Protein AF-A0A1I5FYL3-F1 (afdb_monomer_lite)

Sequence (377 aa):
MKKADVKELYLEPIEEGISIECQRRNRFESIYKVNLKQYLILEREYEYHKEDVSKGIDNWEIHYEKVAQSNKKNFIVDMNGIDNFISAKDIVFSDSIIRNIIQTHVGLKKTYNRFGVSGSRKCENHDGGEVIELQKLDFKKNKGSSYSVSGAMSLPEREYSVAEMLSEDGVILRDERTVYSHTAWVENINNDPIKIKVESKRDNQSVLDFLYSYCKNNNINATAIKLSARGNGSLIINGRVLKHIPEKPFKKLQEATDIAIEKQYILNNGEEIAVYGTLYKRYEPQWKLFTKGHQYEKRGHYHGVVFKDKKHNAHEVFHVRDLIANERTVLHLEIYPINKVYRIYPLEEKNNHLYISSFKDDISNFIENFYKFNVDI

Secondary structure (DSSP, 8-state):
--TT----EE-----TT--EEEEE-SSSEEEEEETTEEEEEEEEE----GGG-----TTEEEEEEE-----TT-EEEEE-HHHHHHH-S-----HHHHHHHHHHHHT--SEEEEEEEEEE--BTTB--EEEEEEEEEETTTTEEEE--EEEEE-TTT-SSEEEEETTSSSSB--S-EEEEEEEEEEESSS-PPEEEEEEESSSSEEHHHHHHHHHHHTT--EEEEEEEEE--S-EEEEEEEES---SS--SSHHHHHHTEEEEEEEE-TTEEEEEEEEEE----HHHHHHTTSPPTTTT-EEEEEEEETTTTEEEEEEEEEEEEEPTT-EEEEEEEE-SEEEEEEEEEEETTEEEETTT--BHHHHHHHHHHS----

pLDDT: mean 81.54, std 13.46, range [38.81, 97.5]

Radius of gyration: 20.05 Å; chains: 1; bounding box: 55×46×55 Å

Structure (mmCIF, N/CA/C/O backbone):
data_AF-A0A1I5FYL3-F1
#
_entry.id   AF-A0A1I5FYL3-F1
#
loop_
_atom_site.group_PDB
_atom_site.id
_atom_site.type_symbol
_atom_site.label_atom_id
_atom_site.label_alt_id
_atom_site.label_comp_id
_atom_site.label_asym_id
_atom_site.label_entity_id
_atom_site.label_seq_id
_atom_site.pdbx_PDB_ins_code
_atom_site.Cartn_x
_atom_site.Cartn_y
_atom_site.Cartn_z
_atom_site.occupancy
_atom_site.B_iso_or_equiv
_atom_site.auth_seq_id
_atom_site.auth_comp_id
_atom_site.auth_asym_id
_atom_site.auth_atom_id
_atom_site.pdbx_PDB_model_num
ATOM 1 N N . MET A 1 1 ? 9.114 1.627 22.453 1.00 46.66 1 MET A N 1
ATOM 2 C CA . MET A 1 1 ? 9.901 2.851 22.694 1.00 46.66 1 MET A CA 1
ATOM 3 C C . MET A 1 1 ? 9.051 4.088 22.456 1.00 46.66 1 MET A C 1
ATOM 5 O O . MET A 1 1 ? 8.041 3.985 21.777 1.00 46.66 1 MET A O 1
ATOM 9 N N . LYS A 1 2 ? 9.442 5.248 23.003 1.00 38.81 2 LYS A N 1
ATOM 10 C CA . LYS A 1 2 ? 8.664 6.493 22.902 1.00 38.81 2 LYS A CA 1
ATOM 11 C C . LYS A 1 2 ? 8.837 7.141 21.523 1.00 38.81 2 LYS A C 1
ATOM 13 O O . LYS A 1 2 ? 9.934 7.195 20.989 1.00 38.81 2 LYS A O 1
ATOM 18 N N . LYS A 1 3 ? 7.778 7.782 21.022 1.00 39.72 3 LYS A N 1
ATOM 19 C CA . LYS A 1 3 ? 7.750 8.640 19.812 1.00 39.72 3 LYS A CA 1
ATOM 20 C C . LYS A 1 3 ? 8.779 9.799 19.811 1.00 39.72 3 LYS A C 1
ATOM 22 O O . LYS A 1 3 ? 8.861 10.530 18.834 1.00 39.72 3 LYS A O 1
ATOM 27 N N . ALA A 1 4 ? 9.512 10.000 20.911 1.00 39.56 4 ALA A N 1
ATOM 28 C CA . ALA A 1 4 ? 10.433 11.112 21.141 1.00 39.56 4 ALA A CA 1
ATOM 29 C C . ALA A 1 4 ? 11.879 10.855 20.667 1.00 39.56 4 ALA A C 1
ATOM 31 O O . ALA A 1 4 ? 12.658 11.800 20.636 1.00 39.56 4 ALA A O 1
ATOM 32 N N . ASP A 1 5 ? 12.226 9.635 20.247 1.00 47.16 5 ASP A N 1
ATOM 33 C CA . ASP A 1 5 ? 13.604 9.273 19.858 1.00 47.16 5 ASP A CA 1
ATOM 34 C C . ASP A 1 5 ? 13.871 9.419 18.345 1.00 47.16 5 ASP A C 1
ATOM 36 O O . ASP A 1 5 ? 14.763 8.790 17.777 1.00 47.16 5 ASP A O 1
ATOM 40 N N . VAL A 1 6 ? 13.074 10.240 17.658 1.00 49.41 6 VAL A N 1
ATOM 41 C CA . VAL A 1 6 ? 13.105 10.361 16.195 1.00 49.41 6 VAL A CA 1
ATOM 42 C C . VAL A 1 6 ? 14.261 11.254 15.789 1.00 49.41 6 VAL A C 1
ATOM 44 O O . VAL A 1 6 ? 14.179 12.480 15.877 1.00 49.41 6 VAL A O 1
ATOM 47 N N . LYS A 1 7 ? 15.334 10.631 15.318 1.00 52.91 7 LYS A N 1
ATOM 48 C CA . LYS A 1 7 ? 16.490 11.352 14.800 1.00 52.91 7 LYS A CA 1
ATOM 49 C C . LYS A 1 7 ? 16.269 11.742 13.336 1.00 52.91 7 LYS A C 1
ATOM 51 O O . LYS A 1 7 ? 15.547 11.078 12.590 1.00 52.91 7 LYS A O 1
ATOM 56 N N . GLU A 1 8 ? 16.855 12.869 12.950 1.00 52.97 8 GLU A N 1
ATOM 57 C CA . GLU A 1 8 ? 16.892 13.326 11.563 1.00 52.97 8 GLU A CA 1
ATOM 58 C C . GLU A 1 8 ? 17.779 12.378 10.747 1.00 52.97 8 GLU A C 1
ATOM 60 O O . GLU A 1 8 ? 18.911 12.105 11.131 1.00 52.97 8 GLU A O 1
ATOM 65 N N . LEU A 1 9 ? 17.251 11.869 9.638 1.00 58.03 9 LEU A N 1
ATOM 66 C CA . LEU A 1 9 ? 17.930 10.940 8.743 1.00 58.03 9 LEU A CA 1
ATOM 67 C C . LEU A 1 9 ? 18.288 11.668 7.453 1.00 58.03 9 LEU A C 1
ATOM 69 O O . LEU A 1 9 ? 17.524 12.509 6.976 1.00 58.03 9 LEU A O 1
ATOM 73 N N . TYR A 1 10 ? 19.409 11.313 6.842 1.00 58.34 10 TYR A N 1
ATOM 74 C CA . TYR A 1 10 ? 19.690 11.732 5.475 1.00 58.34 10 TYR A CA 1
ATOM 75 C C . TYR A 1 10 ? 19.025 10.746 4.513 1.00 58.34 10 TYR A C 1
ATOM 77 O O . TYR A 1 10 ? 19.045 9.533 4.735 1.00 58.34 10 TYR A O 1
ATOM 85 N N . LEU A 1 11 ? 18.400 11.264 3.453 1.00 59.06 11 LEU A N 1
ATOM 86 C CA . LEU A 1 11 ? 18.163 10.435 2.273 1.00 59.06 11 LEU A CA 1
ATOM 87 C C . LEU A 1 11 ? 19.579 10.262 1.720 1.00 59.06 11 LEU A C 1
ATOM 89 O O . LEU A 1 11 ? 20.172 11.277 1.368 1.00 59.06 11 LEU A O 1
ATOM 93 N N . GLU A 1 12 ? 20.180 9.076 1.833 1.00 55.97 12 GLU A N 1
ATOM 94 C CA . GLU A 1 12 ? 21.605 8.853 1.529 1.00 55.97 12 GLU A CA 1
ATOM 95 C C . GLU A 1 12 ? 22.095 9.683 0.330 1.00 55.97 12 GLU A C 1
ATOM 97 O O . GLU A 1 12 ? 21.349 9.823 -0.650 1.00 55.97 12 GLU A O 1
ATOM 102 N N . PRO A 1 13 ? 23.316 10.253 0.373 1.00 45.22 13 PRO A N 1
ATOM 103 C CA . PRO A 1 13 ? 23.917 10.731 -0.861 1.00 45.22 13 PRO A CA 1
ATOM 104 C C . PRO A 1 13 ? 23.879 9.571 -1.857 1.00 45.22 13 PRO A C 1
ATOM 106 O O . PRO A 1 13 ? 24.124 8.427 -1.478 1.00 45.22 13 PRO A O 1
ATOM 109 N N . ILE A 1 14 ? 23.526 9.869 -3.109 1.00 47.97 14 ILE A N 1
ATOM 110 C CA . ILE A 1 14 ? 23.793 8.971 -4.233 1.00 47.97 14 ILE A CA 1
ATOM 111 C C . ILE A 1 14 ? 25.198 8.414 -3.991 1.00 47.97 14 ILE A C 1
ATOM 113 O O . ILE A 1 14 ? 26.122 9.225 -3.889 1.00 47.97 14 ILE A O 1
ATOM 117 N N . GLU A 1 15 ? 25.362 7.097 -3.815 1.00 48.06 15 GLU A N 1
ATOM 118 C CA . GLU A 1 15 ? 26.709 6.521 -3.826 1.00 48.06 15 GLU A CA 1
ATOM 119 C C . GLU A 1 15 ? 27.423 7.125 -5.036 1.00 48.06 15 GLU A C 1
ATOM 121 O O . GLU A 1 15 ? 26.847 7.149 -6.134 1.00 48.06 15 GLU A O 1
ATOM 126 N N . GLU A 1 16 ? 28.616 7.694 -4.840 1.00 44.59 16 GLU A N 1
ATOM 127 C CA . GLU A 1 16 ? 29.409 8.194 -5.959 1.00 44.59 16 GLU A CA 1
ATOM 128 C C . GLU A 1 16 ? 29.484 7.081 -7.015 1.00 44.59 16 GLU A C 1
ATOM 130 O O . GLU A 1 16 ? 30.071 6.029 -6.779 1.00 44.59 16 GLU A O 1
ATOM 135 N N . GLY A 1 17 ? 28.823 7.289 -8.160 1.00 51.44 17 GLY A N 1
ATOM 136 C CA . GLY A 1 17 ? 28.767 6.304 -9.241 1.00 51.44 17 GLY A CA 1
ATOM 137 C C . GLY A 1 17 ? 27.390 5.749 -9.626 1.00 51.44 17 GLY A C 1
ATOM 138 O O . GLY A 1 17 ? 27.331 5.084 -10.659 1.00 51.44 17 GLY A O 1
ATOM 139 N N . ILE A 1 18 ? 26.282 6.027 -8.916 1.00 59.78 18 ILE A N 1
ATOM 140 C CA . ILE A 1 18 ? 24.950 5.630 -9.427 1.00 59.78 18 ILE A CA 1
ATOM 141 C C . ILE A 1 18 ? 24.527 6.573 -10.559 1.00 59.78 18 ILE A C 1
ATOM 143 O O . ILE A 1 18 ? 24.055 7.688 -10.326 1.00 59.78 18 ILE A O 1
ATOM 147 N N . SER A 1 19 ? 24.655 6.111 -11.803 1.00 65.19 19 SER A N 1
ATOM 148 C CA . SER A 1 19 ? 24.050 6.773 -12.957 1.00 65.19 19 SER A CA 1
ATOM 149 C C . SER A 1 19 ? 22.598 6.325 -13.120 1.00 65.19 19 SER A C 1
ATOM 151 O O . SER A 1 19 ? 22.287 5.133 -13.077 1.00 65.19 19 SER A O 1
ATOM 153 N N . ILE A 1 20 ? 21.694 7.293 -13.296 1.00 72.12 20 ILE A N 1
ATOM 154 C CA . ILE A 1 20 ? 20.295 7.041 -13.647 1.00 72.12 20 ILE A CA 1
ATOM 155 C C . ILE A 1 20 ? 20.048 7.629 -15.029 1.00 72.12 20 ILE A C 1
ATOM 157 O O . ILE A 1 20 ? 20.017 8.847 -15.203 1.00 72.12 20 ILE A O 1
ATOM 161 N N . GLU A 1 21 ? 19.841 6.758 -16.007 1.00 79.38 21 GLU A N 1
ATOM 162 C CA . GLU A 1 21 ? 19.461 7.142 -17.364 1.00 79.38 21 GLU A CA 1
ATOM 163 C C . GLU A 1 21 ? 17.975 6.851 -17.565 1.00 79.38 21 GLU A C 1
ATOM 165 O O . GLU A 1 21 ? 17.504 5.760 -17.242 1.00 79.38 21 GLU A O 1
ATOM 170 N N . CYS A 1 22 ? 17.227 7.821 -18.092 1.00 82.62 22 CYS A N 1
ATOM 171 C CA . CYS A 1 22 ? 15.810 7.660 -18.405 1.00 82.62 22 CYS A CA 1
ATOM 172 C C . CYS A 1 22 ? 15.595 7.707 -19.916 1.00 82.62 22 CYS A C 1
ATOM 174 O O . CYS A 1 22 ? 15.859 8.721 -20.563 1.00 82.62 22 CYS A O 1
ATOM 176 N N . GLN A 1 23 ? 15.040 6.629 -20.458 1.00 85.44 23 GLN A N 1
ATOM 177 C CA . GLN A 1 23 ? 14.490 6.583 -21.800 1.00 85.44 23 GLN A CA 1
ATOM 178 C C . GLN A 1 23 ? 12.965 6.644 -21.709 1.00 85.44 23 GLN A C 1
ATOM 180 O O . GLN A 1 23 ? 12.284 5.644 -21.459 1.00 85.44 23 GLN A O 1
ATOM 185 N N . ARG A 1 24 ? 12.407 7.834 -21.936 1.00 79.75 24 ARG A N 1
ATOM 186 C CA . ARG A 1 24 ? 10.956 8.008 -22.018 1.00 79.75 24 ARG A CA 1
ATOM 187 C C . ARG A 1 24 ? 10.451 7.452 -23.349 1.00 79.75 24 ARG A C 1
ATOM 189 O O . ARG A 1 24 ? 10.838 7.949 -24.403 1.00 79.75 24 ARG A O 1
ATOM 196 N N . ARG A 1 25 ? 9.588 6.432 -23.303 1.00 78.25 25 ARG A N 1
ATOM 197 C CA . ARG A 1 25 ? 8.981 5.839 -24.508 1.00 78.25 25 ARG A CA 1
ATOM 198 C C . ARG A 1 25 ? 7.742 6.618 -24.932 1.00 78.25 25 ARG A C 1
ATOM 200 O O . ARG A 1 25 ? 7.578 6.908 -26.112 1.00 78.25 25 ARG A O 1
ATOM 207 N N . ASN A 1 26 ? 6.898 6.996 -23.970 1.00 80.69 26 ASN A N 1
ATOM 208 C CA . ASN A 1 26 ? 5.758 7.886 -24.189 1.00 80.69 26 ASN A CA 1
ATOM 209 C C . ASN A 1 26 ? 5.358 8.623 -22.893 1.00 80.69 26 ASN A C 1
ATOM 211 O O . ASN A 1 26 ? 6.140 8.718 -21.945 1.00 80.69 26 ASN A O 1
ATOM 215 N N . ARG A 1 27 ? 4.148 9.202 -22.848 1.00 75.38 27 ARG A N 1
ATOM 216 C CA . ARG A 1 27 ? 3.669 9.944 -21.673 1.00 75.38 27 ARG A CA 1
ATOM 217 C C . ARG A 1 27 ? 3.611 9.085 -20.404 1.00 75.38 27 ARG A C 1
ATOM 219 O O . ARG A 1 27 ? 3.867 9.656 -19.352 1.00 75.38 27 ARG A O 1
ATOM 226 N N . PHE A 1 28 ? 3.301 7.795 -20.511 1.00 84.00 28 PHE A N 1
ATOM 227 C CA . PHE A 1 28 ? 2.979 6.902 -19.393 1.00 84.00 28 PHE A CA 1
ATOM 228 C C . PHE A 1 28 ? 3.987 5.757 -19.200 1.00 84.00 28 PHE A C 1
ATOM 230 O O . PHE A 1 28 ? 3.834 4.953 -18.282 1.00 84.00 28 PHE A O 1
ATOM 237 N N . GLU A 1 29 ? 5.004 5.689 -20.060 1.00 89.12 29 GLU A N 1
ATOM 238 C CA . GLU A 1 29 ? 5.996 4.617 -20.104 1.00 89.12 29 GLU A CA 1
ATOM 239 C C . GLU A 1 29 ? 7.411 5.187 -20.102 1.00 89.12 29 GLU A C 1
ATOM 241 O O . GLU A 1 29 ? 7.791 5.994 -20.963 1.00 89.12 29 GLU A O 1
ATOM 246 N N . SER A 1 30 ? 8.223 4.731 -19.155 1.00 91.69 30 SER A N 1
ATOM 247 C CA . SER A 1 30 ? 9.637 5.098 -19.063 1.00 91.69 30 SER A CA 1
ATOM 248 C C . SER A 1 30 ? 10.483 3.889 -18.694 1.00 91.69 30 SER A C 1
ATOM 250 O O . SER A 1 30 ? 10.087 3.093 -17.845 1.00 91.69 30 SER A O 1
ATOM 252 N N . ILE A 1 31 ? 11.655 3.768 -19.316 1.00 90.88 31 ILE A N 1
ATOM 253 C CA . ILE A 1 31 ? 12.671 2.787 -18.938 1.00 90.88 31 ILE A CA 1
ATOM 254 C C . ILE A 1 31 ? 13.806 3.525 -18.238 1.00 90.88 31 ILE A C 1
ATOM 256 O O . ILE A 1 31 ? 14.334 4.504 -18.759 1.00 90.88 31 ILE A O 1
ATOM 260 N N . TYR A 1 32 ? 14.168 3.046 -17.056 1.00 89.31 32 TYR A N 1
ATOM 261 C CA . TYR A 1 32 ? 15.265 3.554 -16.252 1.00 89.31 32 TYR A CA 1
ATOM 262 C C . TYR A 1 32 ? 16.389 2.539 -16.224 1.00 89.31 32 TYR A C 1
ATOM 264 O O . TYR A 1 32 ? 16.158 1.381 -15.887 1.00 89.31 32 TYR A O 1
ATOM 272 N N . LYS A 1 33 ? 17.608 2.979 -16.514 1.00 87.31 33 LYS A N 1
ATOM 273 C CA . LYS A 1 33 ? 18.818 2.201 -16.275 1.00 87.31 33 LYS A CA 1
ATOM 274 C C . LYS A 1 33 ? 19.512 2.760 -15.042 1.00 87.31 33 LYS A C 1
ATOM 276 O O . LYS A 1 33 ? 19.807 3.951 -14.996 1.00 87.31 33 LYS A O 1
ATOM 281 N N . VAL A 1 34 ? 19.727 1.903 -14.049 1.00 79.75 34 VAL A N 1
ATOM 282 C CA . VAL A 1 34 ? 20.453 2.219 -12.816 1.00 79.75 34 VAL A CA 1
ATOM 283 C C . VAL A 1 34 ? 21.568 1.197 -12.671 1.00 79.75 34 VAL A C 1
ATOM 285 O O . VAL A 1 34 ? 21.308 0.012 -12.433 1.00 79.75 34 VAL A O 1
ATOM 288 N N . ASN A 1 35 ? 22.809 1.641 -12.857 1.00 78.50 35 ASN A N 1
ATOM 289 C CA . ASN A 1 35 ? 23.977 0.766 -12.972 1.00 78.50 35 ASN A CA 1
ATOM 290 C C . ASN A 1 35 ? 23.762 -0.305 -14.070 1.00 78.50 35 ASN A C 1
ATOM 292 O O . ASN A 1 35 ? 23.565 0.019 -15.243 1.00 78.50 35 ASN A O 1
ATOM 296 N N . LEU A 1 36 ? 23.776 -1.590 -13.697 1.00 74.81 36 LEU A N 1
ATOM 297 C CA . LEU A 1 36 ? 23.557 -2.727 -14.602 1.00 74.81 36 LEU A CA 1
ATOM 298 C C . LEU A 1 36 ? 22.093 -3.194 -14.669 1.00 74.81 36 LEU A C 1
ATOM 300 O O . LEU A 1 36 ? 21.791 -4.133 -15.401 1.00 74.81 36 LEU A O 1
ATOM 304 N N . LYS A 1 37 ? 21.183 -2.579 -13.904 1.00 80.81 37 LYS A N 1
ATOM 305 C CA . LYS A 1 37 ? 19.772 -2.981 -13.836 1.00 80.81 37 LYS A CA 1
ATOM 306 C C . LYS A 1 37 ? 18.891 -2.028 -14.633 1.00 80.81 37 LYS A C 1
ATOM 308 O O . LYS A 1 37 ? 19.151 -0.828 -14.693 1.00 80.81 37 LYS A O 1
ATOM 313 N N . GLN A 1 38 ? 17.828 -2.571 -15.216 1.00 87.56 38 GLN A N 1
ATOM 314 C CA . GLN A 1 38 ? 16.824 -1.808 -15.949 1.00 87.56 38 GLN A CA 1
ATOM 315 C C . GLN A 1 38 ? 15.457 -1.939 -15.270 1.00 87.56 38 GLN A C 1
ATOM 317 O O . GLN A 1 38 ? 15.138 -2.985 -14.704 1.00 87.56 38 GLN A O 1
ATOM 322 N N . TYR A 1 39 ? 14.649 -0.884 -15.329 1.00 87.62 39 TYR A N 1
ATOM 323 C CA . TYR A 1 39 ? 13.318 -0.824 -14.732 1.00 87.62 39 TYR A CA 1
ATOM 324 C C . TYR A 1 39 ? 12.334 -0.162 -15.692 1.00 87.62 39 TYR A C 1
ATOM 326 O O . TYR A 1 39 ? 12.587 0.933 -16.184 1.00 87.62 39 TYR A O 1
ATOM 334 N N . LEU A 1 40 ? 11.190 -0.792 -15.914 1.00 90.69 40 LEU A N 1
ATOM 335 C CA . LEU A 1 40 ? 10.029 -0.198 -16.559 1.00 90.69 40 LEU A CA 1
ATOM 336 C C . LEU A 1 40 ? 9.153 0.468 -15.500 1.00 90.69 40 LEU A C 1
ATOM 338 O O . LEU A 1 40 ? 8.783 -0.166 -14.512 1.00 90.69 40 LEU A O 1
ATOM 342 N N . ILE A 1 41 ? 8.779 1.721 -15.734 1.00 92.38 41 ILE A N 1
ATOM 343 C CA . ILE A 1 41 ? 7.728 2.404 -14.981 1.00 92.38 41 ILE A CA 1
ATOM 344 C C . ILE A 1 41 ? 6.509 2.551 -15.878 1.00 92.38 41 ILE A C 1
ATOM 346 O O . ILE A 1 41 ? 6.608 3.131 -16.962 1.00 92.38 41 ILE A O 1
ATOM 350 N N . LEU A 1 42 ? 5.374 2.045 -15.393 1.00 93.19 42 LEU A N 1
ATOM 351 C CA . LEU A 1 42 ? 4.057 2.243 -15.987 1.00 93.19 42 LEU A CA 1
ATOM 352 C C . LEU A 1 42 ? 3.214 3.151 -15.103 1.00 93.19 42 LEU A C 1
ATOM 354 O O . LEU A 1 42 ? 3.037 2.902 -13.908 1.00 93.19 42 LEU A O 1
ATOM 358 N N . GLU A 1 43 ? 2.682 4.202 -15.710 1.00 94.12 43 GLU A N 1
ATOM 359 C CA . GLU A 1 43 ? 1.828 5.175 -15.043 1.00 94.12 43 GLU A CA 1
ATOM 360 C C . GLU A 1 43 ? 0.351 4.853 -15.255 1.00 94.12 43 GLU A C 1
ATOM 362 O O . GLU A 1 43 ? -0.082 4.511 -16.358 1.00 94.12 43 GLU A O 1
ATOM 367 N N . ARG A 1 44 ? -0.445 5.037 -14.201 1.00 93.00 44 ARG A N 1
ATOM 368 C CA . ARG A 1 44 ? -1.906 5.013 -14.274 1.00 93.00 44 ARG A CA 1
ATOM 369 C C . ARG A 1 44 ? -2.493 6.187 -13.517 1.00 93.00 44 ARG A C 1
ATOM 371 O O . ARG A 1 44 ? -2.174 6.382 -12.346 1.00 93.00 44 ARG A O 1
ATOM 378 N N . GLU A 1 45 ? -3.340 6.948 -14.195 1.00 93.38 45 GLU A N 1
ATOM 379 C CA . GLU A 1 45 ? -4.019 8.116 -13.642 1.00 93.38 45 GLU A CA 1
ATOM 380 C C . GLU A 1 45 ? -5.397 7.729 -13.085 1.00 93.38 45 GLU A C 1
ATOM 382 O O . GLU A 1 45 ? -6.049 6.811 -13.581 1.00 93.38 45 GLU A O 1
ATOM 387 N N . TYR A 1 46 ? -5.810 8.427 -12.031 1.00 93.31 46 TYR A N 1
ATOM 388 C CA . TYR A 1 46 ? -7.078 8.258 -11.336 1.00 93.31 46 TYR A CA 1
ATOM 389 C C . TYR A 1 46 ? -7.692 9.631 -11.079 1.00 93.31 46 TYR A C 1
ATOM 391 O O . TYR A 1 46 ? -7.022 10.580 -10.644 1.00 93.31 46 TYR A O 1
ATOM 399 N N . GLU A 1 47 ? -8.989 9.726 -11.327 1.00 88.19 47 GLU A N 1
ATOM 400 C CA . GLU A 1 47 ? -9.768 10.919 -11.039 1.00 88.19 47 GLU A CA 1
ATOM 401 C C . GLU A 1 47 ? -10.432 10.811 -9.669 1.00 88.19 47 GLU A C 1
ATOM 403 O O . GLU A 1 47 ? -10.733 9.724 -9.180 1.00 88.19 47 GLU A O 1
ATOM 408 N N . TYR A 1 48 ? -10.620 11.964 -9.038 1.00 89.44 48 TYR A N 1
ATOM 409 C CA . TYR A 1 48 ? -11.371 12.100 -7.802 1.00 89.44 48 TYR A CA 1
ATOM 410 C C . TYR A 1 48 ? -12.202 13.370 -7.902 1.00 89.44 48 TYR A C 1
ATOM 412 O O . TYR A 1 48 ? -11.650 14.457 -8.107 1.00 89.44 48 TYR A O 1
ATOM 420 N N . HIS A 1 49 ? -13.506 13.213 -7.708 1.00 86.69 49 HIS A N 1
ATOM 421 C CA . HIS A 1 49 ? -14.482 14.291 -7.706 1.00 86.69 49 HIS A CA 1
ATOM 422 C C . HIS A 1 49 ? -15.062 14.383 -6.297 1.00 86.69 49 HIS A C 1
ATOM 424 O O . HIS A 1 49 ? -15.576 13.407 -5.756 1.00 86.69 49 HIS A O 1
ATOM 430 N N . LYS A 1 50 ? -14.921 15.541 -5.648 1.00 82.25 50 LYS A N 1
ATOM 431 C CA . LYS A 1 50 ? -15.330 15.708 -4.240 1.00 82.25 50 LYS A CA 1
ATOM 432 C C . LYS A 1 50 ? -16.845 15.582 -4.062 1.00 82.25 50 LYS A C 1
ATOM 434 O O . LYS A 1 50 ? -17.309 15.268 -2.972 1.00 82.25 50 LYS A O 1
ATOM 439 N N . GLU A 1 51 ? -17.595 15.854 -5.124 1.00 82.44 51 GLU A N 1
ATOM 440 C CA . GLU A 1 51 ? -19.050 15.797 -5.193 1.00 82.44 51 GLU A CA 1
ATOM 441 C C . GLU A 1 51 ? -19.573 14.362 -5.029 1.00 82.44 51 GLU A C 1
ATOM 443 O O . GLU A 1 51 ? -20.694 14.167 -4.562 1.00 82.44 51 GLU A O 1
ATOM 448 N N . ASP A 1 52 ? -18.740 13.361 -5.328 1.00 78.12 52 ASP A N 1
ATOM 449 C CA . ASP A 1 52 ? -19.089 11.947 -5.180 1.00 78.12 52 ASP A CA 1
ATOM 450 C C . ASP A 1 52 ? -19.117 11.497 -3.710 1.00 78.12 52 ASP A C 1
ATOM 452 O O . ASP A 1 52 ? -19.682 10.448 -3.395 1.00 78.12 52 ASP A O 1
ATOM 456 N N . VAL A 1 53 ? -18.543 12.292 -2.796 1.00 78.12 53 VAL A N 1
ATOM 457 C CA . VAL A 1 53 ? -18.467 11.991 -1.362 1.00 78.12 53 VAL A CA 1
ATOM 458 C C . VAL A 1 53 ? -19.779 12.361 -0.674 1.00 78.12 53 VAL A C 1
ATOM 460 O O . VAL A 1 53 ? -19.968 13.494 -0.234 1.00 78.12 53 VAL A O 1
ATOM 463 N N . SER A 1 54 ? -20.706 11.410 -0.570 1.00 67.56 54 SER A N 1
ATOM 464 C CA . SER A 1 54 ? -21.992 11.650 0.111 1.00 67.56 54 SER A CA 1
ATOM 465 C C . SER A 1 54 ? -22.738 10.399 0.581 1.00 67.56 54 SER A C 1
ATOM 467 O O . SER A 1 54 ? -23.835 10.513 1.130 1.00 67.56 54 SER A O 1
ATOM 469 N N . LYS A 1 55 ? -22.187 9.194 0.386 1.00 71.00 55 LYS A N 1
ATOM 470 C CA . LYS A 1 55 ? -22.951 7.961 0.619 1.00 71.00 55 LYS A CA 1
ATOM 471 C C . LYS A 1 55 ? -22.698 7.356 1.996 1.00 71.00 55 LYS A C 1
ATOM 473 O O . LYS A 1 55 ? -21.558 7.102 2.382 1.00 71.00 55 LYS A O 1
ATOM 478 N N . GLY A 1 56 ? -23.795 7.063 2.695 1.00 74.44 56 GLY A N 1
ATOM 479 C CA . GLY A 1 56 ? -23.790 6.198 3.870 1.00 74.44 56 GLY A CA 1
ATOM 480 C C . GLY A 1 56 ? -23.440 4.754 3.505 1.00 74.44 56 GLY A C 1
ATOM 481 O O . GLY A 1 56 ? -23.595 4.329 2.358 1.00 74.44 56 GLY A O 1
ATOM 482 N N . ILE A 1 57 ? -22.972 4.003 4.496 1.00 85.38 57 ILE A N 1
ATOM 483 C CA . ILE A 1 57 ? -22.796 2.553 4.417 1.00 85.38 57 ILE A CA 1
ATOM 484 C C . ILE A 1 57 ? -23.658 1.941 5.512 1.00 85.38 57 ILE A C 1
ATOM 486 O O . ILE A 1 57 ? -23.589 2.365 6.669 1.00 85.38 57 ILE A O 1
ATOM 490 N N . ASP A 1 58 ? -24.484 0.966 5.143 1.00 84.75 58 ASP A N 1
ATOM 491 C CA . ASP A 1 58 ? -25.359 0.279 6.088 1.00 84.75 58 ASP A CA 1
ATOM 492 C C . ASP A 1 58 ? -24.555 -0.313 7.250 1.00 84.75 58 ASP A C 1
ATOM 494 O O . ASP A 1 58 ? -23.420 -0.753 7.083 1.00 84.75 58 ASP A O 1
ATOM 498 N N . ASN A 1 59 ? -25.160 -0.331 8.439 1.00 91.94 59 ASN A N 1
ATOM 499 C CA . ASN A 1 59 ? -24.548 -0.772 9.702 1.00 91.94 59 ASN A CA 1
ATOM 500 C C . ASN A 1 59 ? -23.397 0.097 10.228 1.00 91.94 59 ASN A C 1
ATOM 502 O O . ASN A 1 59 ? -22.846 -0.226 11.277 1.00 91.94 59 ASN A O 1
ATOM 506 N N . TRP A 1 60 ? -23.090 1.219 9.579 1.00 94.50 60 TRP A N 1
ATOM 507 C CA . TRP A 1 60 ? -22.113 2.184 10.070 1.00 94.50 60 TRP A CA 1
ATOM 508 C C . TRP A 1 60 ? -22.753 3.560 10.250 1.00 94.50 60 TRP A C 1
ATOM 510 O O . TRP A 1 60 ? -23.640 3.985 9.500 1.00 94.50 60 TRP A O 1
ATOM 520 N N . GLU A 1 61 ? -22.351 4.256 11.303 1.00 95.00 61 GLU A N 1
ATOM 521 C CA . GLU A 1 61 ? -22.531 5.696 11.431 1.00 95.00 61 GLU A CA 1
ATOM 522 C C . GLU A 1 61 ? -21.259 6.384 10.950 1.00 95.00 61 GLU A C 1
ATOM 524 O O . GLU A 1 61 ? -20.162 5.965 11.310 1.00 95.00 61 GLU A O 1
ATOM 529 N N . ILE A 1 62 ? -21.397 7.404 10.103 1.00 94.44 62 ILE A N 1
ATOM 530 C CA . ILE A 1 62 ? -20.268 8.124 9.512 1.00 94.44 62 ILE A CA 1
ATOM 531 C C . ILE A 1 62 ? -20.406 9.596 9.880 1.00 94.44 62 ILE A C 1
ATOM 533 O O . ILE A 1 62 ? -21.364 10.257 9.481 1.00 94.44 62 ILE A O 1
ATOM 537 N N . HIS A 1 63 ? -19.420 10.121 10.599 1.00 93.56 63 HIS A N 1
ATOM 538 C CA . HIS A 1 63 ? -19.301 11.541 10.899 1.00 93.56 63 HIS A CA 1
ATOM 539 C C . HIS A 1 63 ? -18.161 12.136 10.083 1.00 93.56 63 HIS A C 1
ATOM 541 O O . HIS A 1 63 ? -16.995 11.775 10.258 1.00 93.56 63 HIS A O 1
ATOM 547 N N . TYR A 1 64 ? -18.503 13.062 9.192 1.00 92.25 64 TYR A N 1
ATOM 548 C CA . TYR A 1 64 ? -17.534 13.766 8.365 1.00 92.25 64 TYR A CA 1
ATOM 549 C C . TYR A 1 64 ? -16.906 14.920 9.133 1.00 92.25 64 TYR A C 1
ATOM 551 O O . TYR A 1 64 ? -17.582 15.870 9.520 1.00 92.25 64 TYR A O 1
ATOM 559 N N . GLU A 1 65 ? -15.593 14.852 9.311 1.00 92.56 65 GLU A N 1
ATOM 560 C CA . GLU A 1 65 ? -14.800 15.939 9.885 1.00 92.56 65 GLU A CA 1
ATOM 561 C C . GLU A 1 65 ? -14.205 16.812 8.776 1.00 92.56 65 GLU A C 1
ATOM 563 O O . GLU A 1 65 ? -14.061 18.025 8.928 1.00 92.56 65 GLU A O 1
ATOM 568 N N . LYS A 1 66 ? -13.839 16.194 7.645 1.00 90.19 66 LYS A N 1
ATOM 569 C CA . LYS A 1 66 ? -13.243 16.885 6.500 1.00 90.19 66 LYS A CA 1
ATOM 570 C C . LYS A 1 66 ? -13.463 16.117 5.203 1.00 90.19 66 LYS A C 1
ATOM 572 O O . LYS A 1 66 ? -13.398 14.892 5.193 1.00 90.19 66 LYS A O 1
ATOM 577 N N . VAL A 1 67 ? -13.629 16.839 4.098 1.00 86.25 67 VAL A N 1
ATOM 578 C CA . VAL A 1 67 ? -13.639 16.274 2.740 1.00 86.25 67 VAL A CA 1
ATOM 579 C C . VAL A 1 67 ? -12.392 16.742 1.994 1.00 86.25 67 VAL A C 1
ATOM 581 O O . VAL A 1 67 ? -12.040 17.928 2.039 1.00 86.25 67 VAL A O 1
ATOM 584 N N . ALA A 1 68 ? -11.723 15.813 1.307 1.00 84.50 68 ALA A N 1
ATOM 585 C CA . ALA A 1 68 ? -10.553 16.124 0.498 1.00 84.50 68 ALA A CA 1
ATOM 586 C C . ALA A 1 68 ? -10.922 17.072 -0.647 1.00 84.50 68 ALA A C 1
ATOM 588 O O . ALA A 1 68 ? -11.903 16.856 -1.360 1.00 84.50 68 ALA A O 1
ATOM 589 N N . GLN A 1 69 ? -10.102 18.103 -0.851 1.00 79.38 69 GLN A N 1
ATOM 590 C CA . GLN A 1 69 ? -10.316 19.091 -1.915 1.00 79.38 69 GLN A CA 1
ATOM 591 C C . GLN A 1 69 ? -9.697 18.673 -3.255 1.00 79.38 69 GLN A C 1
ATOM 593 O O . GLN A 1 69 ? -10.114 19.161 -4.301 1.00 79.38 69 GLN A O 1
ATOM 598 N N . SER A 1 70 ? -8.676 17.808 -3.249 1.00 78.50 70 SER A N 1
ATOM 599 C CA . SER A 1 70 ? -8.037 17.318 -4.476 1.00 78.50 70 SER A CA 1
ATOM 600 C C . SER A 1 70 ? -7.192 16.069 -4.221 1.00 78.50 70 SER A C 1
ATOM 602 O O . SER A 1 70 ? -6.737 15.860 -3.099 1.00 78.50 70 SER A O 1
ATOM 604 N N . ASN A 1 71 ? -6.894 15.315 -5.283 1.00 79.94 71 ASN A N 1
ATOM 605 C CA . ASN A 1 71 ? -5.939 14.200 -5.278 1.00 79.94 71 ASN A CA 1
ATOM 606 C C . ASN A 1 71 ? -4.621 14.508 -6.019 1.00 79.94 71 ASN A C 1
ATOM 608 O O . ASN A 1 71 ? -3.714 13.680 -6.017 1.00 79.94 71 ASN A O 1
ATOM 612 N N . LYS A 1 72 ? -4.500 15.685 -6.657 1.00 78.75 72 LYS A N 1
ATOM 613 C CA . LYS A 1 72 ? -3.548 15.978 -7.755 1.00 78.75 72 LYS A CA 1
ATOM 614 C C . LYS A 1 72 ? -2.064 15.760 -7.446 1.00 78.75 72 LYS A C 1
ATOM 616 O O . LYS A 1 72 ? -1.247 15.775 -8.358 1.00 78.75 72 LYS A O 1
ATOM 621 N N . LYS A 1 73 ? -1.701 15.634 -6.174 1.00 84.12 73 LYS A N 1
ATOM 622 C CA . LYS A 1 73 ? -0.307 15.535 -5.724 1.00 84.12 73 LYS A CA 1
ATOM 623 C C . LYS A 1 73 ? -0.004 14.252 -4.955 1.00 84.12 73 LYS A C 1
ATOM 625 O O . LYS A 1 73 ? 1.108 14.094 -4.461 1.00 84.12 73 LYS A O 1
ATOM 630 N N . ASN A 1 74 ? -0.993 13.370 -4.829 1.00 92.25 74 ASN A N 1
ATOM 631 C CA . ASN A 1 74 ? -0.840 12.082 -4.177 1.00 92.25 74 ASN A CA 1
ATOM 632 C C . ASN A 1 74 ? -0.570 11.006 -5.205 1.00 92.25 74 ASN A C 1
ATOM 634 O O . ASN A 1 74 ? -1.279 10.907 -6.212 1.00 92.25 74 ASN A O 1
ATOM 638 N N . PHE A 1 75 ? 0.401 10.158 -4.903 1.00 95.00 75 PHE A N 1
ATOM 639 C CA . PHE A 1 75 ? 0.691 9.011 -5.736 1.00 95.00 75 PHE A CA 1
ATOM 640 C C . PHE A 1 75 ? 1.033 7.776 -4.916 1.00 95.00 75 PHE A C 1
ATOM 642 O O . PHE A 1 75 ? 1.423 7.869 -3.755 1.00 95.00 75 PHE A O 1
ATOM 649 N N . ILE A 1 76 ? 0.877 6.612 -5.532 1.00 95.06 76 ILE A N 1
ATOM 650 C CA . ILE A 1 76 ? 1.368 5.340 -5.007 1.00 95.06 76 ILE A CA 1
ATOM 651 C C . ILE A 1 76 ? 2.566 4.919 -5.845 1.00 95.06 76 ILE A C 1
ATOM 653 O O . ILE A 1 76 ? 2.541 5.018 -7.071 1.00 95.06 76 ILE A O 1
ATOM 657 N N . VAL A 1 77 ? 3.597 4.425 -5.173 1.00 92.94 77 VAL A N 1
ATOM 658 C CA . VAL A 1 77 ? 4.677 3.660 -5.786 1.00 92.94 77 VAL A CA 1
ATOM 659 C C . VAL A 1 77 ? 4.413 2.202 -5.455 1.00 92.94 77 VAL A C 1
ATOM 661 O O . VAL A 1 77 ? 4.400 1.814 -4.284 1.00 92.94 77 VAL A O 1
ATOM 664 N N . ASP A 1 78 ? 4.142 1.431 -6.499 1.00 89.94 78 ASP A N 1
ATOM 665 C CA . ASP A 1 78 ? 3.824 0.016 -6.423 1.00 89.94 78 ASP A CA 1
ATOM 666 C C . ASP A 1 78 ? 4.927 -0.778 -7.100 1.00 89.94 78 ASP A C 1
ATOM 668 O O . ASP A 1 78 ? 5.111 -0.760 -8.320 1.00 89.94 78 ASP A O 1
ATOM 672 N N . MET A 1 79 ? 5.670 -1.478 -6.270 1.00 81.31 79 MET A N 1
ATOM 673 C CA . MET A 1 79 ? 6.726 -2.353 -6.711 1.00 81.31 79 MET A CA 1
ATOM 674 C C . MET A 1 79 ? 6.166 -3.745 -6.671 1.00 81.31 79 MET A C 1
ATOM 676 O O . MET A 1 79 ? 5.753 -4.181 -5.601 1.00 81.31 79 MET A O 1
ATOM 680 N N . ASN A 1 80 ? 6.101 -4.383 -7.841 1.00 69.81 80 ASN A N 1
ATOM 681 C CA . ASN A 1 80 ? 5.330 -5.591 -8.096 1.00 69.81 80 ASN A CA 1
ATOM 682 C C . ASN A 1 80 ? 5.799 -6.795 -7.261 1.00 69.81 80 ASN A C 1
ATOM 684 O O . ASN A 1 80 ? 6.475 -7.705 -7.733 1.00 69.81 80 ASN A O 1
ATOM 688 N N . GLY A 1 81 ? 5.484 -6.733 -5.977 1.00 63.78 81 GLY A N 1
ATOM 689 C CA . GLY A 1 81 ? 6.084 -7.522 -4.934 1.00 63.78 81 GLY A CA 1
ATOM 690 C C . GLY A 1 81 ? 5.686 -8.968 -5.039 1.00 63.78 81 GLY A C 1
ATOM 691 O O . GLY A 1 81 ? 6.538 -9.841 -4.981 1.00 63.78 81 GLY A O 1
ATOM 692 N N . ILE A 1 82 ? 4.394 -9.199 -5.249 1.00 65.19 82 ILE A N 1
ATOM 693 C CA . ILE A 1 82 ? 3.793 -10.523 -5.183 1.00 65.19 82 ILE A CA 1
ATOM 694 C C . ILE A 1 82 ? 4.163 -11.409 -6.374 1.00 65.19 82 ILE A C 1
ATOM 696 O O . ILE A 1 82 ? 4.407 -12.601 -6.198 1.00 65.19 82 ILE A O 1
ATOM 700 N N . ASP A 1 83 ? 4.328 -10.833 -7.566 1.00 66.00 83 ASP A N 1
ATOM 701 C CA . ASP A 1 83 ? 4.842 -11.580 -8.715 1.00 66.00 83 ASP A CA 1
ATOM 702 C C . ASP A 1 83 ? 6.284 -12.055 -8.467 1.00 66.00 83 ASP A C 1
ATOM 704 O O . ASP A 1 83 ? 6.680 -13.116 -8.960 1.00 66.00 83 ASP A O 1
ATOM 708 N N . ASN A 1 84 ? 7.048 -11.356 -7.617 1.00 58.59 84 ASN A N 1
ATOM 709 C CA . ASN A 1 84 ? 8.368 -11.818 -7.185 1.00 58.59 84 ASN A CA 1
ATOM 710 C C . ASN A 1 84 ? 8.290 -13.041 -6.258 1.00 58.59 84 ASN A C 1
ATOM 712 O O . ASN A 1 84 ? 9.223 -13.835 -6.273 1.00 58.59 84 ASN A O 1
ATOM 716 N N . PHE A 1 85 ? 7.193 -13.262 -5.519 1.00 66.94 85 PHE A N 1
ATOM 717 C CA . PHE A 1 85 ? 7.003 -14.484 -4.717 1.00 66.94 85 PHE A CA 1
ATOM 718 C C . PHE A 1 85 ? 6.781 -15.711 -5.614 1.00 66.94 85 PHE A C 1
ATOM 720 O O . PHE A 1 85 ? 7.175 -16.818 -5.260 1.00 66.94 85 PHE A O 1
ATOM 727 N N . ILE A 1 86 ? 6.175 -15.528 -6.790 1.00 65.06 86 ILE A N 1
ATOM 728 C CA . ILE A 1 86 ? 5.812 -16.628 -7.698 1.00 65.06 86 ILE A CA 1
ATOM 729 C C . ILE A 1 86 ? 6.927 -16.933 -8.706 1.00 65.06 86 ILE A C 1
ATOM 731 O O . ILE A 1 86 ? 7.087 -18.076 -9.124 1.00 65.06 86 ILE A O 1
ATOM 735 N N . SER A 1 87 ? 7.712 -15.929 -9.104 1.00 60.41 87 SER A N 1
ATOM 736 C CA . SER A 1 87 ? 8.607 -16.043 -10.266 1.00 60.41 87 SER A CA 1
ATOM 737 C C . SER A 1 87 ? 10.073 -15.649 -10.007 1.00 60.41 87 SER A C 1
ATOM 739 O O . SER A 1 87 ? 10.893 -15.696 -10.920 1.00 60.41 87 SER A O 1
ATOM 741 N N . ALA A 1 88 ? 10.415 -15.334 -8.747 1.00 54.78 88 ALA A N 1
ATOM 742 C CA . ALA A 1 88 ? 11.692 -14.807 -8.246 1.00 54.78 88 ALA A CA 1
ATOM 743 C C . ALA A 1 88 ? 12.945 -15.058 -9.117 1.00 54.78 88 ALA A C 1
ATOM 745 O O . ALA A 1 88 ? 13.498 -16.159 -9.170 1.00 54.78 88 ALA A O 1
ATOM 746 N N . LYS A 1 89 ? 13.484 -13.975 -9.682 1.00 52.50 89 LYS A N 1
ATOM 747 C CA . LYS A 1 89 ? 14.922 -13.841 -9.934 1.00 52.50 89 LYS A CA 1
ATOM 748 C C . LYS A 1 89 ? 15.405 -12.552 -9.283 1.00 52.50 89 LYS A C 1
ATOM 750 O O . LYS A 1 89 ? 15.112 -11.481 -9.794 1.00 52.50 89 LYS A O 1
ATOM 755 N N . ASP A 1 90 ? 16.071 -12.685 -8.138 1.00 51.88 90 ASP A N 1
ATOM 756 C CA . ASP A 1 90 ? 16.900 -11.677 -7.461 1.00 51.88 90 ASP A CA 1
ATOM 757 C C . ASP A 1 90 ? 16.446 -10.220 -7.572 1.00 51.88 90 ASP A C 1
ATOM 759 O O . ASP A 1 90 ? 17.032 -9.410 -8.296 1.00 51.88 90 ASP A O 1
ATOM 763 N N . ILE A 1 91 ? 15.441 -9.850 -6.777 1.00 54.56 91 ILE A N 1
ATOM 764 C CA . ILE A 1 91 ? 15.056 -8.446 -6.663 1.00 54.56 91 ILE A CA 1
ATOM 765 C C . ILE A 1 91 ? 15.041 -8.021 -5.200 1.00 54.56 91 ILE A C 1
ATOM 767 O O . ILE A 1 91 ? 14.016 -8.006 -4.524 1.00 54.56 91 ILE A O 1
ATOM 771 N N . VAL A 1 92 ? 16.233 -7.671 -4.718 1.00 58.25 92 VAL A N 1
ATOM 772 C CA . VAL A 1 92 ? 16.372 -6.683 -3.649 1.00 58.25 92 VAL A CA 1
ATOM 773 C C . VAL A 1 92 ? 16.291 -5.328 -4.319 1.00 58.25 92 VAL A C 1
ATOM 775 O O . VAL A 1 92 ? 17.131 -4.984 -5.155 1.00 58.25 92 VAL A O 1
ATOM 778 N N . PHE A 1 93 ? 15.245 -4.592 -3.986 1.00 67.12 93 PHE A N 1
ATOM 779 C CA . PHE A 1 93 ? 15.166 -3.185 -4.304 1.00 67.12 93 PHE A CA 1
ATOM 780 C C . PHE A 1 93 ? 15.642 -2.411 -3.093 1.00 67.12 93 PHE A C 1
ATOM 782 O O . PHE A 1 93 ? 14.965 -2.438 -2.074 1.00 67.12 93 PHE A O 1
ATOM 789 N N . SER A 1 94 ? 16.764 -1.724 -3.231 1.00 72.44 94 SER A N 1
ATOM 790 C CA . SER A 1 94 ? 17.186 -0.699 -2.288 1.00 72.44 94 SER A CA 1
ATOM 791 C C . SER A 1 94 ? 16.157 0.426 -2.246 1.00 72.44 94 SER A C 1
ATOM 793 O O . SER A 1 94 ? 15.746 0.942 -3.293 1.00 72.44 94 SER A O 1
ATOM 795 N N . ASP A 1 95 ? 15.740 0.826 -1.047 1.00 77.00 95 ASP A N 1
ATOM 796 C CA . ASP A 1 95 ? 14.810 1.944 -0.891 1.00 77.00 95 ASP A CA 1
ATOM 797 C C . ASP A 1 95 ? 15.399 3.236 -1.481 1.00 77.00 95 ASP A C 1
ATOM 799 O O . ASP A 1 95 ? 14.688 4.006 -2.127 1.00 77.00 95 ASP A O 1
ATOM 803 N N . SER A 1 96 ? 16.712 3.442 -1.342 1.00 75.81 96 SER A N 1
ATOM 804 C CA . SER A 1 96 ? 17.471 4.543 -1.940 1.00 75.81 96 SER A CA 1
ATOM 805 C C . SER A 1 96 ? 17.288 4.618 -3.456 1.00 75.81 96 SER A C 1
ATOM 807 O O . SER A 1 96 ? 16.914 5.673 -3.975 1.00 75.81 96 SER A O 1
ATOM 809 N N . ILE A 1 97 ? 17.457 3.500 -4.169 1.00 78.19 97 ILE A N 1
ATOM 810 C CA . ILE A 1 97 ? 17.293 3.410 -5.626 1.00 78.19 97 ILE A CA 1
ATOM 811 C C . ILE A 1 97 ? 15.886 3.853 -6.022 1.00 78.19 97 ILE A C 1
ATOM 813 O O . ILE A 1 97 ? 15.717 4.645 -6.947 1.00 78.19 97 ILE A O 1
ATOM 817 N N . ILE A 1 98 ? 14.866 3.396 -5.299 1.00 81.44 98 ILE A N 1
ATOM 818 C CA . ILE A 1 98 ? 13.469 3.693 -5.626 1.00 81.44 98 ILE A CA 1
ATOM 819 C C . ILE A 1 98 ? 13.122 5.143 -5.347 1.00 81.44 98 ILE A C 1
ATOM 821 O O . ILE A 1 98 ? 12.507 5.793 -6.194 1.00 81.44 98 ILE A O 1
ATOM 825 N N . ARG A 1 99 ? 13.559 5.685 -4.206 1.00 82.75 99 ARG A N 1
ATOM 826 C CA . ARG A 1 99 ? 13.408 7.115 -3.917 1.00 82.75 99 ARG A CA 1
ATOM 827 C C . ARG A 1 99 ? 14.070 7.958 -5.010 1.00 82.75 99 ARG A C 1
ATOM 829 O O . ARG A 1 99 ? 13.450 8.916 -5.457 1.00 82.75 99 ARG A O 1
ATOM 836 N N . ASN A 1 100 ? 15.255 7.574 -5.490 1.00 80.94 100 ASN A N 1
ATOM 837 C CA . ASN A 1 100 ? 15.978 8.285 -6.551 1.00 80.94 100 ASN A CA 1
ATOM 838 C C . ASN A 1 100 ? 15.306 8.176 -7.929 1.00 80.94 100 ASN A C 1
ATOM 840 O O . ASN A 1 100 ? 15.168 9.183 -8.630 1.00 80.94 100 ASN A O 1
ATOM 844 N N . ILE A 1 101 ? 14.842 6.982 -8.315 1.00 84.44 101 ILE A N 1
ATOM 845 C CA . ILE A 1 101 ? 14.070 6.776 -9.548 1.00 84.44 101 ILE A CA 1
ATOM 846 C C . ILE A 1 101 ? 12.811 7.648 -9.517 1.00 84.44 101 ILE A C 1
ATOM 848 O O . ILE A 1 101 ? 12.556 8.397 -10.457 1.00 84.44 101 ILE A O 1
ATOM 852 N N . ILE A 1 102 ? 12.050 7.606 -8.422 1.00 88.06 102 ILE A N 1
ATOM 853 C CA . ILE A 1 102 ? 10.807 8.369 -8.275 1.00 88.06 102 ILE A CA 1
ATOM 854 C C . ILE A 1 102 ? 11.076 9.873 -8.186 1.00 88.06 102 ILE A C 1
ATOM 856 O O . ILE A 1 102 ? 10.355 10.659 -8.801 1.00 88.06 102 ILE A O 1
ATOM 860 N N . GLN A 1 103 ? 12.129 10.298 -7.487 1.00 86.44 103 GLN A N 1
ATOM 861 C CA . GLN A 1 103 ? 12.553 11.696 -7.457 1.00 86.44 103 GLN A CA 1
ATOM 862 C C . GLN A 1 103 ? 12.878 12.208 -8.861 1.00 86.44 103 GLN A C 1
ATOM 864 O O . GLN A 1 103 ? 12.412 13.289 -9.221 1.00 86.44 103 GLN A O 1
ATOM 869 N N . THR A 1 104 ? 13.615 11.427 -9.655 1.00 84.50 104 THR A N 1
ATOM 870 C CA . THR A 1 104 ? 13.952 11.749 -11.050 1.00 84.50 104 THR A CA 1
ATOM 871 C C . THR A 1 104 ? 12.710 11.751 -11.944 1.00 84.50 104 THR A C 1
ATOM 873 O O . THR A 1 104 ? 12.534 12.659 -12.750 1.00 84.50 104 THR A O 1
ATOM 876 N N . HIS A 1 105 ? 11.827 10.763 -11.796 1.00 88.31 105 HIS A N 1
ATOM 877 C CA . HIS A 1 105 ? 10.636 10.594 -12.630 1.00 88.31 105 HIS A CA 1
ATOM 878 C C . HIS A 1 105 ? 9.575 11.673 -12.383 1.00 88.31 105 HIS A C 1
ATOM 880 O O . HIS A 1 105 ? 9.044 12.262 -13.322 1.00 88.31 105 HIS A O 1
ATOM 886 N N . VAL A 1 106 ? 9.284 11.962 -11.112 1.00 87.88 106 VAL A N 1
ATOM 887 C CA . VAL A 1 106 ? 8.217 12.888 -10.701 1.00 87.88 106 VAL A CA 1
ATOM 888 C C . VAL A 1 106 ? 8.741 14.316 -10.503 1.00 87.88 106 VAL A C 1
ATOM 890 O O . VAL A 1 106 ? 7.968 15.273 -10.492 1.00 87.88 106 VAL A O 1
ATOM 893 N N . GLY A 1 107 ? 10.055 14.495 -10.340 1.00 85.81 107 GLY A N 1
ATOM 894 C CA . GLY A 1 107 ? 10.660 15.792 -10.037 1.00 85.81 107 GLY A CA 1
ATOM 895 C C . GLY A 1 107 ? 10.365 16.250 -8.607 1.00 85.81 107 GLY A C 1
ATOM 896 O O . GLY A 1 107 ? 9.985 17.404 -8.383 1.00 85.81 107 GLY A O 1
ATOM 897 N N . LEU A 1 108 ? 10.495 15.351 -7.625 1.00 85.12 108 LEU A N 1
ATOM 898 C CA . LEU A 1 108 ? 10.167 15.647 -6.228 1.00 85.12 108 LEU A CA 1
ATOM 899 C C . LEU A 1 108 ? 11.097 16.731 -5.653 1.00 85.12 108 LEU A C 1
ATOM 901 O O . LEU A 1 108 ? 12.302 16.541 -5.535 1.00 85.12 108 LEU A O 1
ATOM 905 N N . LYS A 1 109 ? 10.519 17.876 -5.264 1.00 84.06 109 LYS A N 1
ATOM 906 C CA . LYS A 1 109 ? 11.232 19.031 -4.665 1.00 84.06 109 LYS A CA 1
ATOM 907 C C . LYS A 1 109 ? 10.646 19.489 -3.324 1.00 84.06 109 LYS A C 1
ATOM 909 O O . LYS A 1 109 ? 10.978 20.563 -2.828 1.00 84.06 109 LYS A O 1
ATOM 914 N N . LYS A 1 110 ? 9.700 18.730 -2.774 1.00 87.19 110 LYS A N 1
ATOM 915 C CA . LYS A 1 110 ? 8.882 19.115 -1.613 1.00 87.19 110 LYS A CA 1
ATOM 916 C C . LYS A 1 110 ? 8.954 18.063 -0.518 1.00 87.19 110 LYS A C 1
ATOM 918 O O . LYS A 1 110 ? 9.590 17.027 -0.687 1.00 87.19 110 LYS A O 1
ATOM 923 N N . THR A 1 111 ? 8.273 18.333 0.591 1.00 90.19 111 THR A N 1
ATOM 924 C CA . THR A 1 111 ? 8.121 17.373 1.678 1.00 90.19 111 THR A C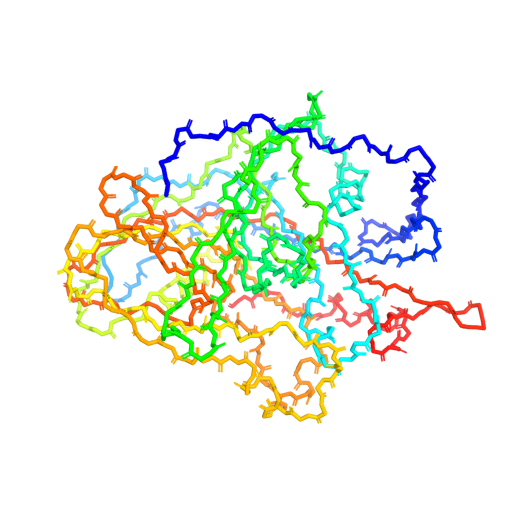A 1
ATOM 925 C C . THR A 1 111 ? 6.920 16.459 1.446 1.00 90.19 111 THR A C 1
ATOM 927 O O . THR A 1 111 ? 5.814 16.945 1.193 1.00 90.19 111 THR A O 1
ATOM 930 N N . TYR A 1 112 ? 7.129 15.157 1.601 1.00 91.12 112 TYR A N 1
ATOM 931 C CA . TYR A 1 112 ? 6.106 14.124 1.492 1.00 91.12 112 TYR A CA 1
ATOM 932 C C . TYR A 1 112 ? 6.042 13.298 2.773 1.00 91.12 112 TYR A C 1
ATOM 934 O O . TYR A 1 112 ? 7.072 12.961 3.356 1.00 91.12 112 TYR A O 1
ATOM 942 N N . ASN A 1 113 ? 4.834 12.938 3.189 1.00 90.94 113 ASN A N 1
ATOM 943 C CA . ASN A 1 113 ? 4.621 11.795 4.061 1.00 90.94 113 ASN A CA 1
ATOM 944 C C . ASN A 1 113 ? 4.535 10.558 3.173 1.00 90.94 113 ASN A C 1
ATOM 946 O O . ASN A 1 113 ? 3.655 10.475 2.313 1.00 90.94 113 ASN A O 1
ATOM 950 N N . ARG A 1 114 ? 5.435 9.606 3.389 1.00 90.31 114 ARG A N 1
ATOM 951 C CA . ARG A 1 114 ? 5.387 8.302 2.744 1.00 90.31 114 ARG A CA 1
ATOM 952 C C . ARG A 1 114 ? 4.917 7.272 3.755 1.00 90.31 114 ARG A C 1
ATOM 954 O O . ARG A 1 114 ? 5.495 7.166 4.832 1.00 90.31 114 ARG A O 1
ATOM 961 N N . PHE A 1 115 ? 3.878 6.523 3.422 1.00 90.75 115 PHE A N 1
ATOM 962 C CA . PHE A 1 115 ? 3.402 5.448 4.284 1.00 90.75 115 PHE A CA 1
ATOM 963 C C . PHE A 1 115 ? 2.785 4.305 3.493 1.00 90.75 115 PHE A C 1
ATOM 965 O O . PHE A 1 115 ? 2.398 4.478 2.340 1.00 90.75 115 PHE A O 1
ATOM 972 N N . GLY A 1 116 ? 2.679 3.139 4.115 1.00 89.38 116 GLY A N 1
ATOM 973 C CA . GLY A 1 116 ? 2.070 1.967 3.503 1.00 89.38 116 GLY A CA 1
ATOM 974 C C . GLY A 1 116 ? 2.715 0.694 4.010 1.00 89.38 116 GLY A C 1
ATOM 975 O O . GLY A 1 116 ? 3.041 0.584 5.190 1.00 89.38 116 GLY A O 1
ATOM 976 N N . VAL A 1 117 ? 2.895 -0.253 3.102 1.00 87.88 117 VAL A N 1
ATOM 977 C CA . VAL A 1 117 ? 3.342 -1.607 3.427 1.00 87.88 117 VAL A CA 1
ATOM 978 C C . VAL A 1 117 ? 4.583 -1.951 2.619 1.00 87.88 117 VAL A C 1
ATOM 980 O O . VAL A 1 117 ? 4.667 -1.596 1.441 1.00 87.88 117 VAL A O 1
ATOM 983 N N . SER A 1 118 ? 5.544 -2.615 3.245 1.00 82.50 118 SER A N 1
ATOM 984 C CA . SER A 1 118 ? 6.740 -3.176 2.612 1.00 82.50 118 SER A CA 1
ATOM 985 C C . SER A 1 118 ? 7.154 -4.451 3.352 1.00 82.50 118 SER A C 1
ATOM 987 O O . SER A 1 118 ? 6.448 -4.902 4.256 1.00 82.50 118 SER A O 1
ATOM 989 N N . GLY A 1 119 ? 8.304 -5.015 2.993 1.00 79.38 119 GLY A N 1
ATOM 990 C CA . GLY A 1 119 ? 8.979 -5.992 3.831 1.00 79.38 119 GLY A CA 1
ATOM 991 C C . GLY A 1 119 ? 10.463 -5.725 3.935 1.00 79.38 119 GLY A C 1
ATOM 992 O O . GLY A 1 119 ? 11.028 -4.864 3.254 1.00 79.38 119 GLY A O 1
ATOM 993 N N . SER A 1 120 ? 11.112 -6.490 4.798 1.00 76.00 120 SER A N 1
ATOM 994 C CA . SER A 1 120 ? 12.551 -6.399 4.980 1.00 76.00 120 SER A CA 1
ATOM 995 C C . SER A 1 120 ? 13.186 -7.764 5.195 1.00 76.00 120 SER A C 1
ATOM 997 O O . SER A 1 120 ? 12.581 -8.655 5.789 1.00 76.00 120 SER A O 1
ATOM 999 N N . ARG A 1 121 ? 14.382 -7.956 4.637 1.00 73.06 121 ARG A N 1
ATOM 1000 C CA . ARG A 1 121 ? 15.141 -9.206 4.760 1.00 73.06 121 ARG A CA 1
ATOM 1001 C C . ARG A 1 121 ? 15.808 -9.268 6.119 1.00 73.06 121 ARG A C 1
ATOM 1003 O O . ARG A 1 121 ? 16.103 -8.241 6.711 1.00 73.06 121 ARG A O 1
ATOM 1010 N N . LYS A 1 122 ? 16.091 -10.487 6.566 1.00 74.19 122 LYS A N 1
ATOM 1011 C CA . LYS A 1 122 ? 16.950 -10.688 7.725 1.00 74.19 122 LYS A CA 1
ATOM 1012 C C . LYS A 1 122 ? 18.330 -10.082 7.463 1.00 74.19 122 LYS A C 1
ATOM 1014 O O . LYS A 1 122 ? 18.918 -10.334 6.411 1.00 74.19 122 LYS A O 1
ATOM 1019 N N . CYS A 1 123 ? 18.841 -9.334 8.431 1.00 70.50 123 CYS A N 1
ATOM 1020 C CA . CYS A 1 123 ? 20.217 -8.850 8.468 1.00 70.50 123 CYS A CA 1
ATOM 1021 C C . CYS A 1 123 ? 20.801 -9.026 9.876 1.00 70.50 123 CYS A C 1
ATOM 1023 O O . CYS A 1 123 ? 20.163 -9.605 10.755 1.00 70.50 123 CYS A O 1
ATOM 1025 N N . GLU A 1 124 ? 22.021 -8.538 10.104 1.00 71.94 124 GLU A N 1
ATOM 1026 C CA . GLU A 1 124 ? 22.673 -8.609 11.422 1.00 71.94 124 GLU A CA 1
ATOM 1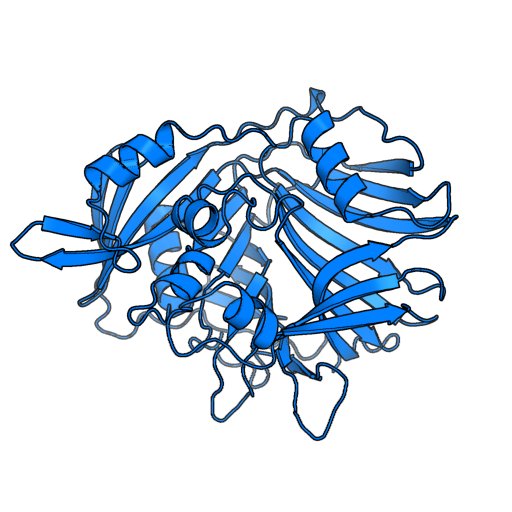027 C C . GLU A 1 124 ? 21.905 -7.842 12.510 1.00 71.94 124 GLU A C 1
ATOM 1029 O O . GLU A 1 124 ? 22.024 -8.161 13.690 1.00 71.94 124 GLU A O 1
ATOM 1034 N N . ASN A 1 125 ? 21.105 -6.847 12.115 1.00 68.38 125 ASN A N 1
ATOM 1035 C CA . ASN A 1 125 ? 20.440 -5.925 13.032 1.00 68.38 125 ASN A CA 1
ATOM 1036 C C . ASN A 1 125 ? 18.943 -6.191 13.226 1.00 68.38 125 ASN A C 1
ATOM 1038 O O . ASN A 1 125 ? 18.346 -5.534 14.075 1.00 68.38 125 ASN A O 1
ATOM 1042 N N . HIS A 1 126 ? 18.312 -7.034 12.403 1.00 70.06 126 HIS A N 1
ATOM 1043 C CA . HIS A 1 126 ? 16.874 -7.300 12.492 1.00 70.06 126 HIS A CA 1
ATOM 1044 C C . HIS A 1 126 ? 16.491 -8.596 11.752 1.00 70.06 126 HIS A C 1
ATOM 1046 O O . HIS A 1 126 ? 17.102 -8.954 10.741 1.00 70.06 126 HIS A O 1
ATOM 1052 N N . ASP A 1 127 ? 15.453 -9.291 12.220 1.00 71.38 127 ASP A N 1
ATOM 1053 C CA . ASP A 1 127 ? 15.122 -10.657 11.767 1.00 71.38 127 ASP A CA 1
ATOM 1054 C C . ASP A 1 127 ? 14.390 -10.752 10.412 1.00 71.38 127 ASP A C 1
ATOM 1056 O O . ASP A 1 127 ? 14.085 -11.846 9.930 1.00 71.38 127 ASP A O 1
ATOM 1060 N N . GLY A 1 128 ? 14.141 -9.629 9.744 1.00 74.56 128 GLY A N 1
ATOM 1061 C CA . GLY A 1 128 ? 13.276 -9.588 8.567 1.00 74.56 128 GLY A CA 1
ATOM 1062 C C . GLY A 1 128 ? 11.784 -9.570 8.920 1.00 74.56 128 GLY A C 1
ATOM 1063 O O . GLY A 1 128 ? 11.407 -9.693 10.077 1.00 74.56 128 GLY A O 1
ATOM 1064 N N . GLY A 1 129 ? 10.913 -9.435 7.921 1.00 77.06 129 GLY A N 1
ATOM 1065 C CA . GLY A 1 129 ? 9.465 -9.588 8.092 1.00 77.06 129 GLY A CA 1
ATOM 1066 C C . GLY A 1 129 ? 8.633 -8.501 7.424 1.00 77.06 129 GLY A C 1
ATOM 1067 O O . GLY A 1 129 ? 9.126 -7.742 6.585 1.00 77.06 129 GLY A O 1
ATOM 1068 N N . GLU A 1 130 ? 7.355 -8.444 7.801 1.00 81.31 130 GLU A N 1
ATOM 1069 C CA . GLU A 1 130 ? 6.431 -7.422 7.303 1.00 81.31 130 GLU A CA 1
ATOM 1070 C C . GLU A 1 130 ? 6.797 -6.064 7.880 1.00 81.31 130 GLU A C 1
ATOM 1072 O O . GLU A 1 130 ? 7.205 -5.954 9.034 1.00 81.31 130 GLU A O 1
ATOM 1077 N N . VAL A 1 131 ? 6.642 -5.012 7.088 1.00 82.88 131 VAL A N 1
ATOM 1078 C CA . VAL A 1 131 ? 7.031 -3.663 7.487 1.00 82.88 131 VAL A CA 1
ATOM 1079 C C . VAL A 1 131 ? 5.883 -2.703 7.273 1.00 82.88 131 VAL A C 1
ATOM 1081 O O . VAL A 1 131 ? 5.269 -2.645 6.207 1.00 82.88 131 VAL A O 1
ATOM 1084 N N . ILE A 1 132 ? 5.602 -1.913 8.299 1.00 87.62 132 ILE A N 1
ATOM 1085 C CA . ILE A 1 132 ? 4.755 -0.734 8.183 1.00 87.62 132 ILE A CA 1
ATOM 1086 C C . ILE A 1 132 ? 5.677 0.430 7.868 1.00 87.62 132 ILE A C 1
ATOM 1088 O O . ILE A 1 132 ? 6.511 0.818 8.688 1.00 87.62 132 ILE A O 1
ATOM 1092 N N . GLU A 1 133 ? 5.524 0.990 6.676 1.00 86.38 133 GLU A N 1
ATOM 1093 C CA . GLU A 1 133 ? 6.289 2.151 6.240 1.00 86.38 133 GLU A CA 1
ATOM 1094 C C . GLU A 1 133 ? 5.659 3.417 6.800 1.00 86.38 133 GLU A C 1
ATOM 1096 O O . GLU A 1 133 ? 4.477 3.681 6.573 1.00 86.38 133 GLU A O 1
ATOM 1101 N N . LEU A 1 134 ? 6.456 4.212 7.511 1.00 86.81 134 LEU A N 1
ATOM 1102 C CA . LEU A 1 134 ? 6.057 5.507 8.056 1.00 86.81 134 LEU A CA 1
ATOM 1103 C C . LEU A 1 134 ? 7.245 6.449 7.976 1.00 86.81 134 LEU A C 1
ATOM 1105 O O . LEU A 1 134 ? 8.153 6.394 8.800 1.00 86.81 134 LEU A O 1
ATOM 1109 N N . GLN A 1 135 ? 7.257 7.317 6.977 1.00 85.00 135 GLN A N 1
ATOM 1110 C CA . GLN A 1 135 ? 8.369 8.215 6.719 1.00 85.00 135 GLN A CA 1
ATOM 1111 C C . GLN A 1 135 ? 7.877 9.632 6.430 1.00 85.00 135 GLN A C 1
ATOM 1113 O O . GLN A 1 135 ? 6.824 9.850 5.828 1.00 85.00 135 GLN A O 1
ATOM 1118 N N . LYS A 1 136 ? 8.688 10.614 6.809 1.00 87.75 136 LYS A N 1
ATOM 1119 C CA . LYS A 1 136 ? 8.583 11.991 6.332 1.00 87.75 136 LYS A CA 1
ATOM 1120 C C . LYS A 1 136 ? 9.847 12.298 5.549 1.00 87.75 136 LYS A C 1
ATOM 1122 O O . LYS A 1 136 ? 10.932 12.199 6.103 1.00 87.75 136 LYS A O 1
ATOM 1127 N N . LEU A 1 137 ? 9.713 12.668 4.284 1.00 86.81 137 LEU A N 1
ATOM 1128 C CA . LEU A 1 137 ? 10.827 12.867 3.359 1.00 86.81 137 LEU A CA 1
ATOM 1129 C C . LEU A 1 137 ? 10.829 14.316 2.882 1.00 86.81 137 LEU A C 1
ATOM 1131 O O . LEU A 1 137 ? 9.824 14.789 2.361 1.00 86.81 137 LEU A O 1
ATOM 1135 N N . ASP A 1 138 ? 11.935 15.027 3.064 1.00 87.88 138 ASP A N 1
ATOM 1136 C CA . ASP A 1 138 ? 12.175 16.391 2.597 1.00 87.88 138 ASP A CA 1
ATOM 1137 C C . ASP A 1 138 ? 13.253 16.383 1.506 1.00 87.88 138 ASP A C 1
ATOM 1139 O O . ASP A 1 138 ? 14.452 16.496 1.772 1.00 87.88 138 ASP A O 1
ATOM 1143 N N . PHE A 1 139 ? 12.802 16.293 0.254 1.00 83.88 139 PHE A N 1
ATOM 1144 C CA . PHE A 1 139 ? 13.679 16.279 -0.919 1.00 83.88 139 PHE A CA 1
ATOM 1145 C C . PHE A 1 139 ? 14.418 17.597 -1.147 1.00 83.88 139 PHE A C 1
ATOM 1147 O O . PHE A 1 139 ? 15.465 17.602 -1.784 1.00 83.88 139 PHE A O 1
ATOM 1154 N N . LYS A 1 140 ? 13.915 18.725 -0.622 1.00 83.75 140 LYS A N 1
ATOM 1155 C CA . LYS A 1 140 ? 14.615 20.012 -0.740 1.00 83.75 140 LYS A CA 1
ATOM 1156 C C . LYS A 1 140 ? 15.856 20.041 0.146 1.00 83.75 140 LYS A C 1
ATOM 1158 O O . LYS A 1 140 ? 16.852 20.660 -0.214 1.00 83.75 140 LYS A O 1
ATOM 1163 N N . LYS A 1 141 ? 15.771 19.415 1.319 1.00 82.12 141 LYS A N 1
ATOM 1164 C CA . LYS A 1 141 ? 16.859 19.378 2.302 1.00 82.12 141 LYS A CA 1
ATOM 1165 C C . LYS A 1 141 ? 17.685 18.095 2.250 1.00 82.12 141 LYS A C 1
ATOM 1167 O O . LYS A 1 141 ? 18.620 17.979 3.031 1.00 82.12 141 LYS A O 1
ATOM 1172 N N . ASN A 1 142 ? 17.323 17.155 1.377 1.00 77.62 142 ASN A N 1
ATOM 1173 C CA . ASN A 1 142 ? 17.871 15.802 1.329 1.00 77.62 142 ASN A CA 1
ATOM 1174 C C . ASN A 1 142 ? 17.826 15.080 2.691 1.00 77.62 142 ASN A C 1
ATOM 1176 O O . ASN A 1 142 ? 18.774 14.423 3.118 1.00 77.62 142 ASN A O 1
ATOM 1180 N N . LYS A 1 143 ? 16.718 15.259 3.414 1.00 81.88 143 LYS A N 1
ATOM 1181 C CA . LYS A 1 143 ? 16.533 14.769 4.786 1.00 81.88 143 LYS A CA 1
ATOM 1182 C C . LYS A 1 143 ? 15.220 14.022 4.924 1.00 81.88 143 LYS A C 1
ATOM 1184 O O . LYS A 1 143 ? 14.307 14.196 4.123 1.00 81.88 143 LYS A O 1
ATOM 1189 N N . GLY A 1 144 ? 15.083 13.240 5.978 1.00 78.62 144 GLY A N 1
ATOM 1190 C CA . GLY A 1 144 ? 13.839 12.593 6.337 1.00 78.62 144 GLY A CA 1
ATOM 1191 C C . GLY A 1 144 ? 13.808 12.135 7.786 1.00 78.62 144 GLY A C 1
ATOM 1192 O O . GLY A 1 144 ? 14.719 12.381 8.567 1.00 78.62 144 GLY A O 1
ATOM 1193 N N . SER A 1 145 ? 12.726 11.473 8.154 1.00 78.69 145 SER A N 1
ATOM 1194 C CA . SER A 1 145 ? 12.608 10.726 9.399 1.00 78.69 145 SER A CA 1
ATOM 1195 C C . SER A 1 145 ? 11.763 9.486 9.159 1.00 78.69 145 SER A C 1
ATOM 1197 O O . SER A 1 145 ? 10.855 9.503 8.326 1.00 78.69 145 SER A O 1
ATOM 1199 N N . SER A 1 146 ? 12.078 8.404 9.868 1.00 78.06 146 SER A N 1
ATOM 1200 C CA . SER A 1 146 ? 11.360 7.135 9.782 1.00 78.06 146 SER A CA 1
ATOM 1201 C C . SER A 1 146 ? 10.833 6.731 11.149 1.00 78.06 146 SER A C 1
ATOM 1203 O O . SER A 1 146 ? 11.522 6.808 12.159 1.00 78.06 146 SER A O 1
ATOM 1205 N N . TYR A 1 147 ? 9.593 6.275 11.128 1.00 78.81 147 TYR A N 1
ATOM 1206 C CA . TYR A 1 147 ? 8.874 5.594 12.192 1.00 78.81 147 TYR A CA 1
ATOM 1207 C C . TYR A 1 147 ? 8.495 4.180 11.743 1.00 78.81 147 TYR A C 1
ATOM 1209 O O . TYR A 1 147 ? 7.539 3.603 12.249 1.00 78.81 147 TYR A O 1
ATOM 1217 N N . SER A 1 148 ? 9.175 3.678 10.710 1.00 82.06 148 SER A N 1
ATOM 1218 C CA . SER A 1 148 ? 8.845 2.400 10.095 1.00 82.06 148 SER A CA 1
ATOM 1219 C C . SER A 1 148 ? 9.166 1.275 11.067 1.00 82.06 148 SER A C 1
ATOM 1221 O O . SER A 1 148 ? 10.229 1.283 11.693 1.00 82.06 148 SER A O 1
ATOM 1223 N N . VAL A 1 149 ? 8.252 0.319 11.169 1.00 82.44 149 VAL A N 1
ATOM 1224 C CA . VAL A 1 149 ? 8.336 -0.795 12.115 1.00 82.44 149 VAL A CA 1
ATOM 1225 C C . VAL A 1 149 ? 8.289 -2.092 11.330 1.00 82.44 149 VAL A C 1
ATOM 1227 O O . VAL A 1 149 ? 7.406 -2.257 10.489 1.00 82.44 149 VAL A O 1
ATOM 1230 N N . SER A 1 150 ? 9.215 -3.002 11.607 1.00 81.50 150 SER A N 1
ATOM 1231 C CA . SER A 1 150 ? 9.181 -4.374 11.121 1.00 81.50 150 SER A CA 1
ATOM 1232 C C . SER A 1 150 ? 8.578 -5.292 12.176 1.00 81.50 150 SER A C 1
ATOM 1234 O O . SER A 1 150 ? 8.842 -5.141 13.365 1.00 81.50 150 SER A O 1
ATOM 1236 N N . GLY A 1 151 ? 7.740 -6.221 11.735 1.00 78.81 151 GLY A N 1
ATOM 1237 C CA . GLY A 1 151 ? 7.245 -7.333 12.523 1.00 78.81 151 GLY A CA 1
ATOM 1238 C C . GLY A 1 151 ? 7.911 -8.627 12.096 1.00 78.81 151 GLY A C 1
ATOM 1239 O O . GLY A 1 151 ? 7.657 -9.093 10.984 1.00 78.81 151 GLY A O 1
ATOM 1240 N N . ALA A 1 152 ? 8.705 -9.212 12.991 1.00 72.44 152 ALA A N 1
ATOM 1241 C CA . ALA A 1 152 ? 9.299 -10.532 12.814 1.00 72.44 152 ALA A CA 1
ATOM 1242 C C . ALA A 1 152 ? 8.691 -11.541 13.796 1.00 72.44 152 ALA A C 1
ATOM 1244 O O . ALA A 1 152 ? 8.379 -11.200 14.945 1.00 72.44 152 ALA A O 1
ATOM 1245 N N . MET A 1 153 ? 8.555 -12.799 13.369 1.00 72.81 153 MET A N 1
ATOM 1246 C CA . MET A 1 153 ? 8.328 -13.913 14.291 1.00 72.81 153 MET A CA 1
ATOM 1247 C C . MET A 1 153 ? 9.658 -14.514 14.744 1.00 72.81 153 MET A C 1
ATOM 1249 O O . MET A 1 153 ? 10.339 -15.172 13.962 1.00 72.81 153 MET A O 1
ATOM 1253 N N . SER A 1 154 ? 9.979 -14.387 16.031 1.00 62.03 154 SER A N 1
ATOM 1254 C CA . SER A 1 154 ? 11.101 -15.106 16.647 1.00 62.03 154 SER A CA 1
ATOM 1255 C C . SER A 1 154 ? 10.653 -16.515 17.067 1.00 62.03 154 SER A C 1
ATOM 1257 O O . SER A 1 154 ? 10.318 -16.758 18.228 1.00 62.03 154 SER A O 1
ATOM 1259 N N . LEU A 1 155 ? 10.582 -17.450 16.113 1.00 57.47 155 LEU A N 1
ATOM 1260 C CA . LEU A 1 155 ? 10.329 -18.869 16.405 1.00 57.47 155 LEU A CA 1
ATOM 1261 C C . LEU A 1 155 ? 11.621 -19.573 16.858 1.00 57.47 155 LEU A C 1
ATOM 1263 O O . LEU A 1 155 ? 12.681 -19.282 16.305 1.00 57.47 155 LEU A O 1
ATOM 1267 N N . PRO A 1 156 ? 11.559 -20.532 17.805 1.00 55.00 156 PRO A N 1
ATOM 1268 C CA . PRO A 1 156 ? 10.368 -21.095 18.459 1.00 55.00 156 PRO A CA 1
ATOM 1269 C C . PRO A 1 156 ? 9.911 -20.334 19.720 1.00 55.00 156 PRO A C 1
ATOM 1271 O O . PRO A 1 156 ? 8.994 -20.776 20.402 1.00 55.00 156 PRO A O 1
ATOM 1274 N N . GLU A 1 157 ? 10.559 -19.223 20.065 1.00 53.22 157 GLU A N 1
ATOM 1275 C CA . GLU A 1 157 ? 10.478 -18.619 21.400 1.00 53.22 157 GLU A CA 1
ATOM 1276 C C . GLU A 1 157 ? 9.225 -17.762 21.645 1.00 53.22 157 GLU A C 1
ATOM 1278 O O . GLU A 1 157 ? 8.872 -17.520 22.801 1.00 53.22 157 GLU A O 1
ATOM 1283 N N . ARG A 1 158 ? 8.555 -17.264 20.592 1.00 57.84 158 ARG A N 1
ATOM 1284 C CA . ARG A 1 158 ? 7.427 -16.322 20.723 1.00 57.84 158 ARG A CA 1
ATOM 1285 C C . ARG A 1 158 ? 6.268 -16.634 19.773 1.00 57.84 158 ARG A C 1
ATOM 1287 O O . ARG A 1 158 ? 6.449 -16.780 18.569 1.00 57.84 158 ARG A O 1
ATOM 1294 N N . GLU A 1 159 ? 5.050 -16.617 20.319 1.00 61.47 159 GLU A N 1
ATOM 1295 C CA . GLU A 1 159 ? 3.776 -16.689 19.572 1.00 61.47 159 GLU A CA 1
ATOM 1296 C C . GLU A 1 159 ? 3.267 -15.303 19.105 1.00 61.47 159 GLU A C 1
ATOM 1298 O O . GLU A 1 159 ? 2.136 -15.145 18.638 1.00 61.47 159 GLU A O 1
ATOM 1303 N N . TYR A 1 160 ? 4.077 -14.251 19.253 1.00 64.12 160 TYR A N 1
ATOM 1304 C CA . TYR A 1 160 ? 3.728 -12.887 18.858 1.00 64.12 160 TYR A CA 1
ATOM 1305 C C . TYR A 1 160 ? 4.827 -12.246 18.016 1.00 64.12 160 TYR A C 1
ATOM 1307 O O . TYR A 1 160 ? 6.012 -12.521 18.207 1.00 64.12 160 TYR A O 1
ATOM 1315 N N . SER A 1 161 ? 4.411 -11.383 17.082 1.00 72.69 161 SER A N 1
ATOM 1316 C CA . SER A 1 161 ? 5.333 -10.560 16.302 1.00 72.69 161 SER A CA 1
ATOM 1317 C C . SER A 1 161 ? 6.021 -9.576 17.232 1.00 72.69 161 SER A C 1
ATOM 1319 O O . SER A 1 161 ? 5.344 -8.829 17.935 1.00 72.69 161 SER A O 1
ATOM 1321 N N . VAL A 1 162 ? 7.348 -9.518 17.189 1.00 74.44 162 VAL A N 1
ATOM 1322 C CA . VAL A 1 162 ? 8.099 -8.460 17.867 1.00 74.44 162 VAL A CA 1
ATOM 1323 C C . VAL A 1 162 ? 8.210 -7.285 16.910 1.00 74.44 162 VAL A C 1
ATOM 1325 O O . VAL A 1 162 ? 8.620 -7.448 15.764 1.00 74.44 162 VAL A O 1
ATOM 1328 N N . ALA A 1 163 ? 7.768 -6.121 17.371 1.00 77.44 163 ALA A N 1
ATOM 1329 C CA . ALA A 1 163 ? 7.850 -4.877 16.630 1.00 77.44 163 ALA A CA 1
ATOM 1330 C C . ALA A 1 163 ? 9.240 -4.242 16.810 1.00 77.44 163 ALA A C 1
ATOM 1332 O O . ALA A 1 163 ? 9.565 -3.775 17.903 1.00 77.44 163 ALA A O 1
ATOM 1333 N N . GLU A 1 164 ? 10.027 -4.191 15.741 1.00 77.06 164 GLU A N 1
ATOM 1334 C CA . GLU A 1 164 ? 11.379 -3.620 15.712 1.00 77.06 164 GLU A CA 1
ATOM 1335 C C . GLU A 1 164 ? 11.407 -2.360 14.848 1.00 77.06 164 GLU A C 1
ATOM 1337 O O . GLU A 1 164 ? 10.805 -2.303 13.774 1.00 77.06 164 GLU A O 1
ATOM 1342 N N . MET A 1 165 ? 12.089 -1.313 15.305 1.00 75.62 165 MET A N 1
ATOM 1343 C CA . MET A 1 165 ? 12.161 -0.069 14.545 1.00 75.62 165 MET A CA 1
ATOM 1344 C C . MET A 1 165 ? 13.247 -0.189 13.474 1.00 75.62 165 MET A C 1
ATOM 1346 O O . MET A 1 165 ? 14.389 -0.537 13.745 1.00 75.62 165 MET A O 1
ATOM 1350 N N . LEU A 1 166 ? 12.940 0.197 12.238 1.00 71.81 166 LEU A N 1
ATOM 1351 C CA . LEU A 1 166 ? 13.916 0.121 11.140 1.00 71.81 166 LEU A CA 1
ATOM 1352 C C . LEU A 1 166 ? 14.865 1.330 11.064 1.00 71.81 166 LEU A C 1
ATOM 1354 O O . LEU A 1 166 ? 15.532 1.545 10.053 1.00 71.81 166 LEU A O 1
ATOM 1358 N N . SER A 1 167 ? 14.897 2.158 12.105 1.00 63.12 167 SER A N 1
ATOM 1359 C CA . SER A 1 167 ? 15.702 3.385 12.172 1.00 63.12 167 SER A CA 1
ATOM 1360 C C . SER A 1 167 ? 16.217 3.663 13.590 1.00 63.12 167 SER A C 1
ATOM 1362 O O . SER A 1 167 ? 16.191 4.804 14.047 1.00 63.12 167 SER A O 1
ATOM 1364 N N . GLU A 1 168 ? 16.637 2.616 14.306 1.00 54.38 168 GLU A N 1
ATOM 1365 C CA . GLU A 1 168 ? 17.061 2.679 15.718 1.00 54.38 168 GLU A CA 1
ATOM 1366 C C . GLU A 1 168 ? 18.363 3.455 15.955 1.00 54.38 168 GLU A C 1
ATOM 1368 O O . GLU A 1 168 ? 18.489 4.166 16.953 1.00 54.38 168 GLU A O 1
ATOM 1373 N N . ASP A 1 169 ? 19.316 3.393 15.023 1.00 48.06 169 ASP A N 1
ATOM 1374 C CA . ASP A 1 169 ? 20.552 4.185 15.095 1.00 48.06 169 ASP A CA 1
ATOM 1375 C C . ASP A 1 169 ? 20.282 5.688 14.909 1.00 48.06 169 ASP A C 1
ATOM 1377 O O . ASP A 1 169 ? 20.982 6.532 15.481 1.00 48.06 169 ASP A O 1
ATOM 1381 N N . GLY A 1 170 ? 19.212 6.027 14.187 1.00 47.72 170 GLY A N 1
ATOM 1382 C CA . GLY A 1 170 ? 18.799 7.383 13.893 1.00 47.72 170 GLY A CA 1
ATOM 1383 C C . GLY A 1 170 ? 19.822 8.174 13.067 1.00 47.72 170 GLY A C 1
ATOM 1384 O O . GLY A 1 170 ? 19.939 9.386 13.237 1.00 47.72 170 GLY A O 1
ATOM 1385 N N . VAL A 1 171 ? 20.583 7.493 12.206 1.00 46.56 171 VAL A N 1
ATOM 1386 C CA . VAL A 1 171 ? 21.595 8.129 11.347 1.00 46.56 171 VAL A CA 1
ATOM 1387 C C . VAL A 1 171 ? 21.226 8.001 9.867 1.00 46.56 171 VAL A C 1
ATOM 1389 O O . VAL A 1 171 ? 21.384 8.963 9.114 1.00 46.56 171 VAL A O 1
ATOM 1392 N N . ILE A 1 172 ? 20.676 6.854 9.442 1.00 54.75 172 ILE A N 1
ATOM 1393 C CA . ILE A 1 172 ? 20.392 6.563 8.027 1.00 54.75 172 ILE A CA 1
ATOM 1394 C C . ILE A 1 172 ? 19.005 5.924 7.868 1.00 54.75 172 ILE A C 1
ATOM 1396 O O . ILE A 1 172 ? 18.597 5.061 8.647 1.00 54.75 172 ILE A O 1
ATOM 1400 N N . LEU A 1 173 ? 18.252 6.334 6.840 1.00 58.78 173 LEU A N 1
ATOM 1401 C CA . LEU A 1 173 ? 17.113 5.545 6.359 1.00 58.78 173 LEU A CA 1
ATOM 1402 C C . LEU A 1 173 ? 17.666 4.256 5.749 1.00 58.78 173 LEU A C 1
ATOM 1404 O O . LEU A 1 173 ? 17.980 4.259 4.562 1.00 58.78 173 LEU A O 1
ATOM 1408 N N . ARG A 1 174 ? 17.802 3.199 6.564 1.00 60.47 174 ARG A N 1
ATOM 1409 C CA . ARG A 1 174 ? 18.417 1.924 6.159 1.00 60.47 174 ARG A CA 1
ATOM 1410 C C . ARG A 1 174 ? 17.958 1.491 4.770 1.00 60.47 174 ARG A C 1
ATOM 1412 O O . ARG A 1 174 ? 16.749 1.395 4.527 1.00 60.47 174 ARG A O 1
ATOM 1419 N N . ASP A 1 175 ? 18.935 1.232 3.905 1.00 60.91 175 ASP A N 1
ATOM 1420 C CA . ASP A 1 175 ? 18.720 0.842 2.513 1.00 60.91 175 ASP A CA 1
ATOM 1421 C C . ASP A 1 175 ? 18.341 -0.639 2.349 1.00 60.91 175 ASP A C 1
ATOM 1423 O O . ASP A 1 175 ? 17.717 -1.015 1.361 1.00 60.91 175 ASP A O 1
ATOM 1427 N N . GLU A 1 176 ? 18.620 -1.464 3.367 1.00 56.81 176 GLU A N 1
ATOM 1428 C CA . GLU A 1 176 ? 18.423 -2.929 3.393 1.00 56.81 176 GLU A CA 1
ATOM 1429 C C . GLU A 1 176 ? 16.951 -3.398 3.342 1.00 56.81 176 GLU A C 1
ATOM 1431 O O . GLU A 1 176 ? 16.648 -4.589 3.453 1.00 56.81 176 GLU A O 1
ATOM 1436 N N . ARG A 1 177 ? 16.007 -2.477 3.138 1.00 63.09 177 ARG A N 1
ATOM 1437 C CA . ARG A 1 177 ? 14.584 -2.793 2.979 1.00 63.09 177 ARG A CA 1
ATOM 1438 C C . ARG A 1 177 ? 14.404 -3.568 1.685 1.00 63.09 177 ARG A C 1
ATOM 1440 O O . ARG A 1 177 ? 14.901 -3.179 0.639 1.00 63.09 177 ARG A O 1
ATOM 1447 N N . THR A 1 178 ? 13.656 -4.662 1.726 1.00 58.03 178 THR A N 1
ATOM 1448 C CA . THR A 1 178 ? 13.371 -5.442 0.519 1.00 58.03 178 THR A CA 1
ATOM 1449 C C . THR A 1 178 ? 12.042 -4.969 -0.030 1.00 58.03 178 THR A C 1
ATOM 1451 O O . THR A 1 178 ? 10.981 -5.411 0.401 1.00 58.03 178 THR A O 1
ATOM 1454 N N . VAL A 1 179 ? 12.090 -4.005 -0.948 1.00 57.28 179 VAL A N 1
ATOM 1455 C CA . VAL A 1 179 ? 10.900 -3.243 -1.339 1.00 57.28 179 VAL A CA 1
ATOM 1456 C C . VAL A 1 179 ? 10.008 -4.044 -2.303 1.00 57.28 179 VAL A C 1
ATOM 1458 O O . VAL A 1 179 ? 9.868 -3.722 -3.478 1.00 57.28 179 VAL A O 1
ATOM 1461 N N . TYR A 1 180 ? 9.314 -5.056 -1.778 1.00 63.78 180 TYR A N 1
ATOM 1462 C CA . TYR A 1 180 ? 7.986 -5.436 -2.261 1.00 63.78 180 TYR A CA 1
ATOM 1463 C C . TYR A 1 180 ? 6.947 -4.437 -1.713 1.00 63.78 180 TYR A C 1
ATOM 1465 O O . TYR A 1 180 ? 5.996 -4.810 -1.039 1.00 63.78 180 TYR A O 1
ATOM 1473 N N . SER A 1 181 ? 7.168 -3.126 -1.901 1.00 69.81 181 SER A N 1
ATOM 1474 C CA . SER A 1 181 ? 6.350 -2.106 -1.229 1.00 69.81 181 SER A CA 1
ATOM 1475 C C . SER A 1 181 ? 5.224 -1.545 -2.075 1.00 69.81 181 SER A C 1
ATOM 1477 O O . SER A 1 181 ? 5.358 -1.314 -3.279 1.00 69.81 181 SER A O 1
ATOM 1479 N N . HIS A 1 182 ? 4.144 -1.236 -1.370 1.00 83.75 182 HIS A N 1
ATOM 1480 C CA . HIS A 1 182 ? 3.041 -0.426 -1.845 1.00 83.75 182 HIS A CA 1
ATOM 1481 C C . HIS A 1 182 ? 2.968 0.786 -0.924 1.00 83.75 182 HIS A C 1
ATOM 1483 O O . HIS A 1 182 ? 2.331 0.757 0.134 1.00 83.75 182 HIS A O 1
ATOM 1489 N N . THR A 1 183 ? 3.687 1.841 -1.301 1.00 90.25 183 THR A N 1
ATOM 1490 C CA . THR A 1 183 ? 3.777 3.052 -0.484 1.00 90.25 183 THR A CA 1
ATOM 1491 C C . THR A 1 183 ? 3.070 4.203 -1.163 1.00 90.25 183 THR A C 1
ATOM 1493 O O . THR A 1 183 ? 3.272 4.484 -2.342 1.00 90.25 183 THR A O 1
ATOM 1496 N N . ALA A 1 184 ? 2.223 4.876 -0.401 1.00 94.12 184 ALA A N 1
ATOM 1497 C CA . ALA A 1 184 ? 1.626 6.135 -0.776 1.00 94.12 184 ALA A CA 1
ATOM 1498 C C . ALA A 1 184 ? 2.552 7.288 -0.412 1.00 94.12 184 ALA A C 1
ATOM 1500 O O . ALA A 1 184 ? 3.218 7.264 0.620 1.00 94.12 184 ALA A O 1
ATOM 1501 N N . TRP A 1 185 ? 2.540 8.311 -1.252 1.00 93.56 185 TRP A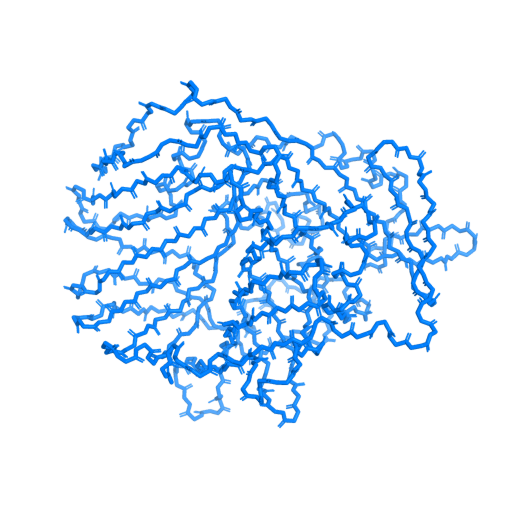 N 1
ATOM 1502 C CA . TRP A 1 185 ? 3.338 9.517 -1.144 1.00 93.56 185 TRP A CA 1
ATOM 1503 C C . TRP A 1 185 ? 2.395 10.709 -1.176 1.00 93.56 185 TRP A C 1
ATOM 1505 O O . TRP A 1 185 ? 1.797 11.026 -2.205 1.00 93.56 185 TRP A O 1
ATOM 1515 N N . VAL A 1 186 ? 2.249 11.349 -0.021 1.00 92.81 186 VAL A N 1
ATOM 1516 C CA . VAL A 1 186 ? 1.296 12.436 0.205 1.00 92.81 186 VAL A CA 1
ATOM 1517 C C . VAL A 1 186 ? 2.062 13.725 0.467 1.00 92.81 186 VAL A C 1
ATOM 1519 O O . VAL A 1 186 ? 2.779 13.827 1.461 1.00 92.81 186 VAL A O 1
ATOM 1522 N N . GLU A 1 187 ? 1.936 14.714 -0.422 1.00 89.00 187 GLU A N 1
ATOM 1523 C CA . GLU A 1 187 ? 2.575 16.030 -0.241 1.00 89.00 187 GLU A CA 1
ATOM 1524 C C . GLU A 1 187 ? 2.069 16.690 1.053 1.00 89.00 187 GLU A C 1
ATOM 1526 O O . GLU A 1 187 ? 0.867 16.779 1.269 1.00 89.00 187 GLU A O 1
ATOM 1531 N N . ASN A 1 188 ? 2.958 17.210 1.902 1.00 81.12 188 ASN A N 1
ATOM 1532 C CA . ASN A 1 188 ? 2.557 17.766 3.205 1.00 81.12 188 ASN A CA 1
ATOM 1533 C C . ASN A 1 188 ? 1.758 19.075 3.125 1.00 81.12 188 ASN A C 1
ATOM 1535 O O . ASN A 1 188 ? 1.079 19.434 4.084 1.00 81.12 188 ASN A O 1
ATOM 1539 N N . ILE A 1 189 ? 1.883 19.819 2.025 1.00 67.56 189 ILE A N 1
ATOM 1540 C CA . ILE A 1 189 ? 1.294 21.151 1.866 1.00 67.56 189 ILE A CA 1
ATOM 1541 C C . ILE A 1 189 ? 0.093 21.056 0.919 1.00 67.56 189 ILE A C 1
ATOM 1543 O O . ILE A 1 189 ? 0.229 20.676 -0.249 1.00 67.56 189 ILE A O 1
ATOM 1547 N N . ASN A 1 190 ? -1.074 21.475 1.415 1.00 63.81 190 ASN A N 1
ATOM 1548 C CA . ASN A 1 190 ? -2.350 21.521 0.689 1.00 63.81 190 ASN A CA 1
ATOM 1549 C C . ASN A 1 190 ? -2.877 20.137 0.287 1.00 63.81 190 ASN A C 1
ATOM 1551 O O . ASN A 1 190 ? -3.355 19.958 -0.835 1.00 63.81 190 ASN A O 1
ATOM 1555 N N . ASN A 1 191 ? -2.756 19.161 1.187 1.00 74.25 191 ASN A N 1
ATOM 1556 C CA . ASN A 1 191 ? -3.229 17.805 0.955 1.00 74.25 191 ASN A CA 1
ATOM 1557 C C . ASN A 1 191 ? -4.061 17.309 2.127 1.00 74.25 191 ASN A C 1
ATOM 1559 O O . ASN A 1 191 ? -3.566 16.751 3.108 1.00 74.25 191 ASN A O 1
ATOM 1563 N N . ASP A 1 192 ? -5.345 17.597 2.016 1.00 83.75 192 ASP A N 1
ATOM 1564 C CA . ASP A 1 192 ? -6.309 17.259 3.035 1.00 83.75 192 ASP A CA 1
ATOM 1565 C C . ASP A 1 192 ? -6.935 15.907 2.719 1.00 83.75 192 ASP A C 1
ATOM 1567 O O . ASP A 1 192 ? -7.495 15.755 1.631 1.00 83.75 192 ASP A O 1
ATOM 1571 N N . PRO A 1 193 ? -6.869 14.935 3.641 1.00 92.31 193 PRO A N 1
ATOM 1572 C CA . PRO A 1 193 ? -7.614 13.701 3.483 1.00 92.31 193 PRO A CA 1
ATOM 1573 C C . PRO A 1 193 ? -9.111 13.955 3.665 1.00 92.31 193 PRO A C 1
ATOM 1575 O O . PRO A 1 193 ? -9.536 14.939 4.282 1.00 92.31 193 PRO A O 1
ATOM 1578 N N . ILE A 1 194 ? -9.909 13.001 3.200 1.00 94.12 194 ILE A N 1
ATOM 1579 C CA . ILE A 1 194 ? -11.241 12.784 3.745 1.00 94.12 194 ILE A CA 1
ATOM 1580 C C . ILE A 1 194 ? -11.034 12.254 5.167 1.00 94.12 194 ILE A C 1
ATOM 1582 O O . ILE A 1 194 ? -10.432 11.194 5.350 1.00 94.12 194 ILE A O 1
ATOM 1586 N N . LYS A 1 195 ? -11.485 13.017 6.163 1.00 94.94 195 LYS A N 1
ATOM 1587 C CA . LYS A 1 195 ? -11.442 12.627 7.572 1.00 94.94 195 LYS A CA 1
ATOM 1588 C C . LYS A 1 195 ? -12.835 12.246 8.017 1.00 94.94 195 LYS A C 1
ATOM 1590 O O . LYS A 1 195 ? -13.740 13.085 7.985 1.00 94.94 195 LYS A O 1
ATOM 1595 N N . ILE A 1 196 ? -12.988 10.992 8.418 1.00 95.19 196 ILE A N 1
ATOM 1596 C CA . ILE A 1 196 ? -14.246 10.477 8.942 1.00 95.19 196 ILE A CA 1
ATOM 1597 C C . ILE A 1 196 ? -14.000 9.731 10.246 1.00 95.19 196 ILE A C 1
ATOM 1599 O O . ILE A 1 196 ? -13.039 8.972 10.387 1.00 95.19 196 ILE A O 1
ATOM 1603 N N . LYS A 1 197 ? -14.910 9.938 11.189 1.00 96.31 197 LYS A N 1
ATOM 1604 C CA . LYS A 1 197 ? -15.078 9.079 12.352 1.00 96.31 197 LYS A CA 1
ATOM 1605 C C . LYS A 1 197 ? -16.224 8.130 12.038 1.00 96.31 197 LYS A C 1
ATOM 1607 O O . LYS A 1 197 ? -17.296 8.588 11.645 1.00 96.31 197 LYS A O 1
ATOM 1612 N N . VAL A 1 198 ? -15.999 6.833 12.199 1.00 95.50 198 VAL A N 1
ATOM 1613 C CA . VAL A 1 198 ? -17.024 5.820 11.945 1.00 95.50 198 VAL A CA 1
ATOM 1614 C C . VAL A 1 198 ? -17.294 5.003 13.190 1.00 95.50 198 VAL A C 1
ATOM 1616 O O . VAL A 1 198 ? -16.374 4.696 13.946 1.00 95.50 198 VAL A O 1
ATOM 1619 N N . GLU A 1 199 ? -18.559 4.672 13.403 1.00 95.88 199 GLU A N 1
ATOM 1620 C CA . GLU A 1 199 ? -19.015 3.871 14.532 1.00 95.88 199 GLU A CA 1
ATOM 1621 C C . GLU A 1 199 ? -19.857 2.705 14.024 1.00 95.88 199 GLU A C 1
ATOM 1623 O O . GLU A 1 199 ? -20.748 2.883 13.188 1.00 95.88 199 GLU A O 1
ATOM 1628 N N . SER A 1 200 ? -19.552 1.497 14.493 1.00 95.31 200 SER A N 1
ATOM 1629 C CA . SER A 1 200 ? -20.328 0.319 14.114 1.00 95.31 200 SER A CA 1
ATOM 1630 C C . SER A 1 200 ? -21.682 0.314 14.822 1.00 95.31 200 SER A C 1
ATOM 1632 O O . SER A 1 200 ? -21.756 0.454 16.041 1.00 95.31 200 SER A O 1
ATOM 1634 N N . LYS A 1 201 ? -22.765 0.081 14.078 1.00 95.75 201 LYS A N 1
ATOM 1635 C CA . LYS A 1 201 ? -24.133 -0.022 14.618 1.00 95.75 201 LYS A CA 1
ATOM 1636 C C . LYS A 1 201 ? -24.514 -1.443 15.038 1.00 95.75 201 LYS A C 1
ATOM 1638 O O . LYS A 1 201 ? -25.624 -1.646 15.522 1.00 95.75 201 LYS A O 1
ATOM 1643 N N . ARG A 1 202 ? -23.660 -2.436 14.766 1.00 94.81 202 ARG A N 1
ATOM 1644 C CA . ARG A 1 202 ? -23.906 -3.863 15.034 1.00 94.81 202 ARG A CA 1
ATOM 1645 C C . ARG A 1 202 ? -22.611 -4.589 15.376 1.00 94.81 202 ARG A C 1
ATOM 1647 O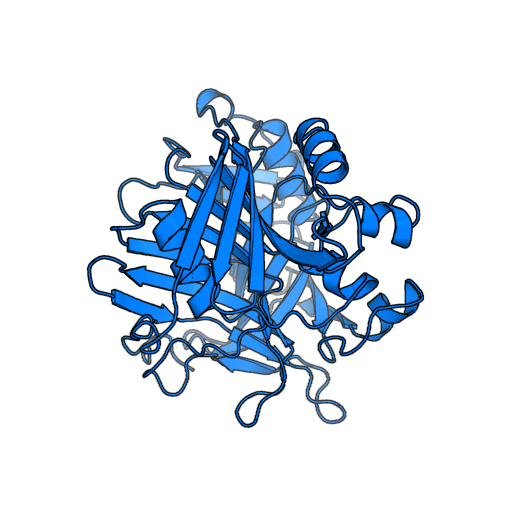 O . ARG A 1 202 ? -21.521 -4.097 15.091 1.00 94.81 202 ARG A O 1
ATOM 1654 N N . ASP A 1 203 ? -22.743 -5.788 15.921 1.00 95.88 203 ASP A N 1
ATOM 1655 C CA . ASP A 1 203 ? -21.603 -6.665 16.157 1.00 95.88 203 ASP A CA 1
ATOM 1656 C C . ASP A 1 203 ? -21.033 -7.272 14.870 1.00 95.88 203 ASP A C 1
ATOM 1658 O O . ASP A 1 203 ? -21.708 -7.349 13.835 1.00 95.88 203 ASP A O 1
ATOM 1662 N N . ASN A 1 204 ? -19.785 -7.737 14.962 1.00 95.75 204 ASN A N 1
ATOM 1663 C CA . ASN A 1 204 ? -19.112 -8.537 13.941 1.00 95.75 204 ASN A CA 1
ATOM 1664 C C . ASN A 1 204 ? -19.072 -7.892 12.536 1.00 95.75 204 ASN A C 1
ATOM 1666 O O . ASN A 1 204 ? -19.279 -8.562 11.524 1.00 95.75 204 ASN A O 1
ATOM 1670 N N . GLN A 1 205 ? -18.838 -6.579 12.460 1.00 96.88 205 GLN A N 1
ATOM 1671 C CA . GLN A 1 205 ? -18.731 -5.853 11.192 1.00 96.88 205 GLN A CA 1
ATOM 1672 C C . GLN A 1 205 ? -17.282 -5.819 10.693 1.00 96.88 205 GLN A C 1
ATOM 1674 O O . GLN A 1 205 ? -16.377 -5.412 11.421 1.00 96.88 205 GLN A O 1
ATOM 1679 N N . SER A 1 206 ? -17.062 -6.191 9.427 1.00 97.12 206 SER A N 1
ATOM 1680 C CA . SER A 1 206 ? -15.753 -6.045 8.781 1.00 97.12 206 SER A CA 1
ATOM 1681 C C . SER A 1 206 ? -15.478 -4.582 8.445 1.00 97.12 206 SER A C 1
ATOM 1683 O O . SER A 1 206 ? -16.194 -3.938 7.673 1.00 97.12 206 SER A O 1
ATOM 1685 N N . VAL A 1 207 ? -14.382 -4.069 8.992 1.00 96.69 207 VAL A N 1
ATOM 1686 C CA . VAL A 1 207 ? -13.891 -2.723 8.700 1.00 96.69 207 VAL A CA 1
ATOM 1687 C C . VAL A 1 207 ? -13.343 -2.633 7.282 1.00 96.69 207 VAL A C 1
ATOM 1689 O O . VAL A 1 207 ? -13.507 -1.604 6.627 1.00 96.69 207 VAL A O 1
ATOM 1692 N N . LEU A 1 208 ? -12.695 -3.687 6.776 1.00 96.50 208 LEU A N 1
ATOM 1693 C CA . LEU A 1 208 ? -12.151 -3.641 5.419 1.00 96.50 208 LEU A CA 1
ATOM 1694 C C . LEU A 1 208 ? -13.255 -3.722 4.359 1.00 96.50 208 LEU A C 1
ATOM 1696 O O . LEU A 1 208 ? -13.132 -3.075 3.318 1.00 96.50 208 LEU A O 1
ATOM 1700 N N . ASP A 1 209 ? -14.355 -4.435 4.627 1.00 96.25 209 ASP A N 1
ATOM 1701 C CA . ASP A 1 209 ? -15.543 -4.404 3.763 1.00 96.25 209 ASP A CA 1
ATOM 1702 C C . ASP A 1 209 ? -16.206 -3.026 3.768 1.00 96.25 209 ASP A C 1
ATOM 1704 O O . ASP A 1 209 ? -16.601 -2.536 2.705 1.00 96.25 209 ASP A O 1
ATOM 1708 N N . PHE A 1 210 ? -16.276 -2.374 4.936 1.00 95.81 210 PHE A N 1
ATOM 1709 C CA . PHE A 1 210 ? -16.711 -0.983 5.036 1.00 95.81 210 PHE A CA 1
ATOM 1710 C C . PHE A 1 210 ? -15.831 -0.069 4.177 1.00 95.81 210 PHE A C 1
ATOM 1712 O O . PHE A 1 210 ? -16.359 0.647 3.331 1.00 95.81 210 PHE A O 1
ATOM 1719 N N . LEU A 1 211 ? -14.502 -0.115 4.340 1.00 95.94 211 LEU A N 1
ATOM 1720 C CA . LEU A 1 211 ? -13.568 0.746 3.603 1.00 95.94 211 LEU A CA 1
ATOM 1721 C C . LEU A 1 211 ? -13.676 0.548 2.092 1.00 95.94 211 LEU A C 1
ATOM 1723 O O . LEU A 1 211 ? -13.740 1.524 1.341 1.00 95.94 211 LEU A O 1
ATOM 1727 N N . TYR A 1 212 ? -13.721 -0.708 1.650 1.00 95.75 212 TYR A N 1
ATOM 1728 C CA . TYR A 1 212 ? -13.859 -1.049 0.241 1.00 95.75 212 TYR A CA 1
ATOM 1729 C C . TYR A 1 212 ? -15.191 -0.545 -0.329 1.00 95.75 212 TYR A C 1
ATOM 1731 O O . TYR A 1 212 ? -15.203 0.137 -1.354 1.00 95.75 212 TYR A O 1
ATOM 1739 N N . SER A 1 213 ? -16.303 -0.809 0.364 1.00 94.88 213 SER A N 1
ATOM 1740 C CA . SER A 1 213 ? -17.638 -0.369 -0.060 1.00 94.88 213 SER A CA 1
ATOM 1741 C C . SER A 1 213 ? -17.764 1.150 -0.046 1.00 94.88 213 SER A C 1
ATOM 1743 O O . SER A 1 213 ? -18.331 1.724 -0.970 1.00 94.88 213 SER A O 1
ATOM 1745 N N . TYR A 1 214 ? -17.191 1.816 0.956 1.00 95.00 214 TYR A N 1
ATOM 1746 C CA . TYR A 1 214 ? -17.133 3.269 1.047 1.00 95.00 214 TYR A CA 1
ATOM 1747 C C . TYR A 1 214 ? -16.389 3.870 -0.145 1.00 95.00 214 TYR A C 1
ATOM 1749 O O . TYR A 1 214 ? -16.932 4.736 -0.830 1.00 95.00 214 TYR A O 1
ATOM 1757 N N . CYS A 1 215 ? -15.172 3.402 -0.435 1.00 94.44 215 CYS A N 1
ATOM 1758 C CA . CYS A 1 215 ? -14.391 3.931 -1.551 1.00 94.44 215 CYS A CA 1
ATOM 1759 C C . CYS A 1 215 ? -15.105 3.685 -2.882 1.00 94.44 215 CYS A C 1
ATOM 1761 O O . CYS A 1 215 ? -15.252 4.613 -3.670 1.00 94.44 215 CYS A O 1
ATOM 1763 N N . LYS A 1 216 ? -15.633 2.474 -3.088 1.00 93.50 216 LYS A N 1
ATOM 1764 C CA . LYS A 1 216 ? -16.393 2.119 -4.287 1.00 93.50 216 LYS A CA 1
ATOM 1765 C C . LYS A 1 216 ? -17.632 2.992 -4.474 1.00 93.50 216 LYS A C 1
ATOM 1767 O O . LYS A 1 216 ? -17.852 3.540 -5.547 1.00 93.50 216 LYS A O 1
ATOM 1772 N N . ASN A 1 217 ? -18.437 3.152 -3.426 1.00 92.88 217 ASN A N 1
ATOM 1773 C CA . ASN A 1 217 ? -19.683 3.909 -3.490 1.00 92.88 217 ASN A CA 1
ATOM 1774 C C . ASN A 1 217 ? -19.442 5.399 -3.775 1.00 92.88 217 ASN A C 1
ATOM 1776 O O . ASN A 1 217 ? -20.287 6.024 -4.418 1.00 92.88 217 ASN A O 1
ATOM 1780 N N . ASN A 1 218 ? -18.306 5.944 -3.338 1.00 91.69 218 ASN A N 1
ATOM 1781 C CA . ASN A 1 218 ? -17.908 7.335 -3.565 1.00 91.69 218 ASN A CA 1
ATOM 1782 C C . ASN A 1 218 ? -16.894 7.485 -4.728 1.00 91.69 218 ASN A C 1
ATOM 1784 O O . ASN A 1 218 ? -16.183 8.484 -4.776 1.00 91.69 218 ASN A O 1
ATOM 1788 N N . ASN A 1 219 ? -16.788 6.497 -5.634 1.00 92.06 219 ASN A N 1
ATOM 1789 C CA . ASN A 1 219 ? -15.905 6.500 -6.817 1.00 92.06 219 ASN A CA 1
ATOM 1790 C C . ASN A 1 219 ? -14.414 6.794 -6.530 1.00 92.06 219 ASN A C 1
ATOM 1792 O O . ASN A 1 219 ? -13.687 7.332 -7.366 1.00 92.06 219 ASN A O 1
ATOM 1796 N N . ILE A 1 220 ? -13.917 6.430 -5.348 1.00 93.81 220 ILE A N 1
ATOM 1797 C CA . ILE A 1 220 ? -12.515 6.608 -4.955 1.00 93.81 220 ILE A CA 1
ATOM 1798 C C . ILE A 1 220 ? -11.720 5.370 -5.388 1.00 93.81 220 ILE A C 1
ATOM 1800 O O . ILE A 1 220 ? -11.429 4.483 -4.589 1.00 93.81 220 ILE A O 1
ATOM 1804 N N . ASN A 1 221 ? -11.364 5.312 -6.670 1.00 94.25 221 ASN A N 1
ATOM 1805 C CA . ASN A 1 221 ? -10.736 4.137 -7.293 1.00 94.25 221 ASN A CA 1
ATOM 1806 C C . ASN A 1 221 ? -9.287 3.860 -6.855 1.00 94.25 221 ASN A C 1
ATOM 1808 O O . ASN A 1 221 ? -8.789 2.742 -7.012 1.00 94.25 221 ASN A O 1
ATOM 1812 N N . ALA A 1 222 ? -8.601 4.863 -6.306 1.00 95.25 222 ALA A N 1
ATOM 1813 C CA . ALA A 1 222 ? -7.291 4.697 -5.696 1.00 95.25 222 ALA A CA 1
ATOM 1814 C C . ALA A 1 222 ? -7.144 5.601 -4.473 1.00 95.25 222 ALA A C 1
ATOM 1816 O O . ALA A 1 222 ? -7.395 6.806 -4.537 1.00 95.25 222 ALA A O 1
ATOM 1817 N N . THR A 1 223 ? -6.707 5.027 -3.356 1.00 96.06 223 THR A N 1
ATOM 1818 C CA . THR A 1 223 ? -6.538 5.755 -2.101 1.00 96.06 223 THR A CA 1
ATOM 1819 C C . THR A 1 223 ? -5.397 5.203 -1.252 1.00 96.06 223 THR A C 1
ATOM 1821 O O . THR A 1 223 ? -5.103 4.005 -1.254 1.00 96.06 223 THR A O 1
ATOM 1824 N N . ALA A 1 224 ? -4.784 6.088 -0.474 1.00 95.81 224 ALA A N 1
ATOM 1825 C CA . ALA A 1 224 ? -4.002 5.716 0.694 1.00 95.81 224 ALA A CA 1
ATOM 1826 C C . ALA A 1 224 ? -4.859 5.863 1.950 1.00 95.81 224 ALA A C 1
ATOM 1828 O O . ALA A 1 224 ? -5.666 6.787 2.042 1.00 95.81 224 ALA A O 1
ATOM 1829 N N . ILE A 1 225 ? -4.707 4.955 2.907 1.00 96.31 225 ILE A N 1
ATOM 1830 C CA . ILE A 1 225 ? -5.563 4.907 4.093 1.00 96.31 225 ILE A CA 1
ATOM 1831 C C . ILE A 1 225 ? -4.696 4.893 5.338 1.00 96.31 225 ILE A C 1
ATOM 1833 O O . ILE A 1 225 ? -3.718 4.145 5.425 1.00 96.31 225 ILE A O 1
ATOM 1837 N N . LYS A 1 226 ? -5.096 5.718 6.303 1.00 96.06 226 LYS A N 1
ATOM 1838 C CA . LYS A 1 226 ? -4.688 5.605 7.697 1.00 96.06 226 LYS A CA 1
ATOM 1839 C C . LYS A 1 226 ? -5.928 5.350 8.527 1.00 96.06 226 LYS A C 1
ATOM 1841 O O . LYS A 1 226 ? -6.924 6.055 8.380 1.00 96.06 226 LYS A O 1
ATOM 1846 N N . LEU A 1 227 ? -5.845 4.367 9.403 1.00 96.81 227 LEU A N 1
ATOM 1847 C CA . LEU A 1 227 ? -6.886 4.045 10.358 1.00 96.81 227 LEU A CA 1
ATOM 1848 C C . LEU A 1 227 ? -6.272 4.019 11.747 1.00 96.81 227 LEU A C 1
ATOM 1850 O O . LEU A 1 227 ? -5.201 3.445 11.936 1.00 96.81 227 LEU A O 1
ATOM 1854 N N . SER A 1 228 ? -6.957 4.605 12.722 1.00 95.88 228 SER A N 1
ATOM 1855 C CA . SER A 1 228 ? -6.634 4.395 14.127 1.00 95.88 228 SER A CA 1
ATOM 1856 C C . SER A 1 228 ? -7.867 4.062 14.951 1.00 95.88 228 SER A C 1
ATOM 1858 O O . SER A 1 228 ? -8.982 4.505 14.666 1.00 95.88 228 SER A O 1
ATOM 1860 N N . ALA A 1 229 ? -7.656 3.253 15.983 1.00 94.81 229 ALA A N 1
ATOM 1861 C CA . ALA A 1 229 ? -8.690 2.892 16.937 1.00 94.81 229 ALA A CA 1
ATOM 1862 C C . ALA A 1 229 ? -8.077 2.672 18.314 1.00 94.81 229 ALA A C 1
ATOM 1864 O O . ALA A 1 229 ? -6.976 2.133 18.441 1.00 94.81 229 ALA A O 1
ATOM 1865 N N . ARG A 1 230 ? -8.812 3.074 19.351 1.00 92.06 230 ARG A N 1
ATOM 1866 C CA . ARG A 1 230 ? -8.454 2.766 20.735 1.00 92.06 230 ARG A CA 1
ATOM 1867 C C . ARG A 1 230 ? -9.116 1.466 21.148 1.00 92.06 230 ARG A C 1
ATOM 1869 O O . ARG A 1 230 ? -10.284 1.240 20.843 1.00 92.06 230 ARG A O 1
ATOM 1876 N N . GLY A 1 231 ? -8.366 0.644 21.863 1.00 87.50 231 GLY A N 1
ATOM 1877 C CA . GLY A 1 231 ? -8.863 -0.597 22.413 1.00 87.50 231 GLY A CA 1
ATOM 1878 C C . GLY A 1 231 ? -9.924 -0.346 23.469 1.00 87.50 231 GLY A C 1
ATOM 1879 O O . GLY A 1 231 ? -9.744 0.448 24.395 1.00 87.50 231 GLY A O 1
ATOM 1880 N N . ASN A 1 232 ? -11.038 -1.037 23.287 1.00 85.38 232 ASN A N 1
ATOM 1881 C CA . ASN A 1 232 ? -12.174 -1.114 24.197 1.00 85.38 232 ASN A CA 1
ATOM 1882 C C . ASN A 1 232 ? -12.447 -2.575 24.619 1.00 85.38 232 ASN A C 1
ATOM 1884 O O . ASN A 1 232 ? -13.484 -2.860 25.211 1.00 85.38 232 ASN A O 1
ATOM 1888 N N . GLY A 1 233 ? -11.551 -3.508 24.261 1.00 86.19 233 GLY A N 1
ATOM 1889 C CA . GLY A 1 233 ? -11.727 -4.946 24.459 1.00 86.19 233 GLY A CA 1
ATOM 1890 C C . GLY A 1 233 ? -12.681 -5.620 23.468 1.00 86.19 233 GLY A C 1
ATOM 1891 O O . GLY A 1 233 ? -12.964 -6.801 23.642 1.00 86.19 233 GLY A O 1
ATOM 1892 N N . SER A 1 234 ? -13.186 -4.912 22.447 1.00 87.38 234 SER A N 1
ATOM 1893 C CA . SER A 1 234 ? -14.169 -5.459 21.500 1.00 87.38 234 SER A CA 1
ATOM 1894 C C . SER A 1 234 ? -13.739 -5.434 20.031 1.00 87.38 234 SER A C 1
ATOM 1896 O O . SER A 1 234 ? -14.375 -6.102 19.220 1.00 87.38 234 SER A O 1
ATOM 1898 N N . LEU A 1 235 ? -12.676 -4.708 19.661 1.00 94.31 235 LEU A N 1
ATOM 1899 C CA . LEU A 1 235 ? -12.119 -4.747 18.304 1.00 94.31 235 LEU A CA 1
ATOM 1900 C C . LEU A 1 235 ? -11.187 -5.954 18.148 1.00 94.31 235 LEU A C 1
ATOM 1902 O O . LEU A 1 235 ? -10.177 -6.056 18.846 1.00 94.31 235 LEU A O 1
ATOM 1906 N N . ILE A 1 236 ? -11.501 -6.836 17.202 1.00 95.44 236 ILE A N 1
ATOM 1907 C CA . ILE A 1 236 ? -10.698 -8.024 16.904 1.00 95.44 236 ILE A CA 1
ATOM 1908 C C . ILE A 1 236 ? -9.881 -7.767 15.637 1.00 95.44 236 ILE A C 1
ATOM 1910 O O . ILE A 1 236 ? -10.417 -7.394 14.597 1.00 95.44 236 ILE A O 1
ATOM 1914 N N . ILE A 1 237 ? -8.578 -7.989 15.707 1.00 93.88 237 ILE A N 1
ATOM 1915 C CA . ILE A 1 237 ? -7.649 -7.921 14.584 1.00 93.88 237 ILE A CA 1
ATOM 1916 C C . ILE A 1 237 ? -7.460 -9.341 14.064 1.00 93.88 237 ILE A C 1
ATOM 1918 O O . ILE A 1 237 ? -6.956 -10.203 14.781 1.00 93.88 237 ILE A O 1
ATOM 1922 N N . ASN A 1 238 ? -7.829 -9.569 12.807 1.00 93.56 238 ASN A N 1
ATOM 1923 C CA . ASN A 1 238 ? -7.459 -10.774 12.079 1.00 93.56 238 ASN A CA 1
ATOM 1924 C C . ASN A 1 238 ? -6.253 -10.422 11.210 1.00 93.56 238 ASN A C 1
ATOM 1926 O O . ASN A 1 238 ? -6.367 -9.690 10.223 1.00 93.56 238 ASN A O 1
ATOM 1930 N N . GLY A 1 239 ? -5.081 -10.905 11.600 1.00 88.19 239 GLY A N 1
ATOM 1931 C CA . GLY A 1 239 ? -3.814 -10.591 10.958 1.00 88.19 239 GLY A CA 1
ATOM 1932 C C . GLY A 1 239 ? -3.082 -11.827 10.458 1.00 88.19 239 GLY A C 1
ATOM 1933 O O . GLY A 1 239 ? -3.391 -12.962 10.815 1.00 88.19 239 GLY A O 1
ATOM 1934 N N . ARG A 1 240 ? -2.070 -11.588 9.634 1.00 84.62 240 ARG A N 1
ATOM 1935 C CA . ARG A 1 240 ? -1.006 -12.531 9.319 1.00 84.62 240 ARG A CA 1
ATOM 1936 C C . ARG A 1 240 ? 0.317 -11.954 9.785 1.00 84.62 240 ARG A C 1
ATOM 1938 O O . ARG A 1 240 ? 0.549 -10.754 9.655 1.00 84.62 240 ARG A O 1
ATOM 1945 N N . VAL A 1 241 ? 1.177 -12.818 10.299 1.00 79.12 241 VAL A N 1
ATOM 1946 C CA . VAL A 1 241 ? 2.571 -12.484 10.586 1.00 79.12 241 VAL A CA 1
ATOM 1947 C C . VAL A 1 241 ? 3.441 -13.402 9.744 1.00 79.12 241 VAL A C 1
ATOM 1949 O O . VAL A 1 241 ? 3.246 -14.620 9.749 1.00 79.12 241 VAL A O 1
ATOM 1952 N N . LEU A 1 242 ? 4.366 -12.821 8.983 1.00 74.69 242 LEU A N 1
ATOM 1953 C CA . LEU A 1 242 ? 5.325 -13.598 8.2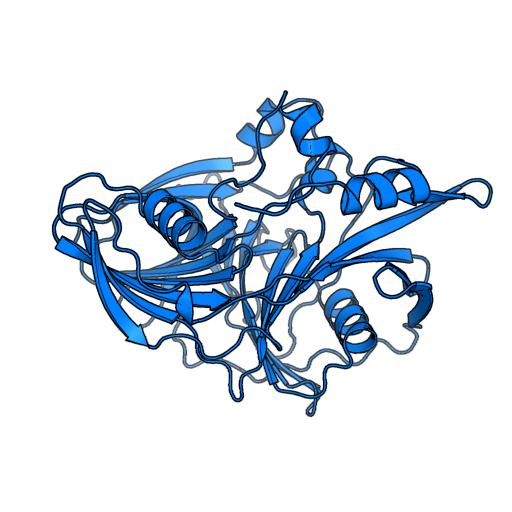08 1.00 74.69 242 LEU A CA 1
ATOM 1954 C C . LEU A 1 242 ? 6.351 -14.258 9.130 1.00 74.69 242 LEU A C 1
ATOM 1956 O O . LEU A 1 242 ? 6.896 -13.624 10.031 1.00 74.69 242 LEU A O 1
ATOM 1960 N N . LYS A 1 243 ? 6.643 -15.530 8.857 1.00 71.00 243 LYS A N 1
ATOM 1961 C CA . LYS A 1 243 ? 7.736 -16.277 9.490 1.00 71.00 243 LYS A CA 1
ATOM 1962 C C . LYS A 1 243 ? 9.087 -15.840 8.930 1.00 71.00 243 LYS A C 1
ATOM 1964 O O . LYS A 1 243 ? 10.048 -15.716 9.672 1.00 71.00 243 LYS A O 1
ATOM 1969 N N . HIS A 1 244 ? 9.150 -15.638 7.616 1.00 67.75 244 HIS A N 1
ATOM 1970 C CA . HIS A 1 244 ? 10.315 -15.141 6.891 1.00 67.75 244 HIS A CA 1
ATOM 1971 C C . HIS A 1 244 ? 9.885 -14.649 5.500 1.00 67.75 244 HIS A C 1
ATOM 1973 O O . HIS A 1 244 ? 8.806 -14.993 5.011 1.00 67.75 244 HIS A O 1
ATOM 1979 N N . ILE A 1 245 ? 10.746 -13.877 4.833 1.00 67.81 245 ILE A N 1
ATOM 1980 C CA . ILE A 1 245 ? 10.585 -13.583 3.402 1.00 67.81 245 ILE A CA 1
ATOM 1981 C C . ILE A 1 245 ? 10.965 -14.832 2.589 1.00 67.81 245 ILE A C 1
ATOM 1983 O O . ILE A 1 245 ? 11.916 -15.530 2.949 1.00 67.81 245 ILE A O 1
ATOM 1987 N N . PRO A 1 246 ? 10.274 -15.141 1.481 1.00 66.38 246 PRO A N 1
ATOM 1988 C CA . PRO A 1 246 ? 10.687 -16.209 0.576 1.00 66.38 246 PRO A CA 1
ATOM 1989 C C . PRO A 1 246 ? 12.026 -15.943 -0.091 1.00 66.38 246 PRO A C 1
ATOM 1991 O O . PRO A 1 246 ? 12.259 -14.890 -0.680 1.00 66.38 246 PRO A O 1
ATOM 1994 N N . GLU A 1 247 ? 12.882 -16.956 -0.062 1.00 68.19 247 GLU A N 1
ATOM 1995 C CA . GLU A 1 247 ? 14.190 -16.928 -0.722 1.00 68.19 247 GLU A CA 1
ATOM 1996 C C . GLU A 1 247 ? 14.145 -17.510 -2.142 1.00 68.19 247 GLU A C 1
ATOM 1998 O O . GLU A 1 247 ? 15.065 -17.313 -2.932 1.00 68.19 247 GLU A O 1
ATOM 2003 N N . LYS A 1 248 ? 13.083 -18.255 -2.471 1.00 70.25 248 LYS A N 1
ATOM 2004 C CA . LYS A 1 248 ? 12.894 -18.942 -3.754 1.00 70.25 248 LYS A CA 1
ATOM 2005 C C . LYS A 1 248 ? 11.463 -18.740 -4.262 1.00 70.25 248 LYS A C 1
ATOM 2007 O O . LYS A 1 248 ? 10.567 -18.555 -3.437 1.00 70.25 248 LYS A O 1
ATOM 2012 N N . PRO A 1 249 ? 11.233 -18.822 -5.588 1.00 73.44 249 PRO A N 1
ATOM 2013 C CA . PRO A 1 249 ? 9.887 -18.763 -6.144 1.00 73.44 249 PRO A CA 1
ATOM 2014 C C . PRO A 1 249 ? 9.011 -19.905 -5.625 1.00 73.44 249 PRO A C 1
ATOM 2016 O O . PRO A 1 249 ? 9.470 -21.049 -5.534 1.00 73.44 249 PRO A O 1
ATOM 2019 N N . PHE A 1 250 ? 7.741 -19.608 -5.363 1.00 75.50 250 PHE A N 1
ATOM 2020 C CA . PHE A 1 250 ? 6.759 -20.614 -4.986 1.00 75.50 250 PHE A CA 1
ATOM 2021 C C . PHE A 1 250 ? 6.341 -21.486 -6.164 1.00 75.50 250 PHE A C 1
ATOM 2023 O O . PHE A 1 250 ? 5.945 -21.001 -7.222 1.00 75.50 250 PHE A O 1
ATOM 2030 N N . LYS A 1 251 ? 6.345 -22.802 -5.950 1.00 77.19 251 LYS A N 1
ATOM 2031 C CA . LYS A 1 251 ? 5.879 -23.791 -6.933 1.00 77.19 251 LYS A CA 1
ATOM 2032 C C . LYS A 1 251 ? 4.383 -24.074 -6.818 1.00 77.19 251 LYS A C 1
ATOM 2034 O O . LYS A 1 251 ? 3.771 -24.547 -7.773 1.00 77.19 251 LYS A O 1
ATOM 2039 N N . LYS A 1 252 ? 3.794 -23.826 -5.646 1.00 80.50 252 LYS A N 1
ATOM 2040 C CA . LYS A 1 252 ? 2.380 -24.087 -5.336 1.00 80.50 252 LYS A CA 1
ATOM 2041 C C . LYS A 1 252 ? 1.854 -23.088 -4.309 1.00 80.50 252 LYS A C 1
ATOM 2043 O O . LYS A 1 252 ? 2.606 -22.610 -3.468 1.00 80.50 252 LYS A O 1
ATOM 2048 N N . LEU A 1 253 ? 0.543 -22.845 -4.325 1.00 75.00 253 LEU A N 1
ATOM 2049 C CA . LEU A 1 253 ? -0.124 -21.898 -3.422 1.00 75.00 253 LEU A CA 1
ATOM 2050 C C . LEU A 1 253 ? 0.121 -22.189 -1.933 1.00 75.00 253 LEU A C 1
ATOM 2052 O O . LEU A 1 253 ? 0.245 -21.255 -1.151 1.00 75.00 253 LEU A O 1
ATOM 2056 N N . GLN A 1 254 ? 0.238 -23.469 -1.564 1.00 78.44 254 GLN A N 1
ATOM 2057 C CA . GLN A 1 254 ? 0.499 -23.883 -0.182 1.00 78.44 254 GLN A CA 1
ATOM 2058 C C . GLN A 1 254 ? 1.782 -23.254 0.386 1.00 78.44 254 GLN A C 1
ATOM 2060 O O . GLN A 1 254 ? 1.832 -22.890 1.553 1.00 78.44 254 GLN A O 1
ATOM 2065 N N . GLU A 1 255 ? 2.808 -23.056 -0.442 1.00 73.88 255 GLU A N 1
ATOM 2066 C CA . GLU A 1 255 ? 4.066 -22.453 0.013 1.00 73.88 255 GLU A CA 1
ATOM 2067 C C . GLU A 1 255 ? 3.867 -20.984 0.417 1.00 73.88 255 GLU A C 1
ATOM 2069 O O . GLU A 1 255 ? 4.473 -20.528 1.381 1.00 73.88 255 GLU A O 1
ATOM 2074 N N . ALA A 1 256 ? 2.942 -20.270 -0.235 1.00 71.75 256 ALA A N 1
ATOM 2075 C CA . ALA A 1 256 ? 2.573 -18.907 0.146 1.00 71.75 256 ALA A CA 1
ATOM 2076 C C . ALA A 1 256 ? 1.797 -18.845 1.468 1.00 71.75 256 ALA A C 1
ATOM 2078 O O . ALA A 1 256 ? 1.871 -17.843 2.176 1.00 71.75 256 ALA A O 1
ATOM 2079 N N . THR A 1 257 ? 1.047 -19.895 1.809 1.00 70.38 257 THR A N 1
ATOM 2080 C CA . THR A 1 257 ? 0.336 -19.974 3.092 1.00 70.38 257 THR A CA 1
ATOM 2081 C C . THR A 1 257 ? 1.245 -20.435 4.227 1.00 70.38 257 THR A C 1
ATOM 2083 O O . THR A 1 257 ? 1.074 -19.984 5.354 1.00 70.38 257 THR A O 1
ATOM 2086 N N . ASP A 1 258 ? 2.239 -21.278 3.941 1.00 72.75 258 ASP A N 1
ATOM 2087 C CA . ASP A 1 258 ? 3.119 -21.870 4.956 1.00 72.75 258 ASP A CA 1
ATOM 2088 C C . ASP A 1 258 ? 4.111 -20.866 5.561 1.00 72.75 258 ASP A C 1
ATOM 2090 O O . ASP A 1 258 ? 4.542 -21.036 6.708 1.00 72.75 258 ASP A O 1
ATOM 2094 N N . ILE A 1 259 ? 4.452 -19.806 4.822 1.00 71.56 259 ILE A N 1
ATOM 2095 C CA . ILE A 1 259 ? 5.375 -18.747 5.262 1.00 71.56 259 ILE A CA 1
ATOM 2096 C C . ILE A 1 259 ? 4.745 -17.733 6.224 1.00 71.56 259 ILE A C 1
ATOM 2098 O O . ILE A 1 259 ? 5.440 -16.839 6.700 1.00 71.56 259 ILE A O 1
ATOM 2102 N N . ALA A 1 260 ? 3.452 -17.850 6.523 1.00 76.75 260 ALA A N 1
ATOM 2103 C CA . ALA A 1 260 ? 2.741 -16.949 7.420 1.00 76.75 260 ALA A CA 1
ATOM 2104 C C . ALA A 1 260 ? 2.002 -17.731 8.510 1.00 76.75 260 ALA A C 1
ATOM 2106 O O . ALA A 1 260 ? 1.676 -18.906 8.347 1.00 76.75 260 ALA A O 1
ATOM 2107 N N . ILE A 1 261 ? 1.722 -17.070 9.628 1.00 79.12 261 ILE A N 1
ATOM 2108 C CA . ILE A 1 261 ? 0.788 -17.559 10.644 1.00 79.12 261 ILE A CA 1
ATOM 2109 C C . ILE A 1 261 ? -0.396 -16.606 10.689 1.00 79.12 261 ILE A C 1
ATOM 2111 O O . ILE A 1 261 ? -0.214 -15.391 10.782 1.00 79.12 261 ILE A O 1
ATOM 2115 N N . GLU A 1 262 ? -1.607 -17.154 10.604 1.00 84.12 262 GLU A N 1
ATOM 2116 C CA . GLU A 1 262 ? -2.822 -16.391 10.878 1.00 84.12 262 GLU A CA 1
ATOM 2117 C C . GLU A 1 262 ? -2.975 -16.221 12.384 1.00 84.12 262 GLU A C 1
ATOM 2119 O O . GLU A 1 262 ? -2.888 -17.184 13.145 1.00 84.12 262 GLU A O 1
ATOM 2124 N N . LYS A 1 263 ? -3.188 -14.981 12.811 1.00 82.88 263 LYS A N 1
ATOM 2125 C CA . LYS A 1 263 ? -3.319 -14.624 14.214 1.00 82.88 263 LYS A CA 1
ATOM 2126 C C . LYS A 1 263 ? -4.562 -13.781 14.412 1.00 82.88 263 LYS A C 1
ATOM 2128 O O . LYS A 1 263 ? -4.816 -12.834 13.667 1.00 82.88 263 LYS A O 1
ATOM 2133 N N . GLN A 1 264 ? -5.302 -14.116 15.456 1.00 89.75 264 GLN A N 1
ATOM 2134 C CA . GLN A 1 264 ? -6.360 -13.275 15.977 1.00 89.75 264 GLN A CA 1
ATOM 2135 C C . GLN A 1 264 ? -5.859 -12.566 17.236 1.00 89.75 264 GLN A C 1
ATOM 2137 O O . GLN A 1 264 ? -5.233 -13.188 18.093 1.00 89.75 264 GLN A O 1
ATOM 2142 N N . TYR A 1 265 ? -6.120 -11.267 17.341 1.00 89.38 265 TYR A N 1
ATOM 2143 C CA . TYR A 1 265 ? -5.748 -10.451 18.493 1.00 89.38 265 TYR A CA 1
ATOM 2144 C C . TYR A 1 265 ? -6.921 -9.566 18.906 1.00 89.38 265 TYR A C 1
ATOM 2146 O O . TYR A 1 265 ? -7.558 -8.951 18.058 1.00 89.38 265 TYR A O 1
ATOM 2154 N N . ILE A 1 266 ? -7.202 -9.470 20.201 1.00 92.38 266 ILE A N 1
ATOM 2155 C CA . ILE A 1 266 ? -8.243 -8.581 20.730 1.00 92.38 266 ILE A CA 1
ATOM 2156 C C . ILE A 1 266 ? -7.569 -7.312 21.239 1.00 92.38 266 ILE A C 1
ATOM 2158 O O . ILE A 1 266 ? -6.692 -7.389 22.096 1.00 92.38 266 ILE A O 1
ATOM 2162 N N . LEU A 1 267 ? -7.975 -6.150 20.722 1.00 92.25 267 LEU A N 1
ATOM 2163 C CA . LEU A 1 267 ? -7.409 -4.864 21.124 1.00 92.25 267 LEU A CA 1
ATOM 2164 C C . LEU A 1 267 ? -7.934 -4.453 22.509 1.00 92.25 267 LEU A C 1
ATOM 2166 O O . LEU A 1 267 ? -9.096 -4.059 22.662 1.00 92.25 267 LEU A O 1
ATOM 2170 N N . ASN A 1 268 ? -7.074 -4.536 23.521 1.00 90.44 268 ASN A N 1
ATOM 2171 C CA . ASN A 1 268 ? -7.444 -4.382 24.924 1.00 90.44 268 ASN A CA 1
ATOM 2172 C C . ASN A 1 268 ? -7.546 -2.915 25.350 1.00 90.44 268 ASN A C 1
ATOM 2174 O O . ASN A 1 268 ? -6.998 -2.004 24.729 1.00 90.44 268 ASN A O 1
ATOM 2178 N N . ASN A 1 269 ? -8.214 -2.680 26.479 1.00 89.38 269 ASN A N 1
ATOM 2179 C CA . ASN A 1 269 ? -8.263 -1.358 27.098 1.00 89.38 269 ASN A CA 1
ATOM 2180 C C . ASN A 1 269 ? -6.850 -0.810 27.356 1.00 89.38 269 ASN A C 1
ATOM 2182 O O . ASN A 1 269 ? -6.025 -1.465 27.986 1.00 89.38 269 ASN A O 1
ATOM 2186 N N . GLY A 1 270 ? -6.599 0.423 26.909 1.00 86.94 270 GLY A N 1
ATOM 2187 C CA . GLY A 1 270 ? -5.293 1.080 27.040 1.00 86.94 270 GLY A CA 1
ATOM 2188 C C . GLY A 1 270 ? -4.342 0.857 25.860 1.00 86.94 270 GLY A C 1
ATOM 2189 O O . GLY A 1 270 ? -3.274 1.473 25.834 1.00 86.94 270 GLY A O 1
ATOM 2190 N N . GLU A 1 271 ? -4.737 0.046 24.877 1.00 91.06 271 GLU A N 1
ATOM 2191 C CA . GLU A 1 271 ? -4.008 -0.151 23.623 1.00 91.06 271 GLU A CA 1
ATOM 2192 C C . GLU A 1 271 ? -4.573 0.737 22.506 1.00 91.06 271 GLU A C 1
ATOM 2194 O O . GLU A 1 271 ? -5.715 1.203 22.550 1.00 91.06 271 GLU A O 1
ATOM 2199 N N . GLU A 1 272 ? -3.758 0.994 21.490 1.00 92.25 272 GLU A N 1
ATOM 2200 C CA . GLU A 1 272 ? -4.164 1.688 20.268 1.00 92.25 272 GLU A CA 1
ATOM 2201 C C . GLU A 1 272 ? -3.611 0.924 19.071 1.00 92.25 272 GLU A C 1
ATOM 2203 O O . GLU A 1 272 ? -2.454 0.507 19.087 1.00 92.25 272 GLU A O 1
ATOM 2208 N N . ILE A 1 273 ? -4.415 0.762 18.024 1.00 93.12 273 ILE A N 1
ATOM 2209 C CA . ILE A 1 273 ? -3.930 0.281 16.732 1.00 93.12 273 ILE A CA 1
ATOM 2210 C C . ILE A 1 273 ? -3.808 1.448 15.760 1.00 93.12 273 ILE A C 1
ATOM 2212 O O . ILE A 1 273 ? -4.691 2.304 15.691 1.00 93.12 273 ILE A O 1
ATOM 2216 N N . ALA A 1 274 ? -2.737 1.439 14.972 1.00 93.38 274 ALA A N 1
ATOM 2217 C CA . ALA A 1 274 ? -2.626 2.239 13.765 1.00 93.38 274 ALA A CA 1
ATOM 2218 C C . ALA A 1 274 ? -2.412 1.324 12.554 1.00 93.38 274 ALA A C 1
ATOM 2220 O O . ALA A 1 274 ? -1.495 0.505 12.543 1.00 93.38 274 ALA A O 1
ATOM 2221 N N . VAL A 1 275 ? -3.255 1.474 11.536 1.00 95.31 275 VAL A N 1
ATOM 2222 C CA . VAL A 1 275 ? -3.225 0.700 10.293 1.00 95.31 275 VAL A CA 1
ATOM 2223 C C . VAL A 1 275 ? -2.952 1.630 9.122 1.00 95.31 275 VAL A C 1
ATOM 2225 O O . VAL A 1 275 ? -3.563 2.692 9.002 1.00 95.31 275 VAL A O 1
ATOM 2228 N N . TYR A 1 276 ? -2.037 1.215 8.253 1.00 95.25 276 TYR A N 1
ATOM 2229 C CA . TYR A 1 276 ? -1.595 1.973 7.090 1.00 95.25 276 TYR A CA 1
ATOM 2230 C C . TYR A 1 276 ? -1.600 1.081 5.862 1.00 95.25 276 TYR A C 1
ATOM 2232 O O . TYR A 1 276 ? -1.195 -0.080 5.919 1.00 95.25 276 TYR A O 1
ATOM 2240 N N . GLY A 1 277 ? -2.025 1.627 4.729 1.00 94.88 277 GLY A N 1
ATOM 2241 C CA . GLY A 1 277 ? -2.010 0.866 3.491 1.00 94.88 277 GLY A CA 1
ATOM 2242 C C . GLY A 1 277 ? -2.577 1.608 2.301 1.00 94.88 277 GLY A C 1
ATOM 2243 O O . GLY A 1 277 ? -2.789 2.824 2.326 1.00 94.88 277 GLY A O 1
ATOM 2244 N N . THR A 1 278 ? -2.803 0.845 1.239 1.00 95.19 278 THR A N 1
ATOM 2245 C CA . THR A 1 278 ? -3.303 1.351 -0.040 1.00 95.19 278 THR A CA 1
ATOM 2246 C C . THR A 1 278 ? -4.434 0.477 -0.561 1.00 95.19 278 THR A C 1
ATOM 2248 O O . THR A 1 278 ? -4.413 -0.747 -0.415 1.00 95.19 278 THR A O 1
ATOM 2251 N N . LEU A 1 279 ? -5.401 1.115 -1.213 1.00 95.25 279 LEU A N 1
ATOM 2252 C CA . LEU A 1 279 ? -6.515 0.466 -1.890 1.00 95.25 279 LEU A CA 1
ATOM 2253 C C . LEU A 1 279 ? -6.612 1.004 -3.315 1.00 95.25 279 LEU A C 1
ATOM 2255 O O . LEU A 1 279 ? -6.802 2.197 -3.518 1.00 95.25 279 LEU A O 1
ATOM 2259 N N . TYR A 1 280 ? -6.449 0.113 -4.284 1.00 94.19 280 TYR A N 1
ATOM 2260 C CA . TYR A 1 280 ? -6.719 0.310 -5.707 1.00 94.19 280 TYR A CA 1
ATOM 2261 C C . TYR A 1 280 ? -6.684 -1.063 -6.373 1.00 94.19 280 TYR A C 1
ATOM 2263 O O . TYR A 1 280 ? -6.121 -2.023 -5.834 1.00 94.19 280 TYR A O 1
ATOM 2271 N N . LYS A 1 281 ? -7.255 -1.163 -7.568 1.00 91.12 281 LYS A N 1
ATOM 2272 C CA . LYS A 1 281 ? -7.261 -2.416 -8.311 1.00 91.12 281 LYS A CA 1
ATOM 2273 C C . LYS A 1 281 ? -5.936 -2.637 -9.042 1.00 91.12 281 LYS A C 1
ATOM 2275 O O . LYS A 1 281 ? -5.557 -1.883 -9.941 1.00 91.12 281 LYS A O 1
ATOM 2280 N N . ARG A 1 282 ? -5.234 -3.701 -8.658 1.00 88.25 282 ARG A N 1
ATOM 2281 C CA . ARG A 1 282 ? -3.885 -4.022 -9.141 1.00 88.25 282 ARG A CA 1
ATOM 2282 C C . ARG A 1 282 ? -3.933 -4.905 -10.381 1.00 88.25 282 ARG A C 1
ATOM 2284 O O . ARG A 1 282 ? -4.722 -5.846 -10.449 1.00 88.25 282 ARG A O 1
ATOM 2291 N N . TYR A 1 283 ? -3.069 -4.617 -11.350 1.00 88.06 283 TYR A N 1
ATOM 2292 C CA . TYR A 1 283 ? -2.875 -5.481 -12.512 1.00 88.06 283 TYR A CA 1
ATOM 2293 C C . TYR A 1 283 ? -1.855 -6.581 -12.178 1.00 88.06 283 TYR A C 1
ATOM 2295 O O . TYR A 1 283 ? -0.654 -6.362 -12.316 1.00 88.06 283 TYR A O 1
ATOM 2303 N N . GLU A 1 284 ? -2.341 -7.728 -11.699 1.00 86.69 284 GLU A N 1
ATOM 2304 C CA . GLU A 1 284 ? -1.530 -8.882 -11.262 1.00 86.69 284 GLU A CA 1
ATOM 2305 C C . GLU A 1 284 ? -1.889 -10.143 -12.074 1.00 86.69 284 GLU A C 1
ATOM 2307 O O . GLU A 1 284 ? -2.577 -11.043 -11.573 1.00 86.69 284 GLU A O 1
ATOM 2312 N N . PRO A 1 285 ? -1.525 -10.212 -13.368 1.00 85.50 285 PRO A N 1
ATOM 2313 C CA . PRO A 1 285 ? -1.914 -11.336 -14.218 1.00 85.50 285 PRO A CA 1
ATOM 2314 C C . PRO A 1 285 ? -1.312 -12.663 -13.733 1.00 85.50 285 PRO A C 1
ATOM 2316 O O . PRO A 1 285 ? -2.014 -13.676 -13.723 1.00 85.50 285 PRO A O 1
ATOM 2319 N N . GLN A 1 286 ? -0.059 -12.657 -13.265 1.00 85.38 286 GLN A N 1
ATOM 2320 C CA . GLN A 1 286 ? 0.622 -13.870 -12.809 1.00 85.38 286 GLN A CA 1
ATOM 2321 C C . GLN A 1 286 ? 0.035 -14.385 -11.492 1.00 85.38 286 GLN A C 1
ATOM 2323 O O . GLN A 1 286 ? -0.224 -15.583 -11.367 1.00 85.38 286 GLN A O 1
ATOM 2328 N N . TRP A 1 287 ? -0.309 -13.494 -10.555 1.00 84.38 287 TRP A N 1
ATOM 2329 C CA . TRP A 1 287 ? -1.081 -13.869 -9.367 1.00 84.38 287 TRP A CA 1
ATOM 2330 C C . TRP A 1 287 ? -2.405 -14.551 -9.718 1.00 84.38 287 TRP A C 1
ATOM 2332 O O . TRP A 1 287 ? -2.748 -15.593 -9.153 1.00 84.38 287 TRP A O 1
ATOM 2342 N N . LYS A 1 288 ? -3.160 -13.987 -10.668 1.00 86.00 288 LYS A N 1
ATOM 2343 C CA . LYS A 1 288 ? -4.443 -14.555 -11.093 1.00 86.00 288 LYS A CA 1
ATOM 2344 C C . LYS A 1 288 ? -4.262 -15.962 -11.668 1.00 86.00 288 LYS A C 1
ATOM 2346 O O . LYS A 1 288 ? -5.078 -16.835 -11.380 1.00 86.00 288 LYS A O 1
ATOM 2351 N N . LEU A 1 289 ? -3.207 -16.197 -12.446 1.00 86.62 289 LEU A N 1
ATOM 2352 C CA . LEU A 1 289 ? -2.878 -17.526 -12.967 1.00 86.62 289 LEU A CA 1
ATOM 2353 C C . LEU A 1 289 ? -2.499 -18.491 -11.835 1.00 86.62 289 LEU A C 1
ATOM 2355 O O . LEU A 1 289 ? -3.105 -19.555 -11.706 1.00 86.62 289 LEU A O 1
ATOM 2359 N N . PHE A 1 290 ? -1.565 -18.089 -10.972 1.00 83.31 290 PHE A N 1
ATOM 2360 C CA . PHE A 1 290 ? -1.064 -18.893 -9.854 1.00 83.31 290 PHE A CA 1
ATOM 2361 C C . PHE A 1 290 ? -2.167 -19.310 -8.872 1.00 83.31 290 PHE A C 1
ATOM 2363 O O . PHE A 1 290 ? -2.207 -20.447 -8.403 1.00 83.31 290 PHE A O 1
ATOM 2370 N N . THR A 1 291 ? -3.105 -18.405 -8.595 1.00 83.25 291 THR A N 1
ATOM 2371 C CA . THR A 1 291 ? -4.205 -18.625 -7.647 1.00 83.25 291 THR A CA 1
ATOM 2372 C C . THR A 1 291 ? -5.492 -19.138 -8.290 1.00 83.25 291 THR A C 1
ATOM 2374 O O . THR A 1 291 ? -6.512 -19.230 -7.608 1.00 83.25 291 THR A O 1
ATOM 2377 N N . LYS A 1 292 ? -5.489 -19.471 -9.588 1.00 85.38 292 LYS A N 1
ATOM 2378 C CA . LYS A 1 292 ? -6.688 -19.911 -10.328 1.00 85.38 292 LYS A CA 1
ATOM 2379 C C . LYS A 1 292 ? -7.853 -18.911 -10.261 1.00 85.38 292 LYS A C 1
ATOM 2381 O O . LYS A 1 292 ? -9.008 -19.293 -10.103 1.00 85.38 292 LYS A O 1
ATOM 2386 N N . GLY A 1 293 ? -7.552 -17.623 -10.398 1.00 84.94 293 GLY A N 1
ATOM 2387 C CA . GLY A 1 293 ? -8.548 -16.565 -10.570 1.00 84.94 293 GLY A CA 1
ATOM 2388 C C . GLY A 1 293 ? -8.749 -15.637 -9.374 1.00 84.94 293 GLY A C 1
ATOM 2389 O O . GLY A 1 293 ? -9.509 -14.676 -9.509 1.00 84.94 293 GLY A O 1
ATOM 2390 N N . HIS A 1 294 ? -8.083 -15.865 -8.237 1.00 83.19 294 HIS A N 1
ATOM 2391 C CA . HIS A 1 294 ? -8.238 -14.992 -7.073 1.00 83.19 294 HIS A CA 1
ATOM 2392 C C . HIS A 1 294 ? -7.601 -13.622 -7.315 1.00 83.19 294 HIS A C 1
ATOM 2394 O O . HIS A 1 294 ? -6.568 -13.482 -7.970 1.00 83.19 294 HIS A O 1
ATOM 2400 N N . GLN A 1 295 ? -8.236 -12.590 -6.765 1.00 84.12 295 GLN A N 1
ATOM 2401 C CA . GLN A 1 295 ? -7.702 -11.234 -6.785 1.00 84.12 295 GLN A CA 1
ATOM 2402 C C . GLN A 1 295 ? -6.744 -11.038 -5.614 1.00 84.12 295 GLN A C 1
ATOM 2404 O O . GLN A 1 295 ? -7.048 -11.423 -4.484 1.00 84.12 295 GLN A O 1
ATOM 2409 N N . TYR A 1 296 ? -5.599 -10.425 -5.893 1.00 81.50 296 TYR A N 1
ATOM 2410 C CA . TYR A 1 296 ? -4.649 -10.033 -4.862 1.00 81.50 296 TYR A CA 1
ATOM 2411 C C . TYR A 1 296 ? -5.208 -8.857 -4.059 1.00 81.50 296 TYR A C 1
ATOM 2413 O O . TYR A 1 296 ? -5.624 -7.864 -4.652 1.00 81.50 296 TYR A O 1
ATOM 2421 N N . GLU A 1 297 ? -5.241 -8.995 -2.731 1.00 83.38 297 GLU A N 1
ATOM 2422 C CA . GLU A 1 297 ? -5.656 -7.959 -1.773 1.00 83.38 297 GLU A CA 1
ATOM 2423 C C . GLU A 1 297 ? -6.859 -7.113 -2.218 1.00 83.38 297 GLU A C 1
ATOM 2425 O O . GLU A 1 297 ? -6.811 -5.884 -2.253 1.00 83.38 297 GLU A O 1
ATOM 2430 N N . LYS A 1 298 ? -7.969 -7.786 -2.559 1.00 88.88 298 LYS A N 1
ATOM 2431 C CA . LYS A 1 298 ? -9.193 -7.162 -3.097 1.00 88.88 298 LYS A CA 1
ATOM 2432 C C . LYS A 1 298 ? -9.672 -5.944 -2.293 1.00 88.88 298 LYS A C 1
ATOM 2434 O O . LYS A 1 298 ? -10.171 -4.989 -2.877 1.00 88.88 298 LYS A O 1
ATOM 2439 N N . ARG A 1 299 ? -9.539 -5.985 -0.963 1.00 92.94 299 ARG A N 1
ATOM 2440 C CA . ARG A 1 299 ? -10.010 -4.935 -0.039 1.00 92.94 299 ARG A CA 1
ATOM 2441 C C . ARG A 1 299 ? -8.930 -3.908 0.309 1.00 92.94 299 ARG A C 1
ATOM 2443 O O . ARG A 1 299 ? -9.159 -3.044 1.152 1.00 92.94 299 ARG A O 1
ATOM 2450 N N . GLY A 1 300 ? -7.787 -3.968 -0.370 1.00 92.06 300 GLY A N 1
ATOM 2451 C CA . GLY A 1 300 ? -6.582 -3.194 -0.095 1.00 92.06 300 GLY A CA 1
ATOM 2452 C C . GLY A 1 300 ? -5.557 -4.002 0.695 1.00 92.06 300 GLY A C 1
ATOM 2453 O O . GLY A 1 300 ? -5.877 -5.039 1.270 1.00 92.06 300 GLY A O 1
ATOM 2454 N N . HIS A 1 301 ? -4.318 -3.515 0.699 1.00 92.06 301 HIS A N 1
ATOM 2455 C CA . HIS A 1 301 ? -3.193 -4.134 1.398 1.00 92.06 301 HIS A CA 1
ATOM 2456 C C . HIS A 1 301 ? -2.779 -3.213 2.542 1.00 92.06 301 HIS A C 1
ATOM 2458 O O . HIS A 1 301 ? -2.361 -2.073 2.297 1.00 92.06 301 HIS A O 1
ATOM 2464 N N . TYR A 1 302 ? -2.908 -3.704 3.774 1.00 93.25 302 TYR A N 1
ATOM 2465 C CA . TYR A 1 302 ? -2.673 -2.919 4.979 1.00 93.25 302 TYR A CA 1
ATOM 2466 C C . TYR A 1 302 ? -1.814 -3.667 5.974 1.00 93.25 302 TYR A C 1
ATOM 2468 O O . TYR A 1 302 ? -2.041 -4.848 6.231 1.00 93.25 302 TYR A O 1
ATOM 2476 N N . HIS A 1 303 ? -0.903 -2.940 6.604 1.00 92.44 303 HIS A N 1
ATOM 2477 C CA . HIS A 1 303 ? -0.194 -3.411 7.777 1.00 92.44 303 HIS A CA 1
ATOM 2478 C C . HIS A 1 303 ? -0.614 -2.579 8.995 1.00 92.44 303 HIS A C 1
ATOM 2480 O O . HIS A 1 303 ? -0.939 -1.394 8.877 1.00 92.44 303 HIS A O 1
ATOM 2486 N N . GLY A 1 304 ? -0.647 -3.208 10.165 1.00 92.06 304 GLY A N 1
ATOM 2487 C CA . GLY A 1 304 ? -1.137 -2.620 11.407 1.00 92.06 304 GLY A CA 1
ATOM 2488 C C . GLY A 1 304 ? -0.160 -2.826 12.547 1.00 92.06 304 GLY A C 1
ATOM 2489 O O . GLY A 1 304 ? 0.399 -3.908 12.678 1.00 92.06 304 GLY A O 1
ATOM 2490 N N . VAL A 1 305 ? 0.043 -1.792 13.360 1.00 90.56 305 VAL A N 1
ATOM 2491 C CA . VAL A 1 305 ? 0.856 -1.843 14.579 1.00 90.56 305 VAL A CA 1
ATOM 2492 C C . VAL A 1 305 ? -0.022 -1.560 15.785 1.00 90.56 305 VAL A C 1
ATOM 2494 O O . VAL A 1 305 ? -0.766 -0.577 15.805 1.00 90.56 305 VAL A O 1
ATOM 2497 N N . VAL A 1 306 ? 0.081 -2.416 16.794 1.00 89.88 306 VAL A N 1
ATOM 2498 C CA . VAL A 1 306 ? -0.527 -2.202 18.108 1.00 89.88 306 VAL A CA 1
ATOM 2499 C C . VAL A 1 306 ? 0.495 -1.537 19.016 1.00 89.88 306 VAL A C 1
ATOM 2501 O O . VAL A 1 306 ? 1.638 -1.979 19.113 1.00 89.88 306 VAL A O 1
ATOM 2504 N N . PHE A 1 307 ? 0.079 -0.479 19.699 1.00 87.31 307 PHE A N 1
ATOM 2505 C CA . PHE A 1 307 ? 0.862 0.217 20.707 1.00 87.31 307 PHE A CA 1
ATOM 2506 C C . PHE A 1 307 ? 0.295 -0.057 22.094 1.00 87.31 307 PHE A C 1
ATOM 2508 O O . PHE A 1 307 ? -0.909 0.082 22.318 1.00 87.31 307 PHE A O 1
ATOM 2515 N N . LYS A 1 308 ? 1.184 -0.373 23.038 1.00 79.69 308 LYS A N 1
ATOM 2516 C CA . LYS A 1 308 ? 0.844 -0.556 24.449 1.00 79.69 308 LYS A CA 1
ATOM 2517 C C . LYS A 1 308 ? 1.212 0.681 25.264 1.00 79.69 308 LYS A C 1
ATOM 2519 O O . LYS A 1 308 ? 2.329 1.202 25.148 1.00 79.69 308 LYS A O 1
ATOM 2524 N N . ASP A 1 309 ? 0.268 1.108 26.101 1.00 63.88 309 ASP A N 1
ATOM 2525 C CA . ASP A 1 309 ? 0.334 2.260 27.002 1.00 63.88 309 ASP A CA 1
ATOM 2526 C C . ASP A 1 309 ? 0.548 3.621 26.307 1.00 63.88 309 ASP A C 1
ATOM 2528 O O . ASP A 1 309 ? 1.086 3.735 25.205 1.00 63.88 309 ASP A O 1
ATOM 2532 N N . LYS A 1 310 ? 0.231 4.720 27.012 1.00 52.84 310 LYS A N 1
ATOM 2533 C CA . LYS A 1 310 ? 0.476 6.120 26.573 1.00 52.84 310 LYS A CA 1
ATOM 2534 C C . LYS A 1 310 ? 1.943 6.433 26.202 1.00 52.84 310 LYS A C 1
ATOM 2536 O O . LYS A 1 310 ? 2.260 7.557 25.823 1.00 52.84 310 LYS A O 1
ATOM 2541 N N . LYS A 1 311 ? 2.857 5.470 26.359 1.00 49.66 311 LYS A N 1
ATOM 2542 C CA . LYS A 1 311 ? 4.272 5.555 25.980 1.00 49.66 311 LYS A CA 1
ATOM 2543 C C . LYS A 1 311 ? 4.534 5.158 24.519 1.00 49.66 311 LYS A C 1
ATOM 2545 O O . LYS A 1 311 ? 5.673 5.317 24.093 1.00 49.66 311 LYS A O 1
ATOM 2550 N N . HIS A 1 312 ? 3.522 4.719 23.759 1.00 57.91 312 HIS A N 1
ATOM 2551 C CA . HIS A 1 312 ? 3.631 4.333 22.342 1.00 57.91 312 HIS A CA 1
ATOM 2552 C C . HIS A 1 312 ? 4.649 3.213 22.082 1.00 57.91 312 HIS A C 1
ATOM 2554 O O . HIS A 1 312 ? 5.360 3.227 21.080 1.00 57.91 312 HIS A O 1
ATOM 2560 N N . ASN A 1 313 ? 4.729 2.223 22.972 1.00 64.19 313 ASN A N 1
ATOM 2561 C CA . ASN A 1 313 ? 5.585 1.072 22.724 1.00 64.19 313 ASN A CA 1
ATOM 2562 C C . ASN A 1 313 ? 4.914 0.161 21.693 1.00 64.19 313 ASN A C 1
ATOM 2564 O O . ASN A 1 313 ? 3.906 -0.464 22.016 1.00 64.19 313 ASN A O 1
ATOM 2568 N N . ALA A 1 314 ? 5.454 0.114 20.470 1.00 68.44 314 ALA A N 1
ATOM 2569 C CA . ALA A 1 314 ? 5.018 -0.845 19.460 1.00 68.44 314 ALA A CA 1
ATOM 2570 C C . ALA A 1 314 ? 5.150 -2.262 20.034 1.00 68.44 314 ALA A C 1
ATOM 2572 O O . ALA A 1 314 ? 6.187 -2.613 20.599 1.00 68.44 314 ALA A O 1
ATOM 2573 N N . HIS A 1 315 ? 4.061 -3.015 19.968 1.00 73.75 315 HIS A N 1
ATOM 2574 C CA . HIS A 1 315 ? 3.909 -4.303 20.626 1.00 73.75 315 HIS A CA 1
ATOM 2575 C C . HIS A 1 315 ? 3.810 -5.428 19.606 1.00 73.75 315 HIS A C 1
ATOM 2577 O O . HIS A 1 315 ? 4.601 -6.360 19.679 1.00 73.75 315 HIS A O 1
ATOM 2583 N N . GLU A 1 316 ? 2.885 -5.307 18.653 1.00 83.12 316 GLU A N 1
ATOM 2584 C CA . GLU A 1 316 ? 2.666 -6.292 17.596 1.00 83.12 316 GLU A CA 1
ATOM 2585 C C . GLU A 1 316 ? 2.512 -5.599 16.243 1.00 83.12 316 GLU A C 1
ATOM 2587 O O . GLU A 1 316 ? 1.961 -4.498 16.167 1.00 83.12 316 GLU A O 1
ATOM 2592 N N . VAL A 1 317 ? 2.988 -6.254 15.185 1.00 86.12 317 VAL A N 1
ATOM 2593 C CA . VAL A 1 317 ? 2.854 -5.825 13.792 1.00 86.12 317 VAL A CA 1
ATOM 2594 C C . VAL A 1 317 ? 2.179 -6.940 12.999 1.00 86.12 317 VAL A C 1
ATOM 2596 O O . VAL A 1 317 ? 2.488 -8.116 13.175 1.00 86.12 317 VAL A O 1
ATOM 2599 N N . PHE A 1 318 ? 1.253 -6.564 12.123 1.00 86.50 318 PHE A N 1
ATOM 2600 C CA . PHE A 1 318 ? 0.445 -7.490 11.339 1.00 86.50 318 PHE A CA 1
ATOM 2601 C C . PHE A 1 318 ? 0.377 -7.045 9.888 1.00 86.50 318 PHE A C 1
ATOM 2603 O O . PHE A 1 318 ? 0.177 -5.861 9.624 1.00 86.50 318 PHE A O 1
ATOM 2610 N N . HIS A 1 319 ? 0.362 -7.999 8.965 1.00 89.44 319 HIS A N 1
ATOM 2611 C CA . HIS A 1 319 ? -0.412 -7.843 7.742 1.00 89.44 319 HIS A CA 1
ATOM 2612 C C . HIS A 1 319 ? -1.891 -8.013 8.109 1.00 89.44 319 HIS A C 1
ATOM 2614 O O . HIS A 1 319 ? -2.341 -9.099 8.470 1.00 89.44 319 HIS A O 1
ATOM 2620 N N . VAL A 1 320 ? -2.669 -6.936 8.047 1.00 92.06 320 VAL A N 1
ATOM 2621 C CA . VAL A 1 320 ? -4.080 -6.932 8.449 1.00 92.06 320 VAL A CA 1
ATOM 2622 C C . VAL A 1 320 ? -4.936 -7.581 7.361 1.00 92.06 320 VAL A C 1
ATOM 2624 O O . VAL A 1 320 ? -5.063 -7.051 6.260 1.00 92.06 320 VAL A O 1
ATOM 2627 N N . ARG A 1 321 ? -5.559 -8.719 7.684 1.00 91.94 321 ARG A N 1
ATOM 2628 C CA . ARG A 1 321 ? -6.539 -9.397 6.819 1.00 91.94 321 ARG A CA 1
ATOM 2629 C C . ARG A 1 321 ? -7.938 -8.845 7.025 1.00 91.94 321 ARG A C 1
ATOM 2631 O O . ARG A 1 321 ? -8.698 -8.746 6.061 1.00 91.94 321 ARG A O 1
ATOM 2638 N N . ASP A 1 322 ? -8.269 -8.510 8.269 1.00 95.50 322 ASP A N 1
ATOM 2639 C CA . ASP A 1 322 ? -9.474 -7.779 8.629 1.00 95.50 322 ASP A CA 1
ATOM 2640 C C . ASP A 1 322 ? -9.363 -7.138 10.015 1.00 95.50 322 ASP A C 1
ATOM 2642 O O . ASP A 1 322 ? -8.551 -7.550 10.846 1.00 95.50 322 ASP A O 1
ATOM 2646 N N . LEU A 1 323 ? -10.245 -6.179 10.279 1.00 96.56 323 LEU A N 1
ATOM 2647 C CA . LEU A 1 323 ? -10.586 -5.759 11.631 1.00 96.56 323 LEU A CA 1
ATOM 2648 C C . LEU A 1 323 ? -12.084 -5.990 11.805 1.00 96.56 323 LEU A C 1
ATOM 2650 O O . LEU A 1 323 ? -12.879 -5.540 10.983 1.00 96.56 323 LEU A O 1
ATOM 2654 N N . ILE A 1 324 ? -12.465 -6.692 12.862 1.00 97.50 324 ILE A N 1
ATOM 2655 C CA . ILE A 1 324 ? -13.854 -6.998 13.177 1.00 97.50 324 ILE A CA 1
ATOM 2656 C C . ILE A 1 324 ? -14.287 -6.090 14.320 1.00 97.50 324 ILE A C 1
ATOM 2658 O O . ILE A 1 324 ? -13.828 -6.226 15.457 1.00 97.50 324 ILE A O 1
ATOM 2662 N N . ALA A 1 325 ? -15.142 -5.130 13.986 1.00 96.38 325 ALA A N 1
ATOM 2663 C CA . ALA A 1 325 ? -15.707 -4.165 14.910 1.00 96.38 325 ALA A CA 1
ATOM 2664 C C . ALA A 1 325 ? -17.020 -4.692 15.491 1.00 96.38 325 ALA A C 1
ATOM 2666 O O . ALA A 1 325 ? -17.890 -5.165 14.757 1.00 96.38 325 ALA A O 1
ATOM 2667 N N . ASN A 1 326 ? -17.166 -4.570 16.806 1.00 95.38 326 ASN A N 1
ATOM 2668 C CA . ASN A 1 326 ? -18.430 -4.819 17.484 1.00 95.38 326 ASN A CA 1
ATOM 2669 C C . ASN A 1 326 ? -19.249 -3.529 17.621 1.00 95.38 326 ASN A C 1
ATOM 2671 O O . ASN A 1 326 ? -18.769 -2.453 17.252 1.00 95.38 326 ASN A O 1
ATOM 2675 N N . GLU A 1 327 ? -20.487 -3.626 18.106 1.00 94.50 327 GLU A N 1
ATOM 2676 C CA . GLU A 1 327 ? -21.370 -2.472 18.273 1.00 94.50 327 GLU A CA 1
ATOM 2677 C C . GLU A 1 327 ? -20.655 -1.363 19.063 1.00 94.50 327 GLU A C 1
ATOM 2679 O O . GLU A 1 327 ? -19.978 -1.617 20.063 1.00 94.50 327 GLU A O 1
ATOM 2684 N N . ARG A 1 328 ? -20.799 -0.115 18.601 1.00 93.25 328 ARG A N 1
ATOM 2685 C CA . ARG A 1 328 ? -20.211 1.102 19.189 1.00 93.25 328 ARG A CA 1
ATOM 2686 C C . ARG A 1 328 ? -18.690 1.181 19.134 1.00 93.25 328 ARG A C 1
ATOM 2688 O O . ARG A 1 328 ? -18.093 2.091 19.712 1.00 93.25 328 ARG A O 1
ATOM 2695 N N . THR A 1 329 ? -18.022 0.263 18.438 1.00 94.69 329 THR A N 1
ATOM 2696 C CA . THR A 1 329 ? -16.595 0.415 18.160 1.00 94.69 329 THR A CA 1
ATOM 2697 C C . THR A 1 329 ? -16.382 1.607 17.232 1.00 94.69 329 THR A C 1
ATOM 2699 O O . THR A 1 329 ? -16.940 1.667 16.136 1.00 94.69 329 THR A O 1
ATOM 2702 N N . VAL A 1 330 ? -15.546 2.542 17.685 1.00 95.50 330 VAL A N 1
ATOM 2703 C CA . VAL A 1 330 ? -15.219 3.784 16.984 1.00 95.50 330 VAL A CA 1
ATOM 2704 C C . VAL A 1 330 ? -13.861 3.670 16.302 1.00 95.50 330 VAL A C 1
ATOM 2706 O O . VAL A 1 330 ? -12.871 3.287 16.928 1.00 95.50 330 VAL A O 1
ATOM 2709 N N . LEU A 1 331 ? -13.807 4.079 15.038 1.00 96.44 331 LEU A N 1
ATOM 2710 C CA . LEU A 1 331 ? -12.597 4.124 14.224 1.00 96.44 331 LEU A CA 1
ATOM 2711 C C . LEU A 1 331 ? -12.424 5.530 13.645 1.00 96.44 331 LEU A C 1
ATOM 2713 O O . LEU A 1 331 ? -13.394 6.188 13.263 1.00 96.44 331 LEU A O 1
ATOM 2717 N N . HIS A 1 332 ? -11.177 5.974 13.542 1.00 97.44 332 HIS A N 1
ATOM 2718 C CA . HIS A 1 332 ? -10.810 7.229 12.896 1.00 97.44 332 HIS A CA 1
ATOM 2719 C C . HIS A 1 332 ? -10.091 6.925 11.590 1.00 97.44 332 HIS A C 1
ATOM 2721 O O . HIS A 1 332 ? -9.127 6.159 11.578 1.00 97.44 332 HIS A O 1
ATOM 2727 N N . LEU A 1 333 ? -10.557 7.519 10.495 1.00 96.88 333 LEU A N 1
ATOM 2728 C CA . LEU A 1 333 ? -10.057 7.248 9.155 1.00 96.88 333 LEU A CA 1
ATOM 2729 C C . LEU A 1 333 ? -9.575 8.533 8.489 1.00 96.88 333 LEU A C 1
ATOM 2731 O O . LEU A 1 333 ? -10.291 9.534 8.439 1.00 96.88 333 LEU A O 1
ATOM 2735 N N . GLU A 1 334 ? -8.380 8.466 7.910 1.00 96.00 334 GLU A N 1
ATOM 2736 C CA . GLU A 1 334 ? -7.876 9.440 6.948 1.00 96.00 334 GLU A CA 1
ATOM 2737 C C . GLU A 1 334 ? -7.703 8.740 5.597 1.00 96.00 334 GLU A C 1
ATOM 2739 O O . GLU A 1 334 ? -6.836 7.878 5.428 1.00 96.00 334 GLU A O 1
ATOM 2744 N N . ILE A 1 335 ? -8.542 9.111 4.633 1.00 95.62 335 ILE A N 1
ATOM 2745 C CA . ILE A 1 335 ? -8.550 8.565 3.275 1.00 95.62 335 ILE A CA 1
ATOM 2746 C C . ILE A 1 335 ? -7.972 9.637 2.354 1.00 95.62 335 ILE A C 1
ATOM 2748 O O . ILE A 1 335 ? -8.504 10.744 2.264 1.00 95.62 335 ILE A O 1
ATOM 2752 N N . TYR A 1 336 ? -6.868 9.324 1.686 1.00 95.31 336 TYR A N 1
ATOM 2753 C CA . TYR A 1 336 ? -6.183 10.211 0.754 1.00 95.31 336 TYR A CA 1
ATOM 2754 C C . TYR A 1 336 ? -6.408 9.713 -0.673 1.00 95.31 336 TYR A C 1
ATOM 2756 O O . TYR A 1 336 ? -5.687 8.809 -1.111 1.00 95.31 336 TYR A O 1
ATOM 2764 N N . PRO A 1 337 ? -7.353 10.310 -1.420 1.00 94.88 337 PRO A N 1
ATOM 2765 C CA . PRO A 1 337 ? -7.500 10.034 -2.838 1.00 94.88 337 PRO A CA 1
ATOM 2766 C C . PRO A 1 337 ? -6.162 10.184 -3.571 1.00 94.88 337 PRO A C 1
ATOM 2768 O O . PRO A 1 337 ? -5.415 11.146 -3.353 1.00 94.88 337 PRO A O 1
ATOM 2771 N N . ILE A 1 338 ? -5.863 9.222 -4.437 1.00 94.94 338 ILE A N 1
ATOM 2772 C CA . ILE A 1 338 ? -4.633 9.139 -5.224 1.00 94.94 338 ILE A CA 1
ATOM 2773 C C . ILE A 1 338 ? -4.926 9.598 -6.647 1.00 94.94 338 ILE A C 1
ATOM 2775 O O . ILE A 1 338 ? -5.963 9.256 -7.208 1.00 94.94 338 ILE A O 1
ATOM 2779 N N . ASN A 1 339 ? -4.024 10.383 -7.234 1.00 92.88 339 ASN A N 1
ATOM 2780 C CA . ASN A 1 339 ? -4.120 10.764 -8.643 1.00 92.88 339 ASN A CA 1
ATOM 2781 C C . ASN A 1 339 ? -3.342 9.823 -9.554 1.00 92.88 339 ASN A C 1
ATOM 2783 O O . ASN A 1 339 ? -3.713 9.659 -10.711 1.00 92.88 339 ASN A O 1
ATOM 2787 N N . LYS A 1 340 ? -2.254 9.225 -9.066 1.00 94.56 340 LYS A N 1
ATOM 2788 C CA . LYS A 1 340 ? -1.381 8.421 -9.915 1.00 94.56 340 LYS A CA 1
ATOM 2789 C C . LYS A 1 340 ? -0.803 7.215 -9.192 1.00 94.56 340 LYS A C 1
ATOM 2791 O O . LYS A 1 340 ? -0.416 7.302 -8.032 1.00 94.56 340 LYS A O 1
ATOM 2796 N N . VAL A 1 341 ? -0.714 6.093 -9.890 1.00 94.81 341 VAL A N 1
ATOM 2797 C CA . VAL A 1 341 ? 0.050 4.920 -9.458 1.00 94.81 341 VAL A CA 1
ATOM 2798 C C . VAL A 1 341 ? 1.219 4.751 -10.424 1.00 94.81 341 VAL A C 1
ATOM 2800 O O . VAL A 1 341 ? 1.009 4.694 -11.635 1.00 94.81 341 VAL A O 1
ATOM 2803 N N . TYR A 1 342 ? 2.430 4.662 -9.880 1.00 93.69 342 TYR A N 1
ATOM 2804 C CA . TYR A 1 342 ? 3.646 4.308 -10.604 1.00 93.69 342 TYR A CA 1
ATOM 2805 C C . TYR A 1 342 ? 3.963 2.846 -10.312 1.00 93.69 342 TYR A C 1
ATOM 2807 O O . TYR A 1 342 ? 4.337 2.505 -9.187 1.00 93.69 342 TYR A O 1
ATOM 2815 N N . ARG A 1 343 ? 3.785 1.981 -11.312 1.00 90.94 343 ARG A N 1
ATOM 2816 C CA . ARG A 1 343 ? 4.113 0.558 -11.209 1.00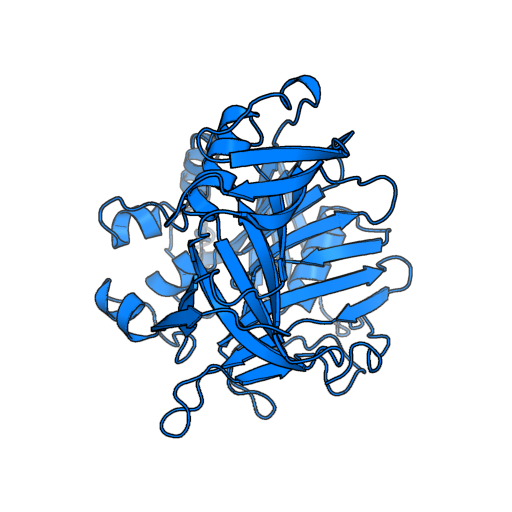 90.94 343 ARG A CA 1
ATOM 2817 C C . ARG A 1 343 ? 5.515 0.315 -11.746 1.00 90.94 343 ARG A C 1
ATOM 2819 O O . ARG A 1 343 ? 5.772 0.609 -12.910 1.00 90.94 343 ARG A O 1
ATOM 2826 N N . ILE A 1 344 ? 6.406 -0.194 -10.898 1.00 88.06 344 ILE A N 1
ATOM 2827 C CA . ILE A 1 344 ? 7.815 -0.427 -11.237 1.00 88.06 344 ILE A CA 1
ATOM 2828 C C . ILE A 1 344 ? 8.052 -1.922 -11.445 1.00 88.06 344 ILE A C 1
ATOM 2830 O O . ILE A 1 344 ? 7.800 -2.734 -10.551 1.00 88.06 344 ILE A O 1
ATOM 2834 N N . TYR A 1 345 ? 8.583 -2.266 -12.616 1.00 86.81 345 TYR A N 1
ATOM 2835 C CA . TYR A 1 345 ? 8.911 -3.628 -13.019 1.00 86.81 345 TYR A CA 1
ATOM 2836 C C . TYR A 1 345 ? 10.386 -3.719 -13.405 1.00 86.81 345 TYR A C 1
ATOM 2838 O O . TYR A 1 345 ? 10.820 -3.005 -14.306 1.00 86.81 345 TYR A O 1
ATOM 2846 N N . PRO A 1 346 ? 11.179 -4.589 -12.773 1.00 85.00 346 PRO A N 1
ATOM 2847 C CA . PRO A 1 346 ? 12.536 -4.865 -13.222 1.00 85.00 346 PRO A CA 1
ATOM 2848 C C . PRO A 1 346 ? 12.517 -5.520 -14.594 1.00 85.00 346 PRO A C 1
ATOM 2850 O O . PRO A 1 346 ? 11.626 -6.317 -14.901 1.00 85.00 346 PRO A O 1
ATOM 2853 N N . LEU A 1 347 ? 13.503 -5.162 -15.405 1.00 86.69 347 LEU A N 1
ATOM 2854 C CA . LEU A 1 347 ? 13.687 -5.676 -16.747 1.00 86.69 347 LEU A CA 1
ATOM 2855 C C . LEU A 1 347 ? 14.981 -6.469 -16.856 1.00 86.69 347 LEU A C 1
ATOM 2857 O O . LEU A 1 347 ? 15.985 -6.172 -16.206 1.00 86.69 347 LEU A O 1
ATOM 2861 N N . GLU A 1 348 ? 14.958 -7.465 -17.727 1.00 87.31 348 GLU A N 1
ATOM 2862 C CA . GLU A 1 348 ? 16.155 -8.137 -18.204 1.00 87.31 348 GLU A CA 1
ATOM 2863 C C . GLU A 1 348 ? 16.239 -8.069 -19.721 1.00 87.31 348 GLU A C 1
ATOM 2865 O O . GLU A 1 348 ? 15.222 -8.007 -20.414 1.00 87.31 348 GLU A O 1
ATOM 2870 N N . GLU A 1 349 ? 17.463 -8.113 -20.230 1.00 86.75 349 GLU A N 1
ATOM 2871 C CA . GLU A 1 349 ? 17.732 -8.101 -21.657 1.00 86.75 349 GLU A CA 1
ATOM 2872 C C . GLU A 1 349 ? 18.262 -9.464 -22.100 1.00 86.75 349 GLU A C 1
ATOM 2874 O O . GLU A 1 349 ? 19.203 -10.007 -21.517 1.00 86.75 349 GLU A O 1
ATOM 2879 N N . LYS A 1 350 ? 17.654 -10.028 -23.143 1.00 87.44 350 LYS A N 1
ATOM 2880 C CA . LYS A 1 350 ? 18.097 -11.274 -23.767 1.00 87.44 350 LYS A CA 1
ATOM 2881 C C . LYS A 1 350 ? 17.975 -11.151 -25.278 1.00 87.44 350 LYS A C 1
ATOM 2883 O O . LYS A 1 350 ? 16.893 -10.879 -25.787 1.00 87.44 350 LYS A O 1
ATOM 2888 N N . ASN A 1 351 ? 19.073 -11.397 -25.994 1.00 86.69 351 ASN A N 1
ATOM 2889 C CA . ASN A 1 351 ? 19.140 -11.295 -27.457 1.00 86.69 351 ASN A CA 1
ATOM 2890 C C . ASN A 1 351 ? 18.648 -9.930 -27.990 1.00 86.69 351 ASN A C 1
ATOM 2892 O O . ASN A 1 351 ? 17.925 -9.895 -28.978 1.00 86.69 351 ASN A O 1
ATOM 2896 N N . ASN A 1 352 ? 19.004 -8.822 -27.326 1.00 84.38 352 ASN A N 1
ATOM 2897 C CA . ASN A 1 352 ? 18.548 -7.453 -27.635 1.00 84.38 352 ASN A CA 1
ATOM 2898 C C . ASN A 1 352 ? 17.029 -7.215 -27.482 1.00 84.38 352 ASN A C 1
ATOM 2900 O O . ASN A 1 352 ? 16.493 -6.242 -28.010 1.00 84.38 352 ASN A O 1
ATOM 2904 N N . HIS A 1 353 ? 16.323 -8.090 -26.760 1.00 87.81 353 HIS A N 1
ATOM 2905 C CA . HIS A 1 353 ? 14.920 -7.912 -26.389 1.00 87.81 353 HIS A CA 1
ATOM 2906 C C . HIS A 1 353 ? 14.786 -7.742 -24.876 1.00 87.81 353 HIS A C 1
ATOM 2908 O O . HIS A 1 353 ? 15.486 -8.408 -24.110 1.00 87.81 353 HIS A O 1
ATOM 2914 N N . LEU A 1 354 ? 13.874 -6.864 -24.456 1.00 89.12 354 LEU A N 1
ATOM 2915 C CA . LEU A 1 354 ? 13.585 -6.597 -23.050 1.00 89.12 354 LEU A CA 1
ATOM 2916 C C . LEU A 1 354 ? 12.384 -7.411 -22.578 1.00 89.12 354 LEU A C 1
ATOM 2918 O O . LEU A 1 354 ? 11.352 -7.461 -23.245 1.00 89.12 354 LEU A O 1
ATOM 2922 N N . TYR A 1 355 ? 12.510 -7.979 -21.385 1.00 88.75 355 TYR A N 1
ATOM 2923 C CA . TYR A 1 355 ? 11.487 -8.793 -20.741 1.00 88.75 355 TYR A CA 1
ATOM 2924 C C . TYR A 1 355 ? 11.287 -8.340 -19.303 1.00 88.75 355 TYR A C 1
ATOM 2926 O O . TYR A 1 355 ? 12.227 -7.863 -18.664 1.00 88.75 355 TYR A O 1
ATOM 2934 N N . ILE A 1 356 ? 10.089 -8.546 -18.757 1.00 86.50 356 ILE A N 1
ATOM 2935 C CA . ILE A 1 356 ? 9.877 -8.387 -17.317 1.00 86.50 356 ILE A CA 1
ATOM 2936 C C . ILE A 1 356 ? 10.695 -9.460 -16.584 1.00 86.50 356 ILE A C 1
ATOM 2938 O O . ILE A 1 356 ? 10.499 -10.657 -16.807 1.00 86.50 356 ILE A O 1
ATOM 2942 N N . SER A 1 357 ? 11.621 -9.056 -15.706 1.00 81.94 357 SER A N 1
ATOM 2943 C CA . SER A 1 357 ? 12.599 -9.971 -15.096 1.00 81.94 357 SER A CA 1
ATOM 2944 C C . SER A 1 357 ? 11.956 -11.114 -14.323 1.00 81.94 357 SER A C 1
ATOM 2946 O O . SER A 1 357 ? 12.505 -12.214 -14.312 1.00 81.94 357 SER A O 1
ATOM 2948 N N . SER A 1 358 ? 10.825 -10.864 -13.669 1.00 75.50 358 SER A N 1
ATOM 2949 C CA . SER A 1 358 ? 10.178 -11.833 -12.794 1.00 75.50 358 SER A CA 1
ATOM 2950 C C . SER A 1 358 ? 9.590 -12.995 -13.610 1.00 75.50 358 SER A C 1
ATOM 2952 O O . SER A 1 358 ? 10.008 -14.132 -13.427 1.00 75.50 358 SER A O 1
ATOM 2954 N N . PHE A 1 359 ? 8.758 -12.730 -14.619 1.00 80.31 359 PHE A N 1
ATOM 2955 C CA . PHE A 1 359 ? 8.019 -13.777 -15.349 1.00 80.31 359 PHE A CA 1
ATOM 2956 C C . PHE A 1 359 ? 8.364 -13.937 -16.839 1.00 80.31 359 PHE A C 1
ATOM 2958 O O . PHE A 1 359 ? 7.787 -14.795 -17.497 1.00 80.31 359 PHE A O 1
ATOM 2965 N N . LYS A 1 360 ? 9.357 -13.202 -17.359 1.00 83.69 360 LYS A N 1
ATOM 2966 C CA . LYS A 1 360 ? 9.879 -13.344 -18.738 1.00 83.69 360 LYS A CA 1
ATOM 2967 C C . LYS A 1 360 ? 8.899 -12.967 -19.848 1.00 83.69 360 LYS A C 1
ATOM 2969 O O . LYS A 1 360 ? 9.133 -13.327 -20.999 1.00 83.69 360 LYS A O 1
ATOM 2974 N N . ASP A 1 361 ? 7.841 -12.230 -19.529 1.00 86.25 361 ASP A N 1
ATOM 2975 C CA . ASP A 1 361 ? 6.946 -11.710 -20.559 1.00 86.25 361 ASP A CA 1
ATOM 2976 C C . ASP A 1 361 ? 7.649 -10.606 -21.349 1.00 86.25 361 ASP A C 1
ATOM 2978 O O . ASP A 1 361 ? 8.361 -9.767 -20.785 1.00 86.25 361 ASP A O 1
ATOM 2982 N N . ASP A 1 362 ? 7.411 -10.599 -22.657 1.00 89.50 362 ASP A N 1
ATOM 2983 C CA . ASP A 1 362 ? 7.793 -9.496 -23.530 1.00 89.50 362 ASP A CA 1
ATOM 2984 C C . ASP A 1 362 ? 7.112 -8.195 -23.076 1.00 89.50 362 ASP A C 1
ATOM 2986 O O . ASP A 1 362 ? 5.909 -8.163 -22.779 1.00 89.50 362 ASP A O 1
ATOM 2990 N N . ILE A 1 363 ? 7.888 -7.110 -23.023 1.00 89.88 363 ILE A N 1
ATOM 2991 C CA . ILE A 1 363 ? 7.396 -5.839 -22.488 1.00 89.88 363 ILE A CA 1
ATOM 2992 C C . ILE A 1 363 ? 6.256 -5.248 -23.322 1.00 89.88 363 ILE A C 1
ATOM 2994 O O . ILE A 1 363 ? 5.370 -4.618 -22.751 1.00 89.88 363 ILE A O 1
ATOM 2998 N N . SER A 1 364 ? 6.227 -5.443 -24.644 1.00 87.31 364 SER A N 1
ATOM 2999 C CA . SER A 1 364 ? 5.223 -4.816 -25.507 1.00 87.31 364 SER A CA 1
ATOM 3000 C C . SER A 1 364 ? 3.835 -5.395 -25.249 1.00 87.31 364 SER A C 1
ATOM 3002 O O . SER A 1 364 ? 2.893 -4.641 -25.001 1.00 87.31 364 SER A O 1
ATOM 3004 N N . ASN A 1 365 ? 3.723 -6.724 -25.197 1.00 87.12 365 ASN A N 1
ATOM 3005 C CA . ASN A 1 365 ? 2.459 -7.391 -24.868 1.00 87.12 365 ASN A CA 1
ATOM 3006 C C . ASN A 1 365 ? 2.010 -7.091 -23.429 1.00 87.12 365 ASN A C 1
ATOM 3008 O O . ASN A 1 365 ? 0.818 -6.923 -23.157 1.00 87.12 365 ASN A O 1
ATOM 3012 N N . PHE A 1 366 ? 2.958 -7.017 -22.492 1.00 90.06 366 PHE A N 1
ATOM 3013 C CA . PHE A 1 366 ? 2.656 -6.718 -21.096 1.00 90.06 366 PHE A CA 1
ATOM 3014 C C . PHE A 1 366 ? 2.054 -5.316 -20.923 1.00 90.06 366 PHE A C 1
ATOM 3016 O O . PHE A 1 366 ? 1.036 -5.158 -20.246 1.00 90.06 366 PHE A O 1
ATOM 3023 N N . ILE A 1 367 ? 2.651 -4.315 -21.575 1.00 91.69 367 ILE A N 1
ATOM 3024 C CA . ILE A 1 367 ? 2.204 -2.917 -21.558 1.00 91.69 367 ILE A CA 1
ATOM 3025 C C . ILE A 1 367 ? 0.794 -2.777 -22.142 1.00 91.69 367 ILE A C 1
ATOM 3027 O O . ILE A 1 367 ? -0.066 -2.127 -21.546 1.00 91.69 367 ILE A O 1
ATOM 3031 N N . GLU A 1 368 ? 0.521 -3.418 -23.279 1.00 90.19 368 GLU A N 1
ATOM 3032 C CA . GLU A 1 368 ? -0.802 -3.354 -23.903 1.00 90.19 368 GLU A CA 1
ATOM 3033 C C . GLU A 1 368 ? -1.890 -3.912 -22.972 1.00 90.19 368 GLU A C 1
ATOM 3035 O O . GLU A 1 368 ? -2.933 -3.286 -22.757 1.00 90.19 368 GLU A O 1
ATOM 3040 N N . ASN A 1 369 ? -1.633 -5.070 -22.361 1.00 91.38 369 ASN A N 1
ATOM 3041 C CA . ASN A 1 369 ? -2.573 -5.687 -21.429 1.00 91.38 369 ASN A CA 1
ATOM 3042 C C . ASN A 1 369 ? -2.738 -4.874 -20.138 1.00 91.38 369 ASN A C 1
ATOM 3044 O O . ASN A 1 369 ? -3.849 -4.788 -19.607 1.00 91.38 369 ASN A O 1
ATOM 3048 N N . PHE A 1 370 ? -1.667 -4.229 -19.663 1.00 91.94 370 PHE A N 1
ATOM 3049 C CA . PHE A 1 370 ? -1.729 -3.303 -18.537 1.00 91.94 370 PHE A CA 1
ATOM 3050 C C . PHE A 1 370 ? -2.731 -2.176 -18.806 1.00 91.94 370 PHE A C 1
ATOM 3052 O O . PHE A 1 370 ? -3.581 -1.910 -17.958 1.00 91.94 370 PHE A O 1
ATOM 3059 N N . TYR A 1 371 ? -2.695 -1.532 -19.975 1.00 91.50 371 TYR A N 1
ATOM 3060 C CA . TYR A 1 371 ? -3.598 -0.411 -20.269 1.00 91.50 371 TYR A CA 1
ATOM 3061 C C . TYR A 1 371 ? -5.038 -0.828 -20.597 1.00 91.50 371 TYR A C 1
ATOM 3063 O O . TYR A 1 371 ? -5.952 -0.032 -20.402 1.00 91.50 371 TYR A O 1
ATOM 3071 N N . LYS A 1 372 ? -5.275 -2.079 -21.013 1.00 92.31 372 LYS A N 1
ATOM 3072 C CA . LYS A 1 372 ? -6.633 -2.634 -21.198 1.00 92.31 372 LYS A CA 1
ATOM 3073 C C . LYS A 1 372 ? -7.329 -3.023 -19.889 1.00 92.31 372 LYS A C 1
ATOM 3075 O O . LYS A 1 372 ? -8.531 -3.287 -19.878 1.00 92.31 372 LYS A O 1
ATOM 3080 N N . PHE A 1 373 ? -6.591 -3.123 -18.789 1.00 90.69 373 PHE A N 1
ATOM 3081 C CA . PHE A 1 373 ? -7.130 -3.595 -17.521 1.00 90.69 373 PHE A CA 1
ATOM 3082 C C . PHE A 1 373 ? -8.065 -2.570 -16.861 1.00 90.69 373 PHE A C 1
ATOM 3084 O O . PHE A 1 373 ? -7.660 -1.445 -16.583 1.00 90.69 373 PHE A O 1
ATOM 3091 N N . ASN A 1 374 ? -9.289 -2.993 -16.525 1.00 87.44 374 ASN A N 1
ATOM 3092 C CA . ASN A 1 374 ? -10.252 -2.161 -15.800 1.00 87.44 374 ASN A CA 1
ATOM 3093 C C . ASN A 1 374 ? -9.789 -1.888 -14.357 1.00 87.44 374 ASN A C 1
ATOM 3095 O O . ASN A 1 374 ? -9.551 -2.823 -13.587 1.00 87.44 374 ASN A O 1
ATOM 3099 N N . VAL A 1 375 ? -9.763 -0.608 -13.994 1.00 86.50 375 VAL A N 1
ATOM 3100 C CA . VAL A 1 375 ? -9.185 -0.047 -12.770 1.00 86.50 375 VAL A CA 1
ATOM 3101 C C . VAL A 1 375 ? -10.209 0.252 -11.674 1.00 86.50 375 VAL A C 1
ATOM 3103 O O . VAL A 1 375 ? -9.802 0.488 -10.540 1.00 86.50 375 VAL A O 1
ATOM 3106 N N . ASP A 1 376 ? -11.504 0.203 -11.991 1.00 86.94 376 ASP A N 1
ATOM 3107 C CA . ASP A 1 376 ? -12.572 0.489 -11.032 1.00 86.94 376 ASP A CA 1
ATOM 3108 C C . ASP A 1 376 ? -12.660 -0.608 -9.967 1.00 86.94 376 ASP A C 1
ATOM 3110 O O . ASP A 1 376 ? -12.579 -1.810 -10.290 1.00 86.94 376 ASP A O 1
ATOM 3114 N N . ILE A 1 377 ? -12.813 -0.182 -8.708 1.00 86.50 377 ILE A N 1
ATOM 3115 C CA . ILE A 1 377 ? -12.899 -1.062 -7.531 1.00 86.50 377 ILE A CA 1
ATOM 3116 C C . ILE A 1 377 ? -14.290 -1.656 -7.319 1.00 86.50 377 ILE A C 1
ATOM 3118 O O . ILE A 1 377 ? -15.336 -1.026 -7.581 1.00 86.50 377 ILE A O 1
#

Foldseek 3Di:
DFPPLWFKEFLDDDPVDFDWDWDDPDPFWIWIDTPPWIKIKGKDFAAADQVLQDDDDPQKDKDWPDTWPGQVAKEKEAEQLVLCQAFNDDQQFFPSNVCVVCCVVVVDQAKKWKWAKFWFADDPQDHIWIKTWTKIAHNNVSIIITPMWGWEDPPPPDPFTATDGCCNVSYHNDRRTRGSTTMMIAGPPRFAFRKMKMFGAAFFDWPLVVQQCSCQSSVLQKKKKKKKFAAPQRKKFWFKIFNGDDPDHDPAPVVVVVRIDTDIDGRHHQKMKIKTWMDWQDDDPVVCVRVVHDGDCNSTWMKMWMAHHPSRHTGGIGRTPTMTGGGGGMMIMGIGRHGMYIYMFIWDDDPNFIARPRHRHGPVVVSVVVVVDDIRD